Protein AF-A0A399WY87-F1 (afdb_monomer)

Nearest PDB structures (foldseek):
  6h5l-assembly1_A  TM=9.814E-01  e=2.203E-32  Candidatus Kuenenia stuttgartensis
  4n4o-assembly1_E  TM=8.543E-01  e=3.518E-15  Nitrosomonas europaea
  1fgj-assembly1_A-3  TM=8.498E-01  e=3.289E-14  Nitrosomonas europaea
  1fgj-assembly2_B-2  TM=8.384E-01  e=2.057E-13  Nitrosomonas europaea
  4n4j-assembly1_A  TM=8.168E-01  e=6.725E-12  Candidatus Kuenenia stuttgartensis

Sequence (407 aa):
MARIIKNCICQPPQPVVSVILTNHIEGLAANVIPPWYPEMFRRGYPAAQFGCDLCHATDRCNICHTRHKFAASEGRRPEACMSCHMGFDHPDAETYGESKMGYIYHLEGEHWDWEKPLAEIVPGKDYRTPTCQFCHMDQGNGKFAHNPVTKGVWRMGTVPPKGIDYKSSLKDYPHGINLPPLNYSLDIYSPENKRRSEQWVSVCSKCHSPRFARLYRENLNDFMFEMWRLQDRAQAILDDIVANDAFEVPIRQRDIFPLGDILADALGPGLLGDAVYNAFKTKAGKVPVIGPILGLHGLFATGRNNPSEIEITYADMWFGDKAHAYKGVAHGQQDIAWWYGAAKVYQKINILESQAIALKRGKKVDEFMAAKGRKNVAGIVGSIVGIVAVLMFGAALWKKRRETQNS

Radius of gyration: 29.64 Å; Cα contacts (8 Å, |Δi|>4): 499; chains: 1; bounding box: 80×43×114 Å

Foldseek 3Di:
DLVVLCCLQPDPDPPPDPLDDDFLCCLVVVLCNQLLQVLCVVVVNNVVCVLSCVLSVSNDPQQQQHPPRSDQLSSQAQVSVCSNQDDFQGHLVVLQCQFPLNVQCVVCVVPADSNDDLLRDQDCVRGVHHHLQNQQQQPAPSDGDPTRCQLDQCHSLQAQAPPDPFPACSVCPVVQAQAPPRNDYHYCPPPSNVVSLVRNLRSVVSNDPSVVSNVLSVVLVVLSSVLSNLLSLLNRLVRVCQVVLLAPDRLLRWDFQRVLQCVLVSQPCVRGPPVRSCCSVVSNRSDQDAGGDNLLSVVSDDTGPPPPPLSVLSSSQVSGQQSQLNSNSVNRNPCSVDVSHPVSSVVSSVVSVVVSVVSNVVVVVVVVVVVVVVVVVVVVVVVVVVVVVVVVVVVVVVVVVVVVVVD

Solvent-accessible surface area (backbone atoms only — not comparable to full-atom values): 22263 Å² total; per-residue (Å²): 105,74,67,52,58,49,51,71,72,63,56,77,83,69,79,90,82,72,95,65,68,94,47,55,87,51,23,48,56,66,55,61,65,47,47,37,49,60,34,31,46,77,71,72,46,55,73,81,45,49,67,57,55,65,62,23,57,39,89,45,88,48,70,40,22,41,79,93,73,55,38,66,41,51,42,56,39,53,71,35,49,36,88,64,37,35,60,66,55,41,26,49,35,58,17,33,46,72,5,70,42,26,47,50,38,72,76,49,50,87,79,38,74,48,81,60,54,77,70,73,60,45,68,67,73,56,40,79,48,71,40,61,51,61,64,31,17,46,73,43,96,79,40,62,50,106,49,61,58,83,56,60,71,67,72,82,67,61,69,74,57,64,94,66,91,53,84,21,75,71,63,51,64,59,57,64,26,55,38,83,69,63,50,65,79,42,53,71,80,36,76,65,35,46,51,30,49,52,37,50,27,56,60,44,40,64,82,43,56,57,67,60,34,45,52,54,54,51,51,46,50,55,51,50,54,51,54,49,54,54,48,30,58,46,45,34,55,50,50,53,37,58,76,62,54,26,53,99,64,45,56,88,78,28,44,53,40,58,48,24,85,48,48,39,77,75,52,34,46,81,29,35,14,61,67,48,24,49,47,31,58,79,44,62,7,40,53,91,61,78,56,71,78,73,25,45,42,50,85,79,38,77,51,64,70,26,55,47,71,67,53,42,52,50,41,48,30,61,47,23,18,43,17,25,20,51,40,5,57,74,43,59,12,71,59,44,16,34,70,52,1,49,52,40,36,56,51,44,45,55,49,48,53,52,49,50,52,50,29,48,51,49,46,53,49,53,53,51,50,52,51,50,52,51,51,53,51,51,50,54,53,51,51,52,52,50,52,52,50,51,52,53,52,50,51,51,52,50,52,52,52,54,57,66,72,75,111

Secondary structure (DSSP, 8-state):
-HHHHHHHH------TT---SS-STTHHHHHHSSTHHHHHHHTT-GGGGHHHHHHH-TTSTTTTTTTTT--HHHHTSTHHHHTTS-SSS--HHHHHHTSHHHHHHHHHGGGS-SSS-GGG--BTTTBSS--HHHHHHB-STT-B-S-S-TT-SSTTS-SPBTT---SSGGGGTTTT---TTTT--B-TTSHHHHHHHHHHHHHHTTTS-HHHHHHHHHHHHHHHHHHHHHHHHHHHHHHHHHHTT-SSS-GGGSPPSTTTTTHHHHHHHHHH-HHHHHHHHHTTT-----STTGGGGGGT--BTTBS-HHHHHHHHIIIIIHHHHHHHHHHT-HHIIIIIIIHHHHHHHHHHHHHHHHHHHHHHHHHHHHHHHHHHHHHHHHHHHHHHHHHHHHHHHHHHHHHHH--

Mean predicted aligned error: 7.69 Å

pLDDT: mean 90.06, std 15.47, range [24.31, 98.88]

Structure (mmCIF, N/CA/C/O backbone):
data_AF-A0A399WY87-F1
#
_entry.id   AF-A0A399WY87-F1
#
loop_
_atom_site.group_PDB
_atom_site.id
_atom_site.type_symbol
_atom_site.label_atom_id
_atom_site.label_alt_id
_atom_site.label_comp_id
_atom_site.label_asym_id
_atom_site.label_entity_id
_atom_site.label_seq_id
_atom_site.pdbx_PDB_ins_code
_atom_site.Cartn_x
_atom_site.Cartn_y
_atom_site.Cartn_z
_atom_site.occupancy
_atom_site.B_iso_or_equiv
_atom_site.auth_seq_id
_atom_site.auth_comp_id
_atom_site.auth_asym_id
_atom_site.auth_atom_id
_atom_site.pdbx_PDB_model_num
ATOM 1 N N . MET A 1 1 ? 1.681 -24.662 15.698 1.00 33.16 1 MET A N 1
ATOM 2 C CA . MET A 1 1 ? 1.379 -23.233 15.456 1.00 33.16 1 MET A CA 1
ATOM 3 C C . MET A 1 1 ? 2.418 -22.299 16.077 1.00 33.16 1 MET A C 1
ATOM 5 O O . MET A 1 1 ? 3.179 -21.720 15.318 1.00 33.16 1 MET A O 1
ATOM 9 N N . ALA A 1 2 ? 2.575 -22.241 17.410 1.00 28.70 2 ALA A N 1
ATOM 10 C CA . ALA A 1 2 ? 3.640 -21.450 18.061 1.00 28.70 2 ALA A CA 1
ATOM 11 C C . ALA A 1 2 ? 5.059 -21.816 17.575 1.00 28.70 2 ALA A C 1
ATOM 13 O O . ALA A 1 2 ? 5.906 -20.951 17.400 1.00 28.70 2 ALA A O 1
ATOM 14 N N . ARG A 1 3 ? 5.291 -23.098 17.259 1.00 28.25 3 ARG A N 1
ATOM 15 C CA . ARG A 1 3 ? 6.546 -23.592 16.669 1.00 28.25 3 ARG A CA 1
ATOM 16 C C . ARG A 1 3 ? 6.777 -23.127 15.220 1.00 28.25 3 ARG A C 1
ATOM 18 O O . ARG A 1 3 ? 7.923 -23.013 14.828 1.00 28.25 3 ARG A O 1
ATOM 25 N N . ILE A 1 4 ? 5.725 -22.837 14.447 1.00 33.69 4 ILE A N 1
ATOM 26 C CA . ILE A 1 4 ? 5.833 -22.334 13.061 1.00 33.69 4 ILE A CA 1
ATOM 27 C C . ILE A 1 4 ? 6.153 -20.839 13.084 1.00 33.69 4 ILE A C 1
ATOM 29 O O . ILE A 1 4 ? 7.110 -20.426 12.449 1.00 33.69 4 ILE A O 1
ATOM 33 N N . ILE A 1 5 ? 5.443 -20.061 13.909 1.00 34.44 5 ILE A N 1
ATOM 34 C CA . ILE A 1 5 ? 5.736 -18.636 14.134 1.00 34.44 5 ILE A CA 1
ATOM 35 C C . ILE A 1 5 ? 7.181 -18.474 14.629 1.00 34.44 5 ILE A C 1
ATOM 37 O O . ILE A 1 5 ? 7.949 -17.712 14.055 1.00 34.44 5 ILE A O 1
ATOM 41 N N . LYS A 1 6 ? 7.603 -19.275 15.617 1.00 31.00 6 LYS A N 1
ATOM 42 C CA . LYS A 1 6 ? 8.983 -19.246 16.120 1.00 31.00 6 LYS A CA 1
ATOM 43 C C . LYS A 1 6 ? 10.004 -19.715 15.075 1.00 31.00 6 LYS A C 1
ATOM 45 O O . LYS A 1 6 ? 11.051 -19.103 14.963 1.00 31.00 6 LYS A O 1
ATOM 50 N N . ASN A 1 7 ? 9.714 -20.743 14.274 1.00 34.09 7 ASN A N 1
ATOM 51 C CA . ASN A 1 7 ? 10.656 -21.242 13.261 1.00 34.09 7 ASN A CA 1
ATOM 52 C C . ASN A 1 7 ? 10.757 -20.348 12.011 1.00 34.09 7 ASN A C 1
ATOM 54 O O . ASN A 1 7 ? 11.821 -20.316 11.402 1.00 34.09 7 ASN A O 1
ATOM 58 N N . CYS A 1 8 ? 9.700 -19.621 11.634 1.00 36.41 8 CYS A N 1
ATOM 59 C CA . CYS A 1 8 ? 9.760 -18.607 10.575 1.00 36.41 8 CYS A CA 1
ATOM 60 C C . CYS A 1 8 ? 10.517 -17.354 11.042 1.00 36.41 8 CYS A C 1
ATOM 62 O O . CYS A 1 8 ? 11.247 -16.764 10.257 1.00 36.41 8 CYS A O 1
ATOM 64 N N . ILE A 1 9 ? 10.387 -16.982 12.321 1.00 38.38 9 ILE A N 1
ATOM 65 C CA . ILE A 1 9 ? 11.081 -15.827 12.917 1.00 38.38 9 ILE A CA 1
ATOM 66 C C . ILE A 1 9 ? 12.546 -16.152 13.278 1.00 38.38 9 ILE A C 1
ATOM 68 O O . ILE A 1 9 ? 13.393 -15.267 13.251 1.00 38.38 9 ILE A O 1
ATOM 72 N N . CYS A 1 10 ? 12.870 -17.409 13.608 1.00 31.44 10 CYS A N 1
ATOM 73 C CA . CYS A 1 10 ? 14.194 -17.833 14.085 1.00 31.44 10 CYS A CA 1
ATOM 74 C C . CYS A 1 10 ? 15.041 -18.590 13.041 1.00 31.44 10 CYS A C 1
ATOM 76 O O . CYS A 1 10 ? 15.903 -19.383 13.431 1.00 31.44 10 CYS A O 1
ATOM 78 N N . GLN A 1 11 ? 14.830 -18.386 11.735 1.00 28.45 11 GLN A N 1
ATOM 79 C CA . GLN A 1 11 ? 15.804 -18.871 10.749 1.00 28.45 11 GLN A CA 1
ATOM 80 C C . GLN A 1 11 ? 17.168 -18.183 10.966 1.00 28.45 11 GLN A C 1
ATOM 82 O O . GLN A 1 11 ? 17.201 -17.007 11.339 1.00 28.45 11 GLN A O 1
ATOM 87 N N . PRO A 1 12 ? 18.298 -18.901 10.787 1.00 25.55 12 PRO A N 1
ATOM 88 C CA . PRO A 1 12 ? 19.625 -18.330 10.994 1.00 25.55 12 PRO A CA 1
ATOM 89 C C . PRO A 1 12 ? 19.814 -17.093 10.106 1.00 25.55 12 PRO A C 1
ATOM 91 O O . PRO A 1 12 ? 19.278 -17.067 8.994 1.00 25.55 12 PRO A O 1
ATOM 94 N N . PRO A 1 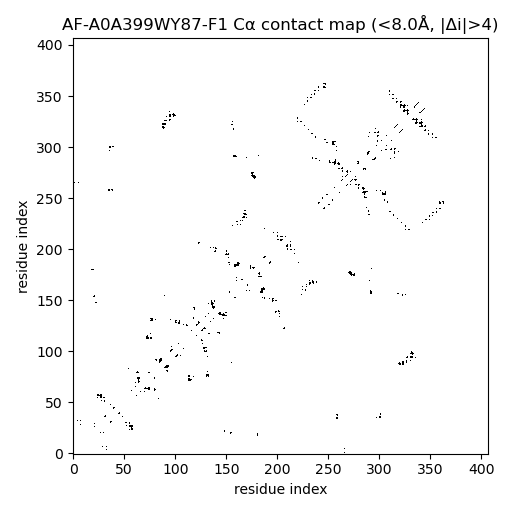13 ? 20.571 -16.078 10.565 1.00 33.16 13 PRO A N 1
ATOM 95 C CA . PRO A 1 13 ? 20.785 -14.861 9.801 1.00 33.16 13 PRO A CA 1
ATOM 96 C C . PRO A 1 13 ? 21.500 -15.223 8.501 1.00 33.16 13 PRO A C 1
ATOM 98 O O . PRO A 1 13 ? 22.701 -15.492 8.486 1.00 33.16 13 PRO A O 1
ATOM 101 N N . GLN A 1 14 ? 20.754 -15.228 7.396 1.00 27.17 14 GLN A N 1
ATOM 102 C CA . GLN A 1 14 ? 21.362 -15.046 6.087 1.00 27.17 14 GLN A CA 1
ATOM 103 C C . GLN A 1 14 ? 22.129 -13.718 6.149 1.00 27.17 14 GLN A C 1
ATOM 105 O O . GLN A 1 14 ? 21.628 -12.767 6.763 1.00 27.17 14 GLN A O 1
ATOM 110 N N . PRO A 1 15 ? 23.361 -13.666 5.617 1.00 26.70 15 PRO A N 1
ATOM 111 C CA . PRO A 1 15 ? 24.297 -12.584 5.869 1.00 26.70 15 PRO A CA 1
ATOM 112 C C . PRO A 1 15 ? 23.624 -11.223 5.682 1.00 26.70 15 PRO A C 1
ATOM 114 O O . PRO A 1 15 ? 23.063 -10.898 4.636 1.00 26.70 15 PRO A O 1
ATOM 117 N N . VAL A 1 16 ? 23.653 -10.474 6.779 1.00 30.16 16 VAL A N 1
ATOM 118 C CA . VAL A 1 16 ? 23.117 -9.135 6.994 1.00 30.16 16 VAL A CA 1
ATOM 119 C C . VAL A 1 16 ? 23.485 -8.234 5.815 1.00 30.16 16 VAL A C 1
ATOM 121 O O . VAL A 1 16 ? 24.640 -7.847 5.746 1.00 30.16 16 VAL A O 1
ATOM 124 N N . VAL A 1 17 ? 22.532 -7.942 4.911 1.00 24.31 17 VAL A N 1
ATOM 125 C CA . VAL A 1 17 ? 22.414 -6.712 4.075 1.00 24.31 17 VAL A CA 1
ATOM 126 C C . VAL A 1 17 ? 21.058 -6.626 3.320 1.00 24.31 17 VAL A C 1
ATOM 128 O O . VAL A 1 17 ? 20.723 -5.542 2.854 1.00 24.31 17 VAL A O 1
ATOM 131 N N . SER A 1 18 ? 20.199 -7.662 3.226 1.00 29.00 18 SER A N 1
ATOM 132 C CA . SER A 1 18 ? 18.941 -7.544 2.438 1.00 29.00 18 SER A CA 1
ATOM 133 C C . SER A 1 18 ? 17.624 -8.017 3.077 1.00 29.00 18 SER A C 1
ATOM 135 O O . SER A 1 18 ? 16.697 -8.352 2.340 1.00 29.00 18 SER A O 1
ATOM 137 N N . VAL A 1 19 ? 17.472 -7.970 4.406 1.00 28.72 19 VAL A N 1
ATOM 138 C CA . VAL A 1 19 ? 16.137 -8.013 5.054 1.00 28.72 19 VAL A CA 1
ATOM 139 C C . VAL A 1 19 ? 15.482 -6.637 4.877 1.00 28.72 19 VAL A C 1
ATOM 141 O O . VAL A 1 19 ? 15.343 -5.845 5.806 1.00 28.72 19 VAL A O 1
ATOM 144 N N . ILE A 1 20 ? 15.214 -6.265 3.628 1.00 39.38 20 ILE A N 1
ATOM 145 C CA . ILE A 1 20 ? 14.701 -4.947 3.262 1.00 39.38 20 ILE A CA 1
ATOM 146 C C . ILE A 1 20 ? 13.329 -5.158 2.648 1.00 39.38 20 ILE A C 1
ATOM 148 O O . ILE A 1 20 ? 13.246 -5.153 1.426 1.00 39.38 20 ILE A O 1
ATOM 152 N N . LEU A 1 21 ? 12.279 -5.246 3.472 1.00 60.78 21 LEU A N 1
ATOM 153 C CA . LEU A 1 21 ? 10.860 -5.053 3.109 1.00 60.78 21 LEU A CA 1
ATOM 154 C C . LEU A 1 21 ? 10.389 -5.905 1.892 1.00 60.78 21 LEU A C 1
ATOM 156 O O . LEU A 1 21 ? 11.162 -6.624 1.270 1.00 60.78 21 LEU A O 1
ATOM 160 N N . THR A 1 22 ? 9.106 -5.853 1.533 1.00 80.44 22 THR A N 1
ATOM 161 C CA . THR A 1 22 ? 8.447 -6.664 0.473 1.00 80.44 22 THR A CA 1
ATOM 162 C C . THR A 1 22 ? 9.338 -7.138 -0.700 1.00 80.44 22 THR A C 1
ATOM 164 O O . THR A 1 22 ? 9.822 -6.324 -1.491 1.00 80.44 22 THR A O 1
ATOM 167 N N . ASN A 1 23 ? 9.566 -8.451 -0.823 1.00 90.06 23 ASN A N 1
ATOM 168 C CA . ASN A 1 23 ? 10.388 -9.070 -1.872 1.00 90.06 23 ASN A CA 1
ATOM 169 C C . ASN A 1 23 ? 9.933 -10.516 -2.167 1.00 90.06 23 ASN A C 1
ATOM 171 O O . ASN A 1 23 ? 9.202 -11.105 -1.376 1.00 90.06 23 ASN A O 1
ATOM 175 N N . HIS A 1 24 ? 10.375 -11.096 -3.291 1.00 92.62 24 HIS A N 1
ATOM 176 C CA . HIS A 1 24 ? 9.984 -12.461 -3.680 1.00 92.62 24 HIS A CA 1
ATOM 177 C C . HIS A 1 24 ? 10.626 -13.561 -2.820 1.00 92.62 24 HIS A C 1
ATOM 179 O O . HIS A 1 24 ? 10.051 -14.634 -2.695 1.00 92.62 24 HIS A O 1
ATOM 185 N N . ILE A 1 25 ? 11.793 -13.330 -2.211 1.00 90.44 25 ILE A N 1
ATOM 186 C CA . ILE A 1 25 ? 12.464 -14.351 -1.384 1.00 90.44 25 ILE A CA 1
ATOM 187 C C . ILE A 1 25 ? 11.646 -14.613 -0.111 1.00 90.44 25 ILE A C 1
ATOM 189 O O . ILE A 1 25 ? 11.463 -15.755 0.296 1.00 90.44 25 ILE A O 1
ATOM 193 N N . GLU A 1 26 ? 11.107 -13.554 0.488 1.00 88.44 26 GLU A N 1
ATOM 194 C CA . GLU A 1 26 ? 10.330 -13.594 1.729 1.00 88.44 26 GLU A CA 1
ATOM 195 C C . GLU A 1 26 ? 8.809 -13.574 1.484 1.00 88.44 26 GLU A C 1
ATOM 197 O O . GLU A 1 26 ? 8.037 -13.380 2.423 1.00 88.44 26 GLU A O 1
ATOM 202 N N . GLY A 1 27 ? 8.353 -13.784 0.242 1.00 89.00 27 GLY A N 1
ATOM 203 C CA . GLY A 1 27 ? 6.937 -13.675 -0.129 1.00 89.00 27 GLY A CA 1
ATOM 204 C C . GLY A 1 27 ? 6.032 -14.597 0.691 1.00 89.00 27 GLY A C 1
ATOM 205 O O . GLY A 1 27 ? 5.060 -14.124 1.282 1.00 89.00 27 GLY A O 1
ATOM 206 N N . LEU A 1 28 ? 6.401 -15.875 0.827 1.00 89.31 28 LEU A N 1
ATOM 207 C CA . LEU A 1 28 ? 5.654 -16.841 1.641 1.00 89.31 28 LEU A CA 1
ATOM 208 C C . LEU A 1 28 ? 5.670 -16.480 3.134 1.00 89.31 28 LEU A C 1
ATOM 210 O O . LEU A 1 28 ? 4.662 -16.635 3.821 1.00 89.31 28 LEU A O 1
ATOM 214 N N . ALA A 1 29 ? 6.796 -15.972 3.642 1.00 88.50 29 ALA A N 1
ATOM 215 C CA . ALA A 1 29 ? 6.898 -15.540 5.033 1.00 88.50 29 ALA A CA 1
ATOM 216 C C . ALA A 1 29 ? 5.944 -14.367 5.309 1.00 88.50 29 ALA A C 1
ATOM 218 O O . ALA A 1 29 ? 5.199 -14.394 6.288 1.00 88.50 29 ALA A O 1
ATOM 219 N N . ALA A 1 30 ? 5.898 -13.383 4.407 1.00 88.31 30 ALA A N 1
ATOM 220 C CA . ALA A 1 30 ? 4.986 -12.247 4.499 1.00 88.31 30 ALA A CA 1
ATOM 221 C C . ALA A 1 30 ? 3.499 -12.650 4.439 1.00 88.31 30 ALA A C 1
ATOM 223 O O . ALA A 1 30 ? 2.675 -11.940 5.005 1.00 88.31 30 ALA A O 1
ATOM 224 N N . ASN A 1 31 ? 3.161 -13.784 3.814 1.00 91.38 31 ASN A N 1
ATOM 225 C CA . ASN A 1 31 ? 1.795 -14.313 3.771 1.00 91.38 31 ASN A CA 1
ATOM 226 C C . ASN A 1 31 ? 1.350 -14.916 5.116 1.00 91.38 31 ASN A C 1
ATOM 228 O O . ASN A 1 31 ? 0.262 -14.625 5.601 1.00 91.38 31 ASN A O 1
ATOM 232 N N . VAL A 1 32 ? 2.200 -15.737 5.747 1.00 90.62 32 VAL A N 1
ATOM 233 C CA . VAL A 1 32 ? 1.789 -16.572 6.898 1.00 90.62 32 VAL A CA 1
ATOM 234 C C . VAL A 1 32 ? 2.116 -15.985 8.274 1.00 90.62 32 VAL A C 1
ATOM 236 O O . VAL A 1 32 ? 1.585 -16.453 9.282 1.00 90.62 32 VAL A O 1
ATOM 239 N N . ILE A 1 33 ? 3.014 -14.995 8.345 1.00 88.88 33 ILE A N 1
ATOM 240 C CA . ILE A 1 33 ? 3.391 -14.316 9.597 1.00 88.88 33 ILE A CA 1
ATOM 241 C C . ILE A 1 33 ? 2.276 -13.414 10.153 1.00 88.88 33 ILE A C 1
ATOM 243 O O . ILE A 1 33 ? 2.088 -13.427 11.376 1.00 88.88 33 ILE A O 1
ATOM 247 N N . PRO A 1 34 ? 1.552 -12.615 9.339 1.00 91.25 34 PRO A N 1
ATOM 248 C CA . PRO A 1 34 ? 0.525 -11.728 9.862 1.00 91.25 34 PRO A CA 1
ATOM 249 C C . PRO A 1 34 ? -0.545 -12.495 10.644 1.00 91.25 34 PRO A C 1
ATOM 251 O O . PRO A 1 34 ? -1.030 -13.517 10.165 1.00 91.25 34 PRO A O 1
ATOM 254 N N . PRO A 1 35 ? -0.958 -12.024 11.832 1.00 92.31 35 PRO A N 1
ATOM 255 C CA . PRO A 1 35 ? -1.752 -12.827 12.762 1.00 92.31 35 PRO A CA 1
ATOM 256 C C . PRO A 1 35 ? -3.167 -13.136 12.272 1.00 92.31 35 PRO A C 1
ATOM 258 O O . PRO A 1 35 ? -3.772 -14.109 12.717 1.00 92.31 35 PRO A O 1
ATOM 261 N N . TRP A 1 36 ? -3.699 -12.348 11.339 1.00 93.88 36 TRP A N 1
ATOM 262 C CA . TRP A 1 36 ? -4.991 -12.634 10.723 1.00 93.88 36 TRP A CA 1
ATOM 263 C C . TRP A 1 36 ? -4.972 -13.894 9.857 1.00 93.88 36 TRP A C 1
ATOM 265 O O . TRP A 1 36 ? -5.987 -14.581 9.818 1.00 93.88 36 TRP A O 1
ATOM 275 N N . TYR A 1 37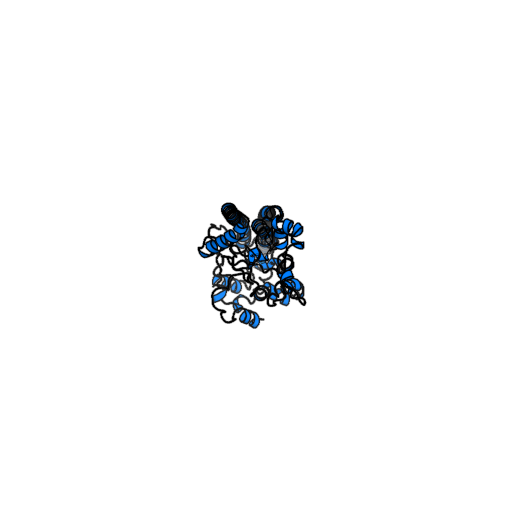 ? -3.837 -14.261 9.252 1.00 94.75 37 TYR A N 1
ATOM 276 C CA . TYR A 1 37 ? -3.749 -15.470 8.433 1.00 94.75 37 TYR A CA 1
ATOM 277 C C . TYR A 1 37 ? -4.068 -16.749 9.242 1.00 94.75 37 TYR A C 1
ATOM 279 O O . TYR A 1 37 ? -5.065 -17.422 8.972 1.00 94.75 37 TYR A O 1
ATOM 287 N N . PRO A 1 38 ? -3.324 -17.081 10.318 1.00 94.31 38 PRO A N 1
ATOM 288 C CA . PRO A 1 38 ? -3.653 -18.205 11.196 1.00 94.31 38 PRO A CA 1
ATOM 289 C C . PRO A 1 38 ? -4.978 -18.038 11.962 1.00 94.31 38 PRO A C 1
ATOM 291 O O . PRO A 1 38 ? -5.597 -19.042 12.319 1.00 94.31 38 PRO A O 1
ATOM 294 N N . GLU A 1 39 ? -5.439 -16.812 12.221 1.00 94.25 39 GLU A N 1
ATOM 295 C CA . GLU A 1 39 ? -6.755 -16.584 12.833 1.00 94.25 39 GLU A CA 1
ATOM 296 C C . GLU A 1 39 ? -7.895 -17.054 11.915 1.00 94.25 39 GLU A C 1
ATOM 298 O O . GLU A 1 39 ? -8.849 -17.671 12.388 1.00 94.25 39 GLU A O 1
ATOM 303 N N . MET A 1 40 ? -7.780 -16.859 10.598 1.00 94.19 40 MET A N 1
ATOM 304 C CA . MET A 1 40 ? -8.767 -17.362 9.637 1.00 94.19 40 MET A CA 1
ATOM 305 C C . MET A 1 40 ? -8.849 -18.895 9.641 1.00 94.19 40 MET A C 1
ATOM 307 O O . MET A 1 40 ? -9.944 -19.449 9.530 1.00 94.19 40 MET A O 1
ATOM 311 N N . PHE A 1 41 ? -7.735 -19.596 9.890 1.00 94.44 41 PHE A N 1
ATOM 312 C CA . PHE A 1 41 ? -7.757 -21.045 10.134 1.00 94.44 41 PHE A CA 1
ATOM 313 C C . PHE A 1 41 ? -8.524 -21.392 11.416 1.00 94.44 41 PHE A C 1
ATOM 315 O O . PHE A 1 41 ? -9.367 -22.288 11.388 1.00 94.44 41 PHE A O 1
ATOM 322 N N . ARG A 1 42 ? -8.287 -20.673 12.527 1.00 94.25 42 ARG A N 1
ATOM 323 C CA . ARG A 1 42 ? -9.017 -20.887 13.798 1.00 94.25 42 ARG A CA 1
ATOM 324 C C . ARG A 1 42 ? -10.524 -20.683 13.646 1.00 94.25 42 ARG A C 1
ATOM 326 O O . ARG A 1 42 ? -11.293 -21.331 14.349 1.00 94.25 42 ARG A O 1
ATOM 333 N N . ARG A 1 43 ? -10.937 -19.798 12.737 1.00 91.50 43 ARG A N 1
ATOM 334 C CA . ARG A 1 43 ? -12.344 -19.466 12.470 1.00 91.50 43 ARG A CA 1
ATOM 335 C C . ARG A 1 43 ? -13.023 -20.374 11.444 1.00 91.50 43 ARG A C 1
ATOM 337 O O . ARG A 1 43 ? -14.215 -20.213 11.214 1.00 91.50 43 ARG A O 1
ATOM 344 N N . GLY A 1 44 ? -12.300 -21.329 10.856 1.00 94.31 44 GLY A N 1
ATOM 345 C CA . GLY A 1 44 ? -12.855 -22.258 9.869 1.00 94.31 44 GLY A CA 1
ATOM 346 C C . GLY A 1 44 ? -12.909 -21.712 8.439 1.00 94.31 44 GLY A C 1
ATOM 347 O O . GLY A 1 44 ? -13.611 -22.280 7.608 1.00 94.31 44 GLY A O 1
ATOM 348 N N . TYR A 1 45 ? -12.138 -20.665 8.124 1.00 93.56 45 TYR A N 1
ATOM 349 C CA . TYR A 1 45 ? -12.062 -20.056 6.788 1.00 93.56 45 TYR A CA 1
ATOM 350 C C . TYR A 1 45 ? -10.678 -20.174 6.120 1.00 93.56 45 TYR A C 1
ATOM 352 O O . TYR A 1 45 ? -10.212 -19.205 5.518 1.00 93.56 45 TYR A O 1
ATOM 360 N N . PRO A 1 46 ? -9.986 -21.331 6.168 1.00 93.38 46 PRO A N 1
ATOM 361 C CA . PRO A 1 46 ? -8.656 -21.439 5.575 1.00 93.38 46 PRO A CA 1
ATOM 362 C C . PRO A 1 46 ? -8.685 -21.252 4.051 1.00 93.38 46 PRO A C 1
ATOM 364 O O . PRO A 1 46 ? -7.827 -20.572 3.501 1.00 93.38 46 PRO A O 1
ATOM 367 N N . ALA A 1 47 ? -9.708 -21.790 3.377 1.00 95.81 47 ALA A N 1
ATOM 368 C CA . ALA A 1 47 ? -9.815 -21.791 1.917 1.00 95.81 47 ALA A CA 1
ATOM 369 C C . ALA A 1 47 ? -10.043 -20.399 1.305 1.00 95.81 47 ALA A C 1
ATOM 371 O O . ALA A 1 47 ? -9.687 -20.179 0.150 1.00 95.81 47 ALA A O 1
ATOM 372 N N . ALA A 1 48 ? -10.589 -19.447 2.071 1.00 93.75 48 ALA A N 1
ATOM 373 C CA . ALA A 1 48 ? -10.790 -18.074 1.604 1.00 93.75 48 ALA A CA 1
ATOM 374 C C . ALA A 1 48 ? -9.462 -17.365 1.270 1.00 93.75 48 ALA A C 1
ATOM 376 O O . ALA A 1 48 ? -9.449 -16.395 0.521 1.00 93.75 48 ALA A O 1
ATOM 377 N N . GLN A 1 49 ? -8.344 -17.879 1.788 1.00 94.62 49 GLN A N 1
ATOM 378 C CA . GLN A 1 49 ? -7.002 -17.324 1.612 1.00 94.62 49 GLN A CA 1
ATOM 379 C C . GLN A 1 49 ? -6.247 -17.949 0.429 1.00 94.62 49 GLN A C 1
ATOM 381 O O . GLN A 1 49 ? -5.072 -17.657 0.228 1.00 94.62 49 GLN A O 1
ATOM 386 N N . PHE A 1 50 ? -6.909 -18.786 -0.380 1.00 96.19 50 PHE A N 1
ATOM 387 C CA . PHE A 1 50 ? -6.305 -19.462 -1.534 1.00 96.19 50 PHE A CA 1
ATOM 388 C C . PHE A 1 50 ? -5.560 -18.500 -2.474 1.00 96.19 50 PHE A C 1
ATOM 390 O O . PHE A 1 50 ? -4.461 -18.809 -2.932 1.00 96.19 50 PHE A O 1
ATOM 397 N N . GLY A 1 51 ? -6.137 -17.323 -2.743 1.00 95.62 51 GLY A N 1
ATOM 398 C CA . GLY A 1 51 ? -5.500 -16.306 -3.584 1.00 95.62 51 GLY A CA 1
ATOM 399 C C . GLY A 1 51 ? -4.204 -15.757 -2.980 1.00 95.62 51 GLY A C 1
ATOM 400 O O . GLY A 1 51 ? -3.235 -15.546 -3.707 1.00 95.62 51 GLY A O 1
ATOM 401 N N . CYS A 1 52 ? -4.156 -15.598 -1.653 1.00 94.88 52 CYS A N 1
ATOM 402 C CA . CYS A 1 52 ? -2.964 -15.153 -0.931 1.00 94.88 52 CYS A CA 1
ATOM 403 C C . CYS A 1 52 ? -1.837 -16.183 -1.076 1.00 94.88 52 CYS A C 1
ATOM 405 O O . CYS A 1 52 ? -0.728 -15.832 -1.473 1.00 94.88 52 CYS A O 1
ATOM 407 N N . ASP A 1 53 ? -2.148 -17.464 -0.854 1.00 95.56 53 ASP A N 1
ATOM 408 C CA . ASP A 1 53 ? -1.183 -18.561 -0.982 1.00 95.56 53 ASP A CA 1
ATOM 409 C C . ASP A 1 53 ? -0.653 -18.699 -2.409 1.00 95.56 53 ASP A C 1
ATOM 411 O O . ASP A 1 53 ? 0.538 -18.936 -2.607 1.00 95.56 53 ASP A O 1
ATOM 415 N N . LEU A 1 54 ? -1.523 -18.537 -3.410 1.00 95.44 54 LEU A N 1
ATOM 416 C CA . LEU A 1 54 ? -1.140 -18.634 -4.815 1.00 95.44 54 LEU A CA 1
ATOM 417 C C . LEU A 1 54 ? -0.221 -17.481 -5.237 1.00 95.44 54 LEU A C 1
ATOM 419 O O . LEU A 1 54 ? 0.778 -17.724 -5.911 1.00 95.44 54 LEU A O 1
ATOM 423 N N . CYS A 1 55 ? -0.536 -16.253 -4.820 1.00 96.06 55 CYS A N 1
ATOM 424 C CA . CYS A 1 55 ? 0.254 -15.065 -5.142 1.00 96.06 55 CYS A CA 1
ATOM 425 C C . CYS A 1 55 ? 1.624 -15.083 -4.439 1.00 96.06 55 CYS A C 1
ATOM 427 O O . CYS A 1 55 ? 2.651 -14.783 -5.047 1.00 96.06 55 CYS A O 1
ATOM 429 N N . HIS A 1 56 ? 1.659 -15.504 -3.170 1.00 95.56 56 HIS A N 1
ATOM 430 C CA . HIS A 1 56 ? 2.863 -15.491 -2.335 1.00 95.56 56 HIS A CA 1
ATOM 431 C C . HIS A 1 56 ? 3.690 -16.788 -2.373 1.00 95.56 56 HIS A C 1
ATOM 433 O O . HIS A 1 56 ? 4.690 -16.892 -1.658 1.00 95.56 56 HIS A O 1
ATOM 439 N N . ALA A 1 57 ? 3.341 -17.763 -3.221 1.00 91.56 57 ALA A N 1
ATOM 440 C CA . ALA A 1 57 ? 4.145 -18.963 -3.491 1.00 91.56 57 ALA A CA 1
ATOM 441 C C . ALA A 1 57 ? 5.376 -18.655 -4.374 1.00 91.56 57 ALA A C 1
ATOM 443 O O . ALA A 1 57 ? 5.599 -19.262 -5.424 1.00 91.56 57 ALA A O 1
ATOM 444 N N . THR A 1 58 ? 6.171 -17.676 -3.948 1.00 88.38 58 THR A N 1
ATOM 445 C CA . THR A 1 58 ? 7.333 -17.131 -4.664 1.00 88.38 58 THR A CA 1
ATOM 446 C C . THR A 1 58 ? 8.638 -17.864 -4.349 1.00 88.38 58 THR A C 1
ATOM 448 O O . THR A 1 58 ? 9.693 -17.504 -4.863 1.00 88.38 58 THR A O 1
ATOM 451 N N . ASP A 1 59 ? 8.572 -18.929 -3.548 1.00 84.31 59 ASP A N 1
ATOM 452 C CA . ASP A 1 59 ? 9.665 -19.865 -3.267 1.00 84.31 59 ASP A CA 1
ATOM 453 C C . ASP A 1 59 ? 9.979 -20.799 -4.455 1.00 84.31 59 ASP A C 1
ATOM 455 O O . ASP A 1 59 ? 10.835 -21.681 -4.367 1.00 84.31 59 ASP A O 1
ATOM 459 N N . ARG A 1 60 ? 9.304 -20.592 -5.593 1.00 87.88 60 ARG A N 1
ATOM 460 C CA . ARG A 1 60 ? 9.464 -21.352 -6.836 1.00 87.88 60 ARG A CA 1
ATOM 461 C C . ARG A 1 60 ? 9.955 -20.442 -7.953 1.00 87.88 60 ARG A C 1
ATOM 463 O O . ARG A 1 60 ? 9.457 -19.339 -8.149 1.00 87.88 60 ARG A O 1
ATOM 470 N N . CYS A 1 61 ? 10.864 -20.952 -8.778 1.00 93.12 61 CYS A N 1
ATOM 471 C CA . CYS A 1 61 ? 11.425 -20.189 -9.895 1.00 93.12 61 CYS A CA 1
ATOM 472 C C . CYS A 1 61 ? 10.521 -20.144 -11.139 1.00 93.12 61 CYS A C 1
ATOM 474 O O . CYS A 1 61 ? 10.917 -19.588 -12.149 1.00 93.12 61 CYS A O 1
ATOM 476 N N . ASN A 1 62 ? 9.328 -20.740 -11.123 1.00 94.75 62 ASN A N 1
ATOM 477 C CA . ASN A 1 62 ? 8.455 -20.852 -12.299 1.00 94.75 62 ASN A CA 1
ATOM 478 C C . ASN A 1 62 ? 7.296 -19.843 -12.309 1.00 94.75 62 ASN A C 1
ATOM 480 O O . ASN A 1 62 ? 6.280 -20.101 -12.954 1.00 94.75 62 ASN A O 1
ATOM 484 N N . ILE A 1 63 ? 7.439 -18.740 -11.569 1.00 94.81 63 ILE A N 1
ATOM 485 C CA . ILE A 1 63 ? 6.399 -17.717 -11.403 1.00 94.81 63 ILE A CA 1
ATOM 486 C C . ILE A 1 63 ? 6.364 -16.693 -12.548 1.00 94.81 63 ILE A C 1
ATOM 488 O O . ILE A 1 63 ? 5.284 -16.236 -12.889 1.00 94.81 63 ILE A O 1
ATOM 492 N N . CYS A 1 64 ? 7.507 -16.381 -13.179 1.00 96.62 64 CYS A N 1
ATOM 493 C CA . CYS A 1 64 ? 7.569 -15.440 -14.312 1.00 96.62 64 CYS A CA 1
ATOM 494 C C . CYS A 1 64 ? 7.757 -16.145 -15.664 1.00 96.62 64 CYS A C 1
ATOM 496 O O . CYS A 1 64 ? 7.167 -15.753 -16.660 1.00 96.62 64 CYS A O 1
ATOM 498 N N . HIS A 1 65 ? 8.610 -17.170 -15.715 1.00 97.00 65 HIS A N 1
ATOM 499 C CA . HIS A 1 65 ? 8.835 -17.998 -16.902 1.00 97.00 65 HIS A CA 1
ATOM 500 C C . HIS A 1 65 ? 8.249 -19.384 -16.631 1.00 97.00 65 HIS A C 1
ATOM 502 O O . HIS A 1 65 ? 8.865 -20.241 -15.981 1.00 97.00 65 HIS A O 1
ATOM 508 N N . THR A 1 66 ? 6.992 -19.556 -17.026 1.00 97.44 66 THR A N 1
ATOM 509 C CA . THR A 1 66 ? 6.125 -20.567 -16.436 1.00 97.44 66 THR A CA 1
ATOM 510 C C . THR A 1 66 ? 6.470 -21.986 -16.873 1.00 97.44 66 THR A C 1
ATOM 512 O O . THR A 1 66 ? 7.086 -22.262 -17.909 1.00 97.44 66 THR A O 1
ATOM 515 N N . ARG A 1 67 ? 6.077 -22.940 -16.025 1.00 95.69 67 ARG A N 1
ATOM 516 C CA . ARG A 1 67 ? 6.173 -24.364 -16.352 1.00 95.69 67 ARG A CA 1
ATOM 517 C C . ARG A 1 67 ? 5.237 -24.697 -17.525 1.00 95.69 67 ARG A C 1
ATOM 519 O O . ARG A 1 67 ? 4.144 -24.159 -17.617 1.00 95.69 67 ARG A O 1
ATOM 526 N N . HIS A 1 68 ? 5.562 -25.644 -18.393 1.00 96.75 68 HIS A N 1
ATOM 527 C CA . HIS A 1 68 ? 6.813 -26.410 -18.468 1.00 96.75 68 HIS A CA 1
ATOM 528 C C . HIS A 1 68 ? 7.774 -25.855 -19.527 1.00 96.75 68 HIS A C 1
ATOM 530 O O . HIS A 1 68 ? 8.751 -26.514 -19.863 1.00 96.75 68 HIS A O 1
ATOM 536 N N . LYS A 1 69 ? 7.499 -24.662 -20.068 1.00 97.56 69 LYS A N 1
ATOM 537 C CA . LYS A 1 69 ? 8.298 -24.076 -21.145 1.00 97.56 69 LYS A CA 1
ATOM 538 C C . LYS A 1 69 ? 9.557 -23.390 -20.619 1.00 97.56 69 LYS A C 1
ATOM 540 O O . LYS A 1 69 ? 10.590 -23.464 -21.271 1.00 97.56 69 LYS A O 1
ATOM 545 N N . PHE A 1 70 ? 9.465 -22.740 -19.454 1.00 97.81 70 PHE A N 1
ATOM 546 C CA . PHE A 1 70 ? 10.558 -21.994 -18.822 1.00 97.81 70 PHE A CA 1
ATOM 547 C C . PHE A 1 70 ? 11.231 -20.993 -19.779 1.00 97.81 70 PHE A C 1
ATOM 549 O O . PHE A 1 70 ? 12.446 -20.799 -19.748 1.00 97.81 70 PHE A O 1
ATOM 556 N N . ALA A 1 71 ? 10.444 -20.363 -20.656 1.00 98.19 71 ALA A N 1
ATOM 557 C CA . ALA A 1 71 ? 10.970 -19.457 -21.667 1.00 98.19 71 ALA A CA 1
ATOM 558 C C . ALA A 1 71 ? 11.418 -18.133 -21.035 1.00 98.19 71 ALA A C 1
ATOM 560 O O . ALA A 1 71 ? 10.624 -17.421 -20.422 1.00 98.19 71 ALA A O 1
ATOM 561 N N . ALA A 1 72 ? 12.681 -17.757 -21.240 1.00 98.12 72 ALA A N 1
ATOM 562 C CA . ALA A 1 72 ? 13.176 -16.454 -20.802 1.00 98.12 72 ALA A CA 1
ATOM 563 C C . ALA A 1 72 ? 12.449 -15.299 -21.514 1.00 98.12 72 ALA A C 1
ATOM 565 O O . ALA A 1 72 ? 12.189 -14.271 -20.894 1.00 98.12 72 ALA A O 1
ATOM 566 N N . SER A 1 73 ? 12.074 -15.485 -22.784 1.00 97.94 73 SER A N 1
ATOM 567 C CA . SER A 1 73 ? 11.282 -14.526 -23.559 1.00 97.94 73 SER A CA 1
ATOM 568 C C . SER A 1 73 ? 9.891 -14.282 -22.975 1.00 97.94 73 SER A C 1
ATOM 570 O O . SER A 1 73 ? 9.428 -13.146 -22.976 1.00 97.94 73 SER A O 1
ATOM 572 N N . GLU A 1 74 ? 9.257 -15.305 -22.397 1.00 98.19 74 GLU A N 1
ATOM 573 C CA . GLU A 1 74 ? 8.015 -15.154 -21.630 1.00 98.19 74 GLU A CA 1
ATOM 574 C C . GLU A 1 74 ? 8.259 -14.326 -20.362 1.00 98.19 74 GLU A C 1
ATOM 576 O O . GLU A 1 74 ? 7.604 -13.311 -20.148 1.00 98.19 74 GLU A O 1
ATOM 581 N N . GLY A 1 75 ? 9.280 -14.679 -19.574 1.00 97.88 75 GLY A N 1
ATOM 582 C CA . GLY A 1 75 ? 9.597 -13.989 -18.319 1.00 97.88 75 GLY A CA 1
ATOM 583 C C . GLY A 1 75 ? 10.051 -12.530 -18.466 1.00 97.88 75 GLY A C 1
ATOM 584 O O . GLY A 1 75 ? 10.097 -11.813 -17.466 1.00 97.88 75 GLY A O 1
ATOM 585 N N . ARG A 1 76 ? 10.392 -12.075 -19.680 1.00 98.25 76 ARG A N 1
ATOM 586 C CA . ARG A 1 76 ? 10.764 -10.679 -19.989 1.00 98.25 76 ARG A CA 1
ATOM 587 C C . ARG A 1 76 ? 9.581 -9.803 -20.403 1.00 98.25 76 ARG A C 1
ATOM 589 O O . ARG A 1 76 ? 9.753 -8.584 -20.466 1.00 98.25 76 ARG A O 1
ATOM 596 N N . ARG A 1 77 ? 8.417 -10.397 -20.672 1.00 98.31 77 ARG A N 1
ATOM 597 C CA . ARG A 1 77 ? 7.198 -9.675 -21.043 1.00 98.31 77 ARG A CA 1
ATOM 598 C C . ARG A 1 77 ? 6.452 -9.163 -19.805 1.00 98.31 77 ARG A C 1
ATOM 600 O O . ARG A 1 77 ? 6.380 -9.899 -18.819 1.00 98.31 77 ARG A O 1
ATOM 607 N N . PRO A 1 78 ? 5.903 -7.936 -19.814 1.00 98.50 78 PRO A N 1
ATOM 608 C CA . PRO A 1 78 ? 5.134 -7.388 -18.695 1.00 98.50 78 PRO A CA 1
ATOM 609 C C . PRO A 1 78 ? 4.070 -8.333 -18.116 1.00 98.50 78 PRO A C 1
ATOM 611 O O . PRO A 1 78 ? 3.935 -8.415 -16.897 1.00 98.50 78 PRO A O 1
ATOM 614 N N . GLU A 1 79 ? 3.378 -9.105 -18.957 1.00 98.38 79 GLU A N 1
ATOM 615 C CA . GLU A 1 79 ? 2.314 -10.043 -18.575 1.00 98.38 79 GLU A CA 1
ATOM 616 C C . GLU A 1 79 ? 2.779 -11.098 -17.564 1.00 98.38 79 GLU A C 1
ATOM 618 O O . GLU A 1 79 ? 1.985 -11.544 -16.736 1.00 98.38 79 GLU A O 1
ATOM 623 N N . ALA A 1 80 ? 4.071 -11.445 -17.558 1.00 98.31 80 ALA A N 1
ATOM 624 C CA . ALA A 1 80 ? 4.653 -12.359 -16.577 1.00 98.31 80 ALA A CA 1
ATOM 625 C C . ALA A 1 80 ? 4.551 -11.839 -15.131 1.00 98.31 80 ALA A C 1
ATOM 627 O O . ALA A 1 80 ? 4.598 -12.624 -14.188 1.00 98.31 80 ALA A O 1
ATOM 628 N N . CYS A 1 81 ? 4.422 -10.524 -14.937 1.00 98.31 81 CYS A N 1
ATOM 629 C CA . CYS A 1 81 ? 4.256 -9.902 -13.623 1.00 98.31 81 CYS A CA 1
ATOM 630 C C . CYS A 1 81 ? 2.778 -9.684 -13.260 1.00 98.31 81 CYS A C 1
ATOM 632 O O . CYS A 1 81 ? 2.426 -9.681 -12.080 1.00 98.31 81 CYS A O 1
ATOM 634 N N . MET A 1 82 ? 1.917 -9.493 -14.263 1.00 98.12 82 MET A N 1
ATOM 635 C CA . MET A 1 82 ? 0.583 -8.906 -14.093 1.00 98.12 82 MET A CA 1
ATOM 636 C C . MET A 1 82 ? -0.408 -9.791 -13.338 1.00 98.12 82 MET A C 1
ATOM 638 O O . MET A 1 82 ? -1.363 -9.268 -12.788 1.00 98.12 82 MET A O 1
ATOM 642 N N . SER A 1 83 ? -0.183 -11.106 -13.265 1.00 95.62 83 SER A N 1
ATOM 643 C CA . SER A 1 83 ? -1.068 -12.010 -12.510 1.00 95.62 83 SER A CA 1
ATOM 644 C C . SER A 1 83 ? -0.991 -11.835 -10.985 1.00 95.62 83 SER A C 1
ATOM 646 O O . SER A 1 83 ? -1.939 -12.194 -10.290 1.00 95.62 83 SER A O 1
ATOM 648 N N . CYS A 1 84 ? 0.111 -11.276 -10.473 1.00 97.75 84 CYS A N 1
ATOM 649 C CA . CYS A 1 84 ? 0.305 -10.987 -9.047 1.00 97.75 84 CYS A CA 1
ATOM 650 C C . CYS A 1 84 ? 0.325 -9.479 -8.765 1.00 97.75 84 CYS A C 1
ATOM 652 O O . CYS A 1 84 ? -0.219 -9.017 -7.768 1.00 97.75 84 CYS A O 1
ATOM 654 N N . HIS A 1 85 ? 0.957 -8.705 -9.647 1.00 98.31 85 HIS A N 1
ATOM 655 C CA . HIS A 1 85 ? 1.134 -7.261 -9.512 1.00 98.31 85 HIS A CA 1
ATOM 656 C C . HIS A 1 85 ? -0.055 -6.497 -10.105 1.00 98.31 85 HIS A C 1
ATOM 658 O O . HIS A 1 85 ? 0.091 -5.801 -11.103 1.00 98.31 85 HIS A O 1
ATOM 664 N N . MET A 1 86 ? -1.234 -6.657 -9.511 1.00 98.38 86 MET A N 1
ATOM 665 C CA . MET A 1 86 ? -2.485 -6.042 -9.967 1.00 98.38 86 MET A CA 1
ATOM 666 C C . MET A 1 86 ? -3.444 -5.791 -8.799 1.00 98.38 86 MET A C 1
ATOM 668 O O . MET A 1 86 ? -3.198 -6.236 -7.677 1.00 98.38 86 MET A O 1
ATOM 672 N N . GLY A 1 87 ? -4.572 -5.146 -9.073 1.00 97.50 87 GLY A N 1
ATOM 673 C CA . GLY A 1 87 ? -5.711 -5.097 -8.172 1.00 97.50 87 GLY A CA 1
ATOM 674 C C . GLY A 1 87 ? -5.621 -4.024 -7.092 1.00 97.50 87 GLY A C 1
ATOM 675 O O . GLY A 1 87 ? -5.053 -2.952 -7.273 1.00 97.50 87 GLY A O 1
ATOM 676 N N . PHE A 1 88 ? -6.262 -4.313 -5.965 1.00 97.00 88 PHE A N 1
ATOM 677 C CA . PHE A 1 88 ? -6.689 -3.319 -4.986 1.00 97.00 88 PHE A CA 1
ATOM 678 C C . PHE A 1 88 ? -5.550 -2.536 -4.304 1.00 97.00 88 PHE A C 1
ATOM 680 O O . PHE A 1 88 ? -5.601 -1.313 -4.223 1.00 97.00 88 PHE A O 1
ATOM 687 N N . ASP A 1 89 ? -4.534 -3.217 -3.788 1.00 95.88 89 ASP A N 1
ATOM 688 C CA . ASP A 1 89 ? -3.487 -2.618 -2.951 1.00 95.88 89 ASP A CA 1
ATOM 689 C C . ASP A 1 89 ? -2.179 -2.360 -3.710 1.00 95.88 89 ASP A C 1
ATOM 691 O O . ASP A 1 89 ? -1.271 -1.686 -3.220 1.00 95.88 89 ASP A O 1
ATOM 695 N N . HIS A 1 90 ? -2.070 -2.862 -4.937 1.00 97.88 90 HIS A N 1
ATOM 696 C CA . HIS A 1 90 ? -0.920 -2.643 -5.805 1.00 97.88 90 HIS A CA 1
ATOM 697 C C . HIS A 1 90 ? -1.308 -2.781 -7.291 1.00 97.88 90 HIS A C 1
ATOM 699 O O . HIS A 1 90 ? -0.957 -3.779 -7.923 1.00 97.88 90 HIS A O 1
ATOM 705 N N . PRO A 1 91 ? -1.976 -1.769 -7.880 1.00 98.50 91 PRO A N 1
ATOM 706 C CA . PRO A 1 91 ? -2.456 -1.799 -9.266 1.00 98.50 91 PRO A CA 1
ATOM 707 C C . PRO A 1 91 ? -1.321 -1.565 -10.279 1.00 98.50 91 PRO A C 1
ATOM 709 O O . PRO A 1 91 ? -1.355 -0.650 -11.102 1.00 98.50 91 PRO A O 1
ATOM 712 N N . ASP A 1 92 ? -0.228 -2.314 -10.158 1.00 98.75 92 ASP A N 1
ATOM 713 C CA . ASP A 1 92 ? 0.986 -2.143 -10.957 1.00 98.75 92 ASP A CA 1
ATOM 714 C C . ASP A 1 92 ? 0.725 -2.480 -12.437 1.00 98.75 92 ASP A C 1
ATOM 716 O O . ASP A 1 92 ? 1.163 -1.737 -13.315 1.00 98.75 92 ASP A O 1
ATOM 720 N N . ALA A 1 93 ? -0.028 -3.549 -12.716 1.00 98.75 93 ALA A N 1
ATOM 721 C CA . ALA A 1 93 ? -0.431 -3.964 -14.056 1.00 98.75 93 ALA A CA 1
ATOM 722 C C . ALA A 1 93 ? -1.311 -2.912 -14.731 1.00 98.75 93 ALA A C 1
ATOM 724 O O . ALA A 1 93 ? -1.038 -2.519 -15.862 1.00 98.75 93 ALA A O 1
ATOM 725 N N . GLU A 1 94 ? -2.329 -2.425 -14.026 1.00 98.75 94 GLU A N 1
ATOM 726 C CA . GLU A 1 94 ? -3.283 -1.436 -14.519 1.00 98.75 94 GLU A CA 1
ATOM 727 C C . GLU A 1 94 ? -2.586 -0.096 -14.766 1.00 98.75 94 GLU A C 1
ATOM 729 O O . GLU A 1 94 ? -2.742 0.520 -15.818 1.00 98.75 94 GLU A O 1
ATOM 734 N N . THR A 1 95 ? -1.753 0.345 -13.820 1.00 98.81 95 THR A N 1
ATOM 735 C CA . THR A 1 95 ? -1.038 1.621 -13.945 1.00 98.81 95 THR A CA 1
ATOM 736 C C . THR A 1 95 ? 0.040 1.579 -15.022 1.00 98.81 95 THR A C 1
ATOM 738 O O . THR A 1 95 ? 0.158 2.530 -15.789 1.00 98.81 95 THR A O 1
ATOM 741 N N . TYR A 1 96 ? 0.795 0.487 -15.158 1.00 98.88 96 TYR A N 1
ATOM 742 C CA . TYR A 1 96 ? 1.728 0.341 -16.274 1.00 98.88 96 TYR A CA 1
ATOM 743 C C . TYR A 1 96 ? 0.996 0.209 -17.614 1.00 98.88 96 TYR A C 1
ATOM 745 O O . TYR A 1 96 ? 1.308 0.962 -18.539 1.00 98.88 96 TYR A O 1
ATOM 753 N N . GLY A 1 97 ? 0.038 -0.715 -17.716 1.00 98.56 97 GLY A N 1
ATOM 754 C CA . GLY A 1 97 ? -0.669 -1.055 -18.952 1.00 98.56 97 GLY A CA 1
ATOM 755 C C . GLY A 1 97 ? -1.384 0.143 -19.566 1.00 98.56 97 GLY A C 1
ATOM 756 O O . GLY A 1 97 ? -1.228 0.405 -20.756 1.00 98.56 97 GLY A O 1
ATOM 757 N N . GLU A 1 98 ? -2.054 0.943 -18.734 1.00 98.44 98 GLU A N 1
ATOM 758 C CA . GLU A 1 98 ? -2.792 2.128 -19.183 1.00 98.44 98 GLU A CA 1
ATOM 759 C C . GLU A 1 98 ? -1.924 3.396 -19.295 1.00 98.44 98 GLU A C 1
ATOM 761 O O . GLU A 1 98 ? -2.409 4.469 -19.666 1.00 98.44 98 GLU A O 1
ATOM 766 N N . SER A 1 99 ? -0.629 3.318 -18.969 1.00 98.75 99 SER A N 1
ATOM 767 C CA . SER A 1 99 ? 0.312 4.421 -19.192 1.00 98.75 99 SER A CA 1
ATOM 768 C C . SER A 1 99 ? 0.707 4.525 -20.667 1.00 98.75 99 SER A C 1
ATOM 770 O O . SER A 1 99 ? 0.540 3.597 -21.459 1.00 98.75 99 SER A O 1
ATOM 772 N N . LYS A 1 100 ? 1.354 5.630 -21.060 1.00 98.62 100 LYS A N 1
ATOM 773 C CA . LYS A 1 100 ? 1.959 5.716 -22.403 1.00 98.62 100 LYS A CA 1
ATOM 774 C C . LYS A 1 100 ? 3.039 4.661 -22.646 1.00 98.62 100 LYS A C 1
ATOM 776 O O . LYS A 1 100 ? 3.221 4.259 -23.792 1.00 98.62 100 LYS A O 1
ATOM 781 N N . MET A 1 101 ? 3.732 4.203 -21.601 1.00 98.56 101 MET A N 1
ATOM 782 C CA . MET A 1 101 ? 4.732 3.140 -21.733 1.00 98.56 101 MET A CA 1
ATOM 783 C C . MET A 1 101 ? 4.069 1.807 -22.090 1.00 98.56 101 MET A C 1
ATOM 785 O O . MET A 1 101 ? 4.518 1.153 -23.033 1.00 98.56 101 MET A O 1
ATOM 789 N N . GLY A 1 102 ? 2.984 1.464 -21.387 1.00 98.50 102 GLY A N 1
ATOM 790 C CA . GLY A 1 102 ? 2.190 0.256 -21.610 1.00 98.50 102 GLY A CA 1
ATOM 791 C C . GLY A 1 102 ? 1.433 0.265 -22.935 1.00 98.50 102 GLY A C 1
ATOM 792 O O . GLY A 1 102 ? 1.514 -0.708 -23.673 1.00 98.50 102 GLY A O 1
ATOM 793 N N . TYR A 1 103 ? 0.800 1.380 -23.314 1.00 98.25 103 TYR A N 1
ATOM 794 C CA . TYR A 1 103 ? 0.106 1.479 -24.606 1.00 98.25 103 TYR A CA 1
ATOM 795 C C . TYR A 1 103 ? 1.049 1.313 -25.804 1.00 98.25 103 TYR A C 1
ATOM 797 O O . TYR A 1 103 ? 0.702 0.635 -26.765 1.00 98.25 103 TYR A O 1
ATOM 805 N N . ILE A 1 104 ? 2.246 1.911 -25.768 1.00 98.62 104 ILE A N 1
ATOM 806 C CA . ILE A 1 104 ? 3.233 1.708 -26.842 1.00 98.62 104 ILE A CA 1
ATOM 807 C C . ILE A 1 104 ? 3.709 0.252 -26.854 1.00 98.62 104 ILE A C 1
ATOM 809 O O . ILE A 1 104 ? 3.807 -0.339 -27.926 1.00 98.62 104 ILE A O 1
ATOM 813 N N . TYR A 1 105 ? 3.941 -0.345 -25.680 1.00 98.50 105 TYR A N 1
ATOM 814 C CA . TYR A 1 105 ? 4.252 -1.769 -25.577 1.00 98.50 105 TYR A CA 1
ATOM 815 C C . TYR A 1 105 ? 3.138 -2.639 -26.186 1.00 98.50 105 TYR A C 1
ATOM 817 O O . TYR A 1 105 ? 3.435 -3.543 -26.957 1.00 98.50 105 TYR A O 1
ATOM 825 N N . HIS A 1 106 ? 1.867 -2.343 -25.920 1.00 98.12 106 HIS A N 1
ATOM 826 C CA . HIS A 1 106 ? 0.741 -3.086 -26.482 1.00 98.12 106 HIS A CA 1
ATOM 827 C C . HIS A 1 106 ? 0.678 -2.992 -28.015 1.00 98.12 106 HIS A C 1
ATOM 829 O O . HIS A 1 106 ? 0.361 -3.969 -28.684 1.00 98.12 106 HIS A O 1
ATOM 835 N N . LEU A 1 107 ? 1.009 -1.826 -28.578 1.00 98.12 107 LEU A N 1
ATOM 836 C CA . LEU A 1 107 ? 0.972 -1.589 -30.023 1.00 98.12 107 LEU A CA 1
ATOM 837 C C . LEU A 1 107 ? 2.180 -2.173 -30.771 1.00 98.12 107 LEU A C 1
ATOM 839 O O . LEU A 1 107 ? 2.053 -2.569 -31.926 1.00 98.12 107 LEU A O 1
ATOM 843 N N . GLU A 1 108 ? 3.358 -2.185 -30.149 1.00 98.12 108 GLU A N 1
ATOM 844 C CA . GLU A 1 108 ? 4.622 -2.486 -30.837 1.00 98.12 108 GLU A CA 1
ATOM 845 C C . GLU A 1 108 ? 5.309 -3.760 -30.327 1.00 98.12 108 GLU A C 1
ATOM 847 O O . GLU A 1 108 ? 6.074 -4.383 -31.063 1.00 98.12 108 GLU A O 1
ATOM 852 N N . GLY A 1 109 ? 5.029 -4.169 -29.089 1.00 97.06 109 GLY A N 1
ATOM 853 C CA . GLY A 1 109 ? 5.773 -5.183 -28.343 1.00 97.06 109 GLY A CA 1
ATOM 854 C C . GLY A 1 109 ? 5.731 -6.583 -28.945 1.00 97.06 109 GLY A C 1
ATOM 855 O O . GLY A 1 109 ? 6.632 -7.378 -28.692 1.00 97.06 109 GLY A O 1
ATOM 856 N N . GLU A 1 110 ? 4.747 -6.901 -29.786 1.00 96.19 110 GLU A N 1
ATOM 857 C CA . GLU A 1 110 ? 4.729 -8.165 -30.531 1.00 96.19 110 GLU A CA 1
ATOM 858 C C . GLU A 1 110 ? 5.950 -8.316 -31.455 1.00 96.19 110 GLU A C 1
ATOM 860 O O . GLU A 1 110 ? 6.474 -9.418 -31.598 1.00 96.19 110 GLU A O 1
ATOM 865 N N . HIS A 1 111 ? 6.451 -7.206 -32.004 1.00 94.50 111 HIS A N 1
ATOM 866 C CA . HIS A 1 111 ? 7.538 -7.178 -32.986 1.00 94.50 111 HIS A CA 1
ATOM 867 C C . HIS A 1 111 ? 8.930 -7.027 -32.358 1.00 94.50 111 HIS A C 1
ATOM 869 O O . HIS A 1 111 ? 9.930 -6.980 -33.076 1.00 94.50 111 HIS A O 1
ATOM 875 N N . TRP A 1 112 ? 9.015 -6.901 -31.033 1.00 97.62 112 TRP A N 1
ATOM 876 C CA . TRP A 1 112 ? 10.291 -6.776 -30.334 1.00 97.62 112 TRP A CA 1
ATOM 877 C C . TRP A 1 112 ? 10.985 -8.138 -30.193 1.00 97.62 112 TRP A C 1
ATOM 879 O O . TRP A 1 112 ? 10.336 -9.180 -30.086 1.00 97.62 112 TRP A O 1
ATOM 889 N N . ASP A 1 113 ? 12.318 -8.136 -30.152 1.00 96.50 113 ASP A N 1
ATOM 890 C CA . ASP A 1 113 ? 13.106 -9.349 -29.912 1.00 96.50 113 ASP A CA 1
ATOM 891 C C . ASP A 1 113 ? 13.147 -9.688 -28.413 1.00 96.50 113 ASP A C 1
ATOM 893 O O . ASP A 1 113 ? 13.932 -9.132 -27.643 1.00 96.50 113 ASP A O 1
ATOM 897 N N . TRP A 1 114 ? 12.291 -10.625 -28.002 1.00 97.69 114 TRP A N 1
ATOM 898 C CA . TRP A 1 114 ? 12.189 -11.089 -26.615 1.00 97.69 114 TRP A CA 1
ATOM 899 C C . TRP A 1 114 ? 13.252 -12.112 -26.220 1.00 97.69 114 TRP A C 1
ATOM 901 O O . TRP A 1 114 ? 13.401 -12.392 -25.027 1.00 97.69 114 TRP A O 1
ATOM 911 N N . GLU A 1 115 ? 13.983 -12.688 -27.177 1.00 97.06 115 GLU A N 1
ATOM 912 C CA . GLU A 1 115 ? 15.066 -13.630 -26.883 1.00 97.06 115 GLU A CA 1
ATOM 913 C C . GLU A 1 115 ? 16.319 -12.897 -26.396 1.00 97.06 115 GLU A C 1
ATOM 915 O O . GLU A 1 115 ? 17.087 -13.436 -25.587 1.00 97.06 115 GLU A O 1
ATOM 920 N N . LYS A 1 116 ? 16.450 -11.621 -26.763 1.00 97.38 116 LYS A N 1
ATOM 921 C CA . LYS A 1 116 ? 17.532 -10.751 -26.322 1.00 97.38 116 LYS A CA 1
ATOM 922 C C . LYS A 1 116 ? 17.523 -10.518 -24.797 1.00 97.38 116 LYS A C 1
ATOM 924 O O . LYS A 1 116 ? 16.507 -10.109 -24.222 1.00 97.38 116 LYS A O 1
ATOM 929 N N . PRO A 1 117 ? 18.642 -10.766 -24.087 1.00 97.00 117 PRO A N 1
ATOM 930 C CA . PRO A 1 117 ? 18.756 -10.465 -22.661 1.00 97.00 117 PRO A CA 1
ATOM 931 C C . PRO A 1 117 ? 18.609 -8.966 -22.365 1.00 97.00 117 PRO A C 1
ATOM 933 O O . PRO A 1 117 ? 19.094 -8.131 -23.122 1.00 97.00 117 PRO A O 1
ATOM 936 N N . LEU A 1 118 ? 18.028 -8.612 -21.209 1.00 96.94 118 LEU A N 1
ATOM 937 C CA . LEU A 1 118 ? 17.775 -7.209 -20.819 1.00 96.94 118 LEU A CA 1
ATOM 938 C C . LEU A 1 118 ? 19.027 -6.316 -20.869 1.00 96.94 118 LEU A C 1
ATOM 940 O O . LEU A 1 118 ? 18.927 -5.148 -21.226 1.00 96.94 118 LEU A O 1
ATOM 944 N N . ALA A 1 119 ? 20.198 -6.868 -20.536 1.00 95.31 119 ALA A N 1
ATOM 945 C CA . ALA A 1 119 ? 21.468 -6.142 -20.560 1.00 95.31 119 ALA A CA 1
ATOM 946 C C . ALA A 1 119 ? 21.942 -5.771 -21.975 1.00 95.31 119 ALA A C 1
ATOM 948 O O . ALA A 1 119 ? 22.753 -4.862 -22.124 1.00 95.31 119 ALA A O 1
ATOM 949 N N . GLU A 1 120 ? 21.442 -6.459 -23.002 1.00 96.00 120 GLU A N 1
ATOM 950 C CA . GLU A 1 120 ? 21.809 -6.231 -24.401 1.00 96.00 120 GLU A CA 1
ATOM 951 C C . GLU A 1 120 ? 20.788 -5.359 -25.143 1.00 96.00 120 GLU A C 1
ATOM 953 O O . GLU A 1 120 ? 21.072 -4.892 -26.249 1.00 96.00 120 GLU A O 1
ATOM 958 N N . ILE A 1 121 ? 19.608 -5.133 -24.556 1.00 95.88 121 ILE A N 1
ATOM 959 C CA . ILE A 1 121 ? 18.563 -4.274 -25.121 1.00 95.88 121 ILE A CA 1
ATOM 960 C C . ILE A 1 121 ? 19.109 -2.860 -25.327 1.00 95.88 121 ILE A C 1
ATOM 962 O O . ILE A 1 121 ? 19.623 -2.230 -24.401 1.00 95.88 121 ILE A O 1
ATOM 966 N N . VAL A 1 122 ? 18.940 -2.349 -26.544 1.00 95.69 122 VAL A N 1
ATOM 967 C CA . VAL A 1 122 ? 19.246 -0.980 -26.956 1.00 95.69 122 VAL A CA 1
ATOM 968 C C . VAL A 1 122 ? 17.953 -0.158 -26.890 1.00 95.69 122 VAL A C 1
ATOM 970 O O . VAL A 1 122 ? 17.089 -0.305 -27.761 1.00 95.69 122 VAL A O 1
ATOM 973 N N . PRO A 1 123 ? 17.786 0.713 -25.878 1.00 95.06 123 PRO A N 1
ATOM 974 C CA . PRO A 1 123 ? 16.579 1.521 -25.720 1.00 95.06 123 PRO A CA 1
ATOM 975 C C . PRO A 1 123 ? 16.345 2.429 -26.930 1.00 95.06 123 PRO A C 1
ATOM 977 O O . PRO A 1 123 ? 17.285 3.002 -27.478 1.00 95.06 123 PRO A O 1
ATOM 980 N N . GLY A 1 124 ? 15.093 2.536 -27.368 1.00 92.81 124 GLY A N 1
ATOM 981 C CA . GLY A 1 124 ? 14.681 3.289 -28.554 1.00 92.81 124 GLY A CA 1
ATOM 982 C C . GLY A 1 124 ? 14.853 2.549 -29.886 1.00 92.81 124 GLY A C 1
ATOM 983 O O . GLY A 1 124 ? 14.217 2.945 -30.859 1.00 92.81 124 GLY A O 1
ATOM 984 N N . LYS A 1 125 ? 15.663 1.480 -29.937 1.00 94.50 125 LYS A N 1
ATOM 985 C CA . LYS A 1 125 ? 15.823 0.624 -31.125 1.00 94.50 125 LYS A CA 1
ATOM 986 C C . LYS A 1 125 ? 15.145 -0.727 -30.950 1.00 94.50 125 LYS A C 1
ATOM 988 O O . LYS A 1 125 ? 14.331 -1.101 -31.783 1.00 94.50 125 LYS A O 1
ATOM 993 N N . ASP A 1 126 ? 15.513 -1.447 -29.894 1.00 96.62 126 ASP A N 1
ATOM 994 C CA . ASP A 1 126 ? 14.945 -2.763 -29.616 1.00 96.62 126 ASP A CA 1
ATOM 995 C C . ASP A 1 126 ? 13.588 -2.580 -28.935 1.00 96.62 126 ASP A C 1
ATOM 997 O O . ASP A 1 126 ? 12.584 -3.078 -29.430 1.00 96.62 126 ASP A O 1
ATOM 1001 N N . TYR A 1 127 ? 13.547 -1.793 -27.851 1.00 97.06 127 TYR A N 1
ATOM 1002 C CA . TYR A 1 127 ? 12.320 -1.424 -27.137 1.00 97.06 127 TYR A CA 1
ATOM 1003 C C . TYR A 1 127 ? 12.120 0.092 -27.183 1.00 97.06 127 TYR A C 1
ATOM 1005 O O . TYR A 1 127 ? 12.969 0.847 -26.698 1.00 97.06 127 TYR A O 1
ATOM 1013 N N . ARG A 1 128 ? 10.988 0.557 -27.726 1.00 97.50 128 ARG A N 1
ATOM 1014 C CA . ARG A 1 128 ? 10.633 1.989 -27.744 1.00 97.50 128 ARG A CA 1
ATOM 1015 C C . ARG A 1 128 ? 10.242 2.506 -26.357 1.00 97.50 128 ARG A C 1
ATOM 1017 O O . ARG A 1 128 ? 10.554 3.646 -26.014 1.00 97.50 128 ARG A O 1
ATOM 1024 N N . THR A 1 129 ? 9.587 1.670 -25.554 1.00 98.12 129 THR A N 1
ATOM 1025 C CA . THR A 1 129 ? 9.200 1.954 -24.165 1.00 98.12 129 THR A CA 1
ATOM 1026 C C . THR A 1 129 ? 9.697 0.864 -23.221 1.00 98.12 129 THR A C 1
ATOM 1028 O O . THR A 1 129 ? 9.941 -0.261 -23.653 1.00 98.12 129 THR A O 1
ATOM 1031 N N . PRO A 1 130 ? 9.907 1.172 -21.929 1.00 97.94 130 PRO A N 1
ATOM 1032 C CA . PRO A 1 130 ? 10.391 0.173 -20.989 1.00 97.94 130 PRO A CA 1
ATOM 1033 C C . PRO A 1 130 ? 9.305 -0.854 -20.634 1.00 97.94 130 PRO A C 1
ATOM 1035 O O . PRO A 1 130 ? 8.106 -0.575 -20.701 1.00 97.94 130 PRO A O 1
ATOM 1038 N N . THR A 1 131 ? 9.746 -2.024 -20.175 1.00 98.62 131 THR A N 1
ATOM 1039 C CA . THR A 1 131 ? 8.911 -3.044 -19.521 1.00 98.62 131 THR A CA 1
ATOM 1040 C C . THR A 1 131 ? 9.110 -3.027 -18.006 1.00 98.62 131 THR A C 1
ATOM 1042 O O . THR A 1 131 ? 10.061 -2.413 -17.502 1.00 98.62 131 THR A O 1
ATOM 1045 N N . CYS A 1 132 ? 8.257 -3.747 -17.268 1.00 98.50 132 CYS A N 1
ATOM 1046 C CA . CYS A 1 132 ? 8.406 -3.965 -15.826 1.00 98.50 132 CYS A CA 1
ATOM 1047 C C . CYS A 1 132 ? 9.829 -4.443 -15.491 1.00 98.50 132 CYS A C 1
ATOM 1049 O O . CYS A 1 132 ? 10.523 -3.865 -14.657 1.00 98.50 132 CYS A O 1
ATOM 1051 N N . GLN A 1 133 ? 10.301 -5.457 -16.212 1.00 98.44 133 GLN A N 1
ATOM 1052 C CA . GLN A 1 133 ? 11.603 -6.083 -16.038 1.00 98.44 133 GLN A CA 1
ATOM 1053 C C . GLN A 1 133 ? 12.735 -5.116 -16.370 1.00 98.44 133 GLN A C 1
ATOM 1055 O O . GLN A 1 133 ? 13.675 -5.001 -15.589 1.00 98.44 133 GLN A O 1
ATOM 1060 N N . PHE A 1 134 ? 12.639 -4.383 -17.484 1.00 98.06 134 PHE A N 1
ATOM 1061 C CA . PHE A 1 134 ? 13.674 -3.426 -17.870 1.00 98.06 134 PHE A CA 1
ATOM 1062 C C . PHE A 1 134 ? 13.865 -2.342 -16.801 1.00 98.06 134 PHE A C 1
ATOM 1064 O O . PHE A 1 134 ? 14.988 -2.033 -16.413 1.00 98.06 134 PHE A O 1
ATOM 1071 N N . CYS A 1 135 ? 12.766 -1.816 -16.258 1.00 98.00 135 CYS A N 1
ATOM 1072 C CA . CYS A 1 135 ? 12.810 -0.819 -15.196 1.00 98.00 135 CYS A CA 1
ATOM 1073 C C . CYS A 1 135 ? 13.287 -1.397 -13.862 1.00 98.00 135 CYS A C 1
ATOM 1075 O O . CYS A 1 135 ? 14.156 -0.819 -13.211 1.00 98.00 135 CYS A O 1
ATOM 1077 N N . HIS A 1 136 ? 12.727 -2.522 -13.420 1.00 98.12 136 HIS A N 1
ATOM 1078 C CA . HIS A 1 136 ? 12.918 -3.013 -12.056 1.00 98.12 136 HIS A CA 1
ATOM 1079 C C . HIS A 1 136 ? 14.168 -3.878 -11.879 1.00 98.12 136 HIS A C 1
ATOM 1081 O O . HIS A 1 136 ? 14.813 -3.772 -10.836 1.00 98.12 136 HIS A O 1
ATOM 1087 N N . MET A 1 137 ? 14.567 -4.655 -12.889 1.00 97.81 137 MET A N 1
ATOM 1088 C CA . MET A 1 137 ? 15.735 -5.544 -12.822 1.00 97.81 137 MET A CA 1
ATOM 1089 C C . MET A 1 137 ? 17.069 -4.853 -13.148 1.00 97.81 137 MET A C 1
ATOM 1091 O O . MET A 1 137 ? 18.122 -5.456 -12.927 1.00 97.81 137 MET A O 1
ATOM 1095 N N . ASP A 1 138 ? 17.057 -3.602 -13.621 1.00 96.25 138 ASP A N 1
ATOM 1096 C CA . ASP A 1 138 ? 18.266 -2.774 -13.771 1.00 96.25 138 ASP A CA 1
ATOM 1097 C C . ASP A 1 138 ? 18.872 -2.460 -12.384 1.00 96.25 138 ASP A C 1
ATOM 1099 O O . ASP A 1 138 ? 18.181 -2.012 -11.472 1.00 96.25 138 ASP A O 1
ATOM 1103 N N . GLN A 1 139 ? 20.162 -2.703 -12.190 1.00 93.31 139 GLN A N 1
ATOM 1104 C CA . GLN A 1 139 ? 20.890 -2.503 -10.929 1.00 93.31 139 GLN A CA 1
ATOM 1105 C C . GLN A 1 139 ? 21.725 -1.208 -10.928 1.00 93.31 139 GLN A C 1
ATOM 1107 O O . GLN A 1 139 ? 22.474 -0.932 -9.988 1.00 93.31 139 GLN A O 1
ATOM 1112 N N . GLY A 1 140 ? 21.601 -0.400 -11.980 1.00 87.44 140 GLY A N 1
ATOM 1113 C CA . GLY A 1 140 ? 22.455 0.735 -12.293 1.00 87.44 140 GLY A CA 1
ATOM 1114 C C . GLY A 1 140 ? 23.705 0.329 -13.078 1.00 87.44 140 GLY A C 1
ATOM 1115 O O . GLY A 1 140 ? 24.103 -0.837 -13.129 1.00 87.44 140 GLY A O 1
ATOM 1116 N N . ASN A 1 141 ? 24.354 1.323 -13.692 1.00 81.81 141 ASN A N 1
ATOM 1117 C CA . ASN A 1 141 ? 25.609 1.165 -14.443 1.00 81.81 141 ASN A CA 1
ATOM 1118 C C . ASN A 1 141 ? 25.553 0.081 -15.540 1.00 81.81 141 ASN A C 1
ATOM 1120 O O . ASN A 1 141 ? 26.543 -0.605 -15.789 1.00 81.81 141 ASN A O 1
ATOM 1124 N N . GLY A 1 142 ? 24.386 -0.103 -16.168 1.00 80.62 142 GLY A N 1
ATOM 1125 C CA . GLY A 1 142 ? 24.184 -1.086 -17.238 1.00 80.62 142 GLY A CA 1
ATOM 1126 C C . GLY A 1 142 ? 24.127 -2.545 -16.775 1.00 80.62 142 GLY A C 1
ATOM 1127 O O . GLY A 1 142 ? 24.120 -3.441 -17.613 1.00 80.62 142 GLY A O 1
ATOM 1128 N N . LYS A 1 143 ? 24.088 -2.811 -15.463 1.00 91.38 143 LYS A N 1
ATOM 1129 C CA . LYS A 1 143 ? 23.977 -4.170 -14.921 1.00 91.38 143 LYS A CA 1
ATOM 1130 C C . LYS A 1 143 ? 22.517 -4.535 -14.689 1.00 91.38 143 LYS A C 1
ATOM 1132 O O . LYS A 1 143 ? 21.757 -3.725 -14.179 1.00 91.38 143 LYS A O 1
ATOM 1137 N N . PHE A 1 144 ? 22.155 -5.778 -14.980 1.00 95.69 144 PHE A N 1
ATOM 1138 C CA . PHE A 1 144 ? 20.838 -6.344 -14.681 1.00 95.69 144 PHE A CA 1
ATOM 1139 C C . PHE A 1 144 ? 20.989 -7.562 -13.770 1.00 95.69 144 PHE A C 1
ATOM 1141 O O . PHE A 1 144 ? 21.995 -8.268 -13.837 1.00 95.69 144 PHE A O 1
ATOM 1148 N N . ALA A 1 145 ? 19.997 -7.814 -12.917 1.00 94.44 145 ALA A N 1
ATOM 1149 C CA . ALA A 1 145 ? 19.964 -8.986 -12.044 1.00 94.44 145 ALA A CA 1
ATOM 1150 C C . ALA A 1 145 ? 18.537 -9.520 -11.884 1.00 94.44 145 ALA A C 1
ATOM 1152 O O . ALA A 1 145 ? 17.573 -8.775 -12.045 1.00 94.44 145 ALA A O 1
ATOM 1153 N N . HIS A 1 146 ? 18.403 -10.788 -11.484 1.00 94.56 146 HIS A N 1
ATOM 1154 C CA . HIS A 1 146 ? 17.125 -11.433 -11.141 1.00 94.56 146 HIS A CA 1
ATOM 1155 C C . HIS A 1 146 ? 16.569 -10.930 -9.791 1.00 94.56 146 HIS A C 1
ATOM 1157 O O . HIS A 1 146 ? 16.210 -11.706 -8.911 1.00 94.56 146 HIS A O 1
ATOM 1163 N N . ASN A 1 147 ? 16.549 -9.611 -9.600 1.00 92.94 147 ASN A N 1
ATOM 1164 C CA . ASN A 1 147 ? 16.056 -8.955 -8.401 1.00 92.94 147 ASN A CA 1
ATOM 1165 C C . ASN A 1 147 ? 15.390 -7.612 -8.771 1.00 92.94 147 ASN A C 1
ATOM 1167 O O . ASN A 1 147 ? 16.101 -6.640 -9.048 1.00 92.94 147 ASN A O 1
ATOM 1171 N N . PRO A 1 148 ? 14.045 -7.535 -8.761 1.00 94.88 148 PRO A N 1
ATOM 1172 C CA . PRO A 1 148 ? 13.311 -6.334 -9.157 1.00 94.88 148 PRO A CA 1
ATOM 1173 C C . PRO A 1 148 ? 13.177 -5.271 -8.046 1.00 94.88 148 PRO A C 1
ATOM 1175 O O . PRO A 1 148 ? 12.604 -4.205 -8.281 1.00 94.88 148 PRO A O 1
ATOM 1178 N N . VAL A 1 149 ? 13.667 -5.531 -6.824 1.00 93.62 149 VAL A N 1
ATOM 1179 C CA . VAL A 1 149 ? 13.353 -4.695 -5.644 1.00 93.62 149 VAL A CA 1
ATOM 1180 C C . VAL A 1 149 ? 14.503 -3.812 -5.152 1.00 93.62 149 VAL A C 1
ATOM 1182 O O . VAL A 1 149 ? 14.307 -2.992 -4.254 1.00 93.62 149 VAL A O 1
ATOM 1185 N N . THR A 1 150 ? 15.696 -3.916 -5.742 1.00 92.31 150 THR A N 1
ATOM 1186 C CA . THR A 1 150 ? 16.922 -3.256 -5.240 1.00 92.31 150 THR A CA 1
ATOM 1187 C C . THR A 1 150 ? 16.862 -1.728 -5.241 1.00 92.31 150 THR A C 1
ATOM 1189 O O . THR A 1 150 ? 17.471 -1.079 -4.391 1.00 92.31 150 THR A O 1
ATOM 1192 N N . LYS A 1 151 ? 16.079 -1.143 -6.153 1.00 94.38 151 LYS A N 1
ATOM 1193 C CA . LYS A 1 151 ? 15.905 0.312 -6.281 1.00 94.38 151 LYS A CA 1
ATOM 1194 C C . LYS A 1 151 ? 14.690 0.858 -5.521 1.00 94.38 151 LYS A C 1
ATOM 1196 O O . LYS A 1 151 ? 14.330 2.023 -5.690 1.00 94.38 151 LYS A O 1
ATOM 1201 N N . GLY A 1 152 ? 14.010 0.050 -4.709 1.00 94.00 152 GLY A N 1
ATOM 1202 C CA . GLY A 1 152 ? 12.817 0.488 -3.983 1.00 94.00 152 GLY A CA 1
ATOM 1203 C C . GLY A 1 152 ? 13.114 1.618 -2.984 1.00 94.00 152 GLY A C 1
ATOM 1204 O O . GLY A 1 152 ? 13.894 1.426 -2.054 1.00 94.00 152 GLY A O 1
ATOM 1205 N N . VAL A 1 153 ? 12.467 2.779 -3.152 1.00 95.25 153 VAL A N 1
ATOM 1206 C CA . VAL A 1 153 ? 12.528 3.910 -2.197 1.00 95.25 153 VAL A CA 1
ATOM 1207 C C . VAL A 1 153 ? 11.266 3.930 -1.338 1.00 95.25 153 VAL A C 1
ATOM 1209 O O . VAL A 1 153 ? 11.321 3.598 -0.162 1.00 95.25 153 VAL A O 1
ATOM 1212 N N . TRP A 1 154 ? 10.111 4.206 -1.951 1.00 95.94 154 TRP A N 1
ATOM 1213 C CA . TRP A 1 154 ? 8.806 4.225 -1.278 1.00 95.94 154 TRP A CA 1
ATOM 1214 C C . TRP A 1 154 ? 8.242 2.832 -0.973 1.00 95.94 154 TRP A C 1
ATOM 1216 O O . TRP A 1 154 ? 7.299 2.708 -0.195 1.00 95.94 154 TRP A O 1
ATOM 1226 N N . ARG A 1 155 ? 8.829 1.772 -1.548 1.00 93.19 155 ARG A N 1
ATOM 1227 C CA . ARG A 1 155 ? 8.385 0.375 -1.385 1.00 93.19 155 ARG A CA 1
ATOM 1228 C C . ARG A 1 155 ? 6.893 0.243 -1.699 1.00 93.19 155 ARG A C 1
ATOM 1230 O O . ARG A 1 155 ? 6.495 0.630 -2.793 1.00 93.19 155 ARG A O 1
ATOM 1237 N N . MET A 1 156 ? 6.102 -0.280 -0.763 1.00 93.62 156 MET A N 1
ATOM 1238 C CA . MET A 1 156 ? 4.645 -0.408 -0.875 1.00 93.62 156 MET A CA 1
ATOM 1239 C C . MET A 1 156 ? 3.905 0.924 -0.630 1.00 93.62 156 MET A C 1
ATOM 1241 O O . MET A 1 156 ? 2.710 1.019 -0.856 1.00 93.62 156 MET A O 1
ATOM 1245 N N . GLY A 1 157 ? 4.590 1.973 -0.162 1.00 94.94 157 GLY A N 1
ATOM 1246 C CA . GLY A 1 157 ? 3.959 3.246 0.201 1.00 94.94 157 GLY A CA 1
ATOM 1247 C C . GLY A 1 157 ? 3.232 3.206 1.550 1.00 94.94 157 GLY A C 1
ATOM 1248 O O . GLY A 1 157 ? 2.439 4.096 1.845 1.00 94.94 157 GLY A O 1
ATOM 1249 N N . THR A 1 158 ? 3.497 2.192 2.378 1.00 94.19 158 THR A N 1
ATOM 1250 C CA . THR A 1 158 ? 2.778 1.918 3.636 1.00 94.19 158 THR A CA 1
ATOM 1251 C C . THR A 1 158 ? 3.585 2.217 4.894 1.00 94.19 158 THR A C 1
ATOM 1253 O O . THR A 1 158 ? 3.022 2.204 5.977 1.00 94.19 158 THR A O 1
ATOM 1256 N N . VAL A 1 159 ? 4.878 2.527 4.789 1.00 94.44 159 VAL A N 1
ATOM 1257 C CA . VAL A 1 159 ? 5.690 2.946 5.943 1.00 94.44 159 VAL A CA 1
ATOM 1258 C C . VAL A 1 159 ? 5.710 4.476 6.020 1.00 94.44 159 VAL A C 1
ATOM 1260 O O . VAL A 1 159 ? 6.103 5.093 5.023 1.00 94.44 159 VAL A O 1
ATOM 1263 N N . PRO A 1 160 ? 5.339 5.093 7.160 1.00 95.81 160 PRO A N 1
ATOM 1264 C CA . PRO A 1 160 ? 5.383 6.545 7.320 1.00 95.81 160 PRO A CA 1
ATOM 1265 C C . PRO A 1 160 ? 6.798 7.096 7.066 1.00 95.81 160 PRO A C 1
ATOM 1267 O O . PRO A 1 160 ? 7.752 6.642 7.709 1.00 95.81 160 PRO A O 1
ATOM 1270 N N . PRO A 1 161 ? 6.985 8.050 6.134 1.00 96.94 161 PRO A N 1
ATOM 1271 C CA . PRO A 1 161 ? 8.279 8.679 5.915 1.00 96.94 161 PRO A CA 1
ATOM 1272 C C . PRO A 1 161 ? 8.641 9.631 7.058 1.00 96.94 161 PRO A C 1
ATOM 1274 O O . PRO A 1 161 ? 7.782 10.291 7.649 1.00 96.94 161 PRO A O 1
ATOM 1277 N N . LYS A 1 162 ? 9.940 9.781 7.316 1.00 95.75 162 LYS A N 1
ATOM 1278 C CA . LYS A 1 162 ? 10.479 10.916 8.073 1.00 95.75 162 LYS A CA 1
ATOM 1279 C C . LYS A 1 162 ? 10.266 12.220 7.299 1.00 95.75 162 LYS A C 1
ATOM 1281 O O . LYS A 1 162 ? 10.188 12.217 6.073 1.00 95.75 162 LYS A O 1
ATOM 1286 N N . GLY A 1 163 ? 10.237 13.342 8.017 1.00 92.88 163 GLY A N 1
ATOM 1287 C CA . GLY A 1 163 ? 10.090 14.679 7.424 1.00 92.88 163 GLY A CA 1
ATOM 1288 C C . GLY A 1 163 ? 8.654 15.208 7.385 1.00 92.88 163 GLY A C 1
ATOM 1289 O O . GLY A 1 163 ? 8.418 16.271 6.819 1.00 92.88 163 GLY A O 1
ATOM 1290 N N . ILE A 1 164 ? 7.706 14.500 8.006 1.00 96.56 164 ILE A N 1
ATOM 1291 C CA . ILE A 1 164 ? 6.357 14.997 8.289 1.00 96.56 164 ILE A CA 1
ATOM 1292 C C . ILE A 1 164 ? 6.217 15.190 9.801 1.00 96.56 164 ILE A C 1
ATOM 1294 O O . ILE A 1 164 ? 6.617 14.332 10.585 1.00 96.56 164 ILE A O 1
ATOM 1298 N N . ASP A 1 165 ? 5.635 16.318 10.197 1.00 96.94 165 ASP A N 1
ATOM 1299 C CA . ASP A 1 165 ? 5.203 16.594 11.568 1.00 96.94 165 ASP A CA 1
ATOM 1300 C C . ASP A 1 165 ? 3.787 16.027 11.771 1.00 96.94 165 ASP A C 1
ATOM 1302 O O . ASP A 1 165 ? 2.785 16.731 11.617 1.00 96.94 165 ASP A O 1
ATOM 1306 N N . TYR A 1 166 ? 3.727 14.715 12.018 1.00 98.25 166 TYR A N 1
ATOM 1307 C CA . TYR A 1 166 ? 2.484 13.963 12.199 1.00 98.25 166 TYR A CA 1
ATOM 1308 C C . TYR A 1 166 ? 1.704 14.449 13.428 1.00 98.25 166 TYR A C 1
ATOM 1310 O O . TYR A 1 166 ? 2.259 14.607 14.519 1.00 98.25 166 TYR A O 1
ATOM 1318 N N . LYS A 1 167 ? 0.397 14.661 13.261 1.00 98.19 167 LYS A N 1
ATOM 1319 C CA . LYS A 1 167 ? -0.526 15.066 14.335 1.00 98.19 167 LYS A CA 1
ATOM 1320 C C . LYS A 1 167 ? -1.220 13.883 14.992 1.00 98.19 167 LYS A C 1
ATOM 1322 O O . LYS A 1 167 ? -1.609 13.985 16.155 1.00 98.19 167 LYS A O 1
ATOM 1327 N N . SER A 1 168 ? -1.339 12.780 14.266 1.00 98.44 168 SER A N 1
ATOM 1328 C CA . SER A 1 168 ? -1.854 11.515 14.773 1.00 98.44 168 SER A CA 1
ATOM 1329 C C . SER A 1 168 ? -0.793 10.713 15.541 1.00 98.44 168 SER A C 1
ATOM 1331 O O . SER A 1 168 ? 0.360 11.125 15.698 1.00 98.44 168 SER A O 1
ATOM 1333 N N . SER A 1 169 ? -1.176 9.519 15.981 1.00 96.75 169 SER A N 1
ATOM 1334 C CA . SER A 1 169 ? -0.318 8.488 16.555 1.00 96.75 169 SER A CA 1
ATOM 1335 C C . SER A 1 169 ? 0.796 8.028 15.604 1.00 96.75 169 SER A C 1
ATOM 1337 O O . SER A 1 169 ? 1.777 7.458 16.073 1.00 96.75 169 SER A O 1
ATOM 1339 N N . LEU A 1 170 ? 0.745 8.352 14.301 1.00 96.69 170 LEU A N 1
ATOM 1340 C CA . LEU A 1 170 ? 1.835 8.059 13.356 1.00 96.69 170 LEU A CA 1
ATOM 1341 C C . LEU A 1 170 ? 3.179 8.675 13.761 1.00 96.69 170 LEU A C 1
ATOM 1343 O O . LEU A 1 170 ? 4.221 8.131 13.396 1.00 96.69 170 LEU A O 1
ATOM 1347 N N . LYS A 1 171 ? 3.180 9.766 14.538 1.00 96.25 171 LYS A N 1
ATOM 1348 C CA . LYS A 1 171 ? 4.411 10.358 15.093 1.00 96.25 171 LYS A CA 1
ATOM 1349 C C . LYS A 1 171 ? 5.204 9.377 15.964 1.00 96.25 171 LYS A C 1
ATOM 1351 O O . LYS A 1 171 ? 6.419 9.506 16.073 1.00 96.25 171 LYS A O 1
ATOM 1356 N N . ASP A 1 172 ? 4.507 8.413 16.564 1.00 94.38 172 ASP A N 1
ATOM 1357 C CA . ASP A 1 172 ? 5.070 7.422 17.470 1.00 94.38 172 ASP A CA 1
ATOM 1358 C C . ASP A 1 172 ? 5.382 6.100 16.750 1.00 94.38 172 ASP A C 1
ATOM 1360 O O . ASP A 1 172 ? 5.910 5.191 17.386 1.00 94.38 172 ASP A O 1
ATOM 1364 N N . TYR A 1 173 ? 5.094 5.966 15.445 1.00 92.88 173 TYR A N 1
ATOM 1365 C CA . TYR A 1 173 ? 5.391 4.765 14.653 1.00 92.88 173 TYR A CA 1
ATOM 1366 C C . TYR A 1 173 ? 6.898 4.421 14.722 1.00 92.88 173 TYR A C 1
ATOM 1368 O O . TYR A 1 173 ? 7.728 5.308 14.502 1.00 92.88 173 TYR A O 1
ATOM 1376 N N . PRO A 1 174 ? 7.304 3.156 14.980 1.00 92.25 174 PRO A N 1
ATOM 1377 C CA . PRO A 1 174 ? 6.509 1.920 15.022 1.00 92.25 174 PRO A CA 1
ATOM 1378 C C . PRO A 1 174 ? 6.024 1.529 16.436 1.00 92.25 174 PRO A C 1
ATOM 1380 O O . PRO A 1 174 ? 5.900 0.352 16.757 1.00 92.25 174 PRO A O 1
ATOM 1383 N N . HIS A 1 175 ? 5.778 2.499 17.315 1.00 91.88 175 HIS A N 1
ATOM 1384 C CA . HIS A 1 175 ? 5.258 2.336 18.681 1.00 91.88 175 HIS A CA 1
ATOM 1385 C C . HIS A 1 175 ? 6.141 1.482 19.601 1.00 91.88 175 HIS A C 1
ATOM 1387 O O . HIS A 1 175 ? 5.651 0.756 20.466 1.00 91.88 175 HIS A O 1
ATOM 1393 N N . GLY A 1 176 ? 7.461 1.555 19.407 1.00 91.12 176 GLY A N 1
ATOM 1394 C CA . GLY A 1 176 ? 8.432 0.769 20.173 1.00 91.12 176 GLY A CA 1
ATOM 1395 C C . GLY A 1 176 ? 8.489 -0.714 19.791 1.00 91.12 176 GLY A C 1
ATOM 1396 O O . GLY A 1 176 ? 9.216 -1.468 20.436 1.00 91.12 176 GLY A O 1
ATOM 1397 N N . ILE A 1 177 ? 7.769 -1.135 18.744 1.00 90.81 177 ILE A N 1
ATOM 1398 C CA . ILE A 1 177 ? 7.859 -2.491 18.200 1.00 90.81 177 ILE A CA 1
ATOM 1399 C C . ILE A 1 177 ? 9.259 -2.698 17.621 1.00 90.81 177 ILE A C 1
ATOM 1401 O O . ILE A 1 177 ? 9.714 -1.941 16.764 1.00 90.81 177 ILE A O 1
ATOM 1405 N N . ASN A 1 178 ? 9.923 -3.764 18.065 1.00 90.50 178 ASN A N 1
ATOM 1406 C CA . ASN A 1 178 ? 11.261 -4.155 17.627 1.00 90.50 178 ASN A CA 1
ATOM 1407 C C . ASN A 1 178 ? 11.253 -5.445 16.786 1.00 90.50 178 ASN A C 1
ATOM 1409 O O . ASN A 1 178 ? 12.267 -6.123 16.657 1.00 90.50 178 ASN A O 1
ATOM 1413 N N . LEU A 1 179 ? 10.099 -5.812 16.230 1.00 84.69 179 LEU A N 1
ATOM 1414 C CA . LEU A 1 179 ? 9.943 -6.966 15.353 1.00 84.69 179 LEU A CA 1
ATOM 1415 C C . LEU A 1 179 ? 10.359 -6.593 13.918 1.00 84.69 179 LEU A C 1
ATOM 1417 O O . LEU A 1 179 ? 9.679 -5.772 13.306 1.00 84.69 179 LEU A O 1
ATOM 1421 N N . PRO A 1 180 ? 11.425 -7.169 13.334 1.00 82.81 180 PRO A N 1
ATOM 1422 C CA . PRO A 1 180 ? 11.754 -6.926 11.933 1.00 82.81 180 PRO A CA 1
ATOM 1423 C C . PRO A 1 180 ? 10.726 -7.575 10.986 1.00 82.81 180 PRO A C 1
ATOM 1425 O O . PRO A 1 180 ? 10.221 -8.654 11.298 1.00 82.81 180 PRO A O 1
ATOM 1428 N N . PRO A 1 181 ? 10.414 -6.965 9.826 1.00 77.00 181 PRO A N 1
ATOM 1429 C CA . PRO A 1 181 ? 10.848 -5.643 9.364 1.00 77.00 181 PRO A CA 1
ATOM 1430 C C . PRO A 1 181 ? 9.947 -4.485 9.854 1.00 77.00 181 PRO A C 1
ATOM 1432 O O . PRO A 1 181 ? 10.073 -3.369 9.355 1.00 77.00 181 PRO A O 1
ATOM 1435 N N . LEU A 1 182 ? 9.022 -4.711 10.797 1.00 81.94 182 LEU A N 1
ATOM 1436 C CA . LEU A 1 182 ? 8.086 -3.684 11.296 1.00 81.94 182 LEU A CA 1
ATOM 1437 C C . LEU A 1 182 ? 8.778 -2.532 12.033 1.00 81.94 182 LEU A C 1
ATOM 1439 O O . LEU A 1 182 ? 8.256 -1.422 12.060 1.00 81.94 182 LEU A O 1
ATOM 1443 N N . ASN A 1 183 ? 9.969 -2.775 12.578 1.00 84.06 183 ASN A N 1
ATOM 1444 C CA . ASN A 1 183 ? 10.811 -1.761 13.213 1.00 84.06 183 ASN A CA 1
ATOM 1445 C C . ASN A 1 183 ? 11.541 -0.835 12.214 1.00 84.06 183 ASN A C 1
ATOM 1447 O O . ASN A 1 183 ? 12.372 -0.016 12.612 1.00 84.06 183 ASN A O 1
ATOM 1451 N N . TYR A 1 184 ? 11.258 -0.958 10.915 1.00 86.06 184 TYR A N 1
ATOM 1452 C CA . TYR A 1 184 ? 11.847 -0.125 9.874 1.00 86.06 184 TYR A CA 1
ATOM 1453 C C . TYR A 1 184 ? 11.304 1.312 9.888 1.00 86.06 184 TYR A C 1
ATOM 1455 O O . TYR A 1 184 ? 10.101 1.546 9.995 1.00 86.06 184 TYR A O 1
ATOM 1463 N N . SER A 1 185 ? 12.201 2.279 9.677 1.00 84.81 185 SER A N 1
ATOM 1464 C CA . SER A 1 185 ? 11.875 3.699 9.522 1.00 84.81 185 SER A CA 1
ATOM 1465 C C . SER A 1 185 ? 12.329 4.206 8.154 1.00 84.81 185 SER A C 1
ATOM 1467 O O . SER A 1 185 ? 13.486 4.028 7.765 1.00 84.81 185 SER A O 1
ATOM 1469 N N . LEU A 1 186 ? 11.419 4.855 7.424 1.00 92.75 186 LEU A N 1
ATOM 1470 C CA . LEU A 1 186 ? 11.656 5.301 6.056 1.00 92.75 186 LEU A CA 1
ATOM 1471 C C . LEU A 1 186 ? 12.205 6.731 6.017 1.00 92.75 186 LEU A C 1
ATOM 1473 O O . LEU A 1 186 ? 11.490 7.686 6.298 1.00 92.75 186 LEU A O 1
ATOM 1477 N N . ASP A 1 187 ? 13.458 6.895 5.599 1.00 95.44 187 ASP A N 1
ATOM 1478 C CA . ASP A 1 187 ? 14.035 8.207 5.283 1.00 95.44 187 ASP A CA 1
ATOM 1479 C C . ASP A 1 187 ? 14.249 8.356 3.772 1.00 95.44 187 ASP A C 1
ATOM 1481 O O . ASP A 1 187 ? 15.223 7.841 3.210 1.00 95.44 187 ASP A O 1
ATOM 1485 N N . ILE A 1 188 ? 13.335 9.074 3.116 1.00 96.75 188 ILE A N 1
ATOM 1486 C CA . ILE A 1 188 ? 13.329 9.311 1.663 1.00 96.75 188 ILE A CA 1
ATOM 1487 C C . ILE A 1 188 ? 14.607 10.000 1.183 1.00 96.75 188 ILE A C 1
ATOM 1489 O O . ILE A 1 188 ? 15.092 9.701 0.091 1.00 96.75 188 ILE A O 1
ATOM 1493 N N . TYR A 1 189 ? 15.190 10.869 2.007 1.00 96.19 189 TYR A N 1
ATOM 1494 C CA . TYR A 1 189 ? 16.340 11.691 1.638 1.00 96.19 189 TYR A CA 1
ATOM 1495 C C . TYR A 1 189 ? 17.662 11.188 2.225 1.00 96.19 189 TYR A C 1
ATOM 1497 O O . TYR A 1 189 ? 18.692 11.859 2.083 1.00 96.19 189 TYR A O 1
ATOM 1505 N N . SER A 1 190 ? 17.659 9.992 2.820 1.00 96.69 190 SER A N 1
ATOM 1506 C CA . SER A 1 190 ? 18.880 9.317 3.258 1.00 96.69 190 SER A CA 1
ATOM 1507 C C . SER A 1 190 ? 19.882 9.155 2.102 1.00 96.69 190 SER A C 1
ATOM 1509 O O . SER A 1 190 ? 19.481 9.028 0.938 1.00 96.69 190 SER A O 1
ATOM 1511 N N . PRO A 1 191 ? 21.200 9.104 2.383 1.00 96.81 191 PRO A N 1
ATOM 1512 C CA . PRO A 1 191 ? 22.213 8.900 1.347 1.00 96.81 191 PRO A CA 1
ATOM 1513 C C . PRO A 1 191 ? 21.965 7.652 0.491 1.00 96.81 191 PRO A C 1
ATOM 1515 O O . PRO A 1 191 ? 22.230 7.658 -0.708 1.00 96.81 191 PRO A O 1
ATOM 1518 N N . GLU A 1 192 ? 21.430 6.584 1.085 1.00 94.38 192 GLU A N 1
ATOM 1519 C CA . GLU A 1 192 ? 21.089 5.361 0.364 1.00 94.38 192 GLU A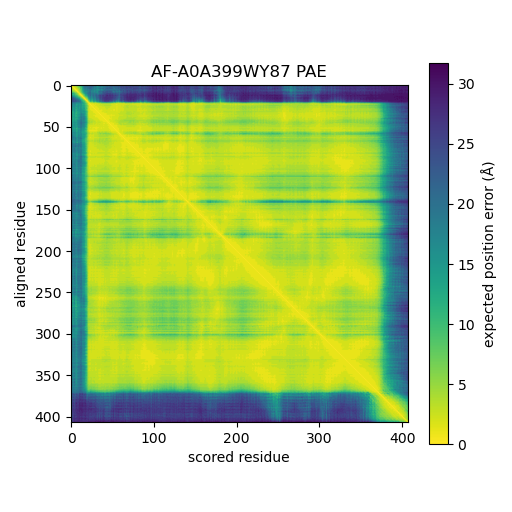 CA 1
ATOM 1520 C C . GLU A 1 192 ? 19.903 5.548 -0.588 1.00 94.38 192 GLU A C 1
ATOM 1522 O O . GLU A 1 192 ? 20.006 5.190 -1.762 1.00 94.38 192 GLU A O 1
ATOM 1527 N N . ASN A 1 193 ? 18.805 6.157 -0.133 1.00 95.44 193 ASN A N 1
ATOM 1528 C CA . ASN A 1 193 ? 17.644 6.387 -0.992 1.00 95.44 193 ASN A CA 1
ATOM 1529 C C . ASN A 1 193 ? 17.917 7.432 -2.081 1.00 95.44 193 ASN A C 1
ATOM 1531 O O . ASN A 1 193 ? 17.412 7.287 -3.194 1.00 95.44 193 ASN A O 1
ATOM 1535 N N . LYS A 1 194 ? 18.797 8.410 -1.829 1.00 95.56 194 LYS A N 1
ATOM 1536 C CA . LYS A 1 194 ? 19.318 9.304 -2.876 1.00 95.56 194 LYS A CA 1
ATOM 1537 C C . LYS A 1 194 ? 20.066 8.527 -3.962 1.00 95.56 194 LYS A C 1
ATOM 1539 O O . LYS A 1 194 ? 19.795 8.740 -5.141 1.00 95.56 194 LYS A O 1
ATOM 1544 N N . ARG A 1 195 ? 20.929 7.569 -3.591 1.00 94.88 195 ARG A N 1
ATOM 1545 C CA . ARG A 1 195 ? 21.590 6.679 -4.569 1.00 94.88 195 ARG A CA 1
ATOM 1546 C C . ARG A 1 195 ? 20.579 5.858 -5.369 1.00 94.88 195 ARG A C 1
ATOM 1548 O O . ARG A 1 195 ? 20.688 5.808 -6.589 1.00 94.88 195 ARG A O 1
ATOM 1555 N N . ARG A 1 196 ? 19.572 5.268 -4.713 1.00 94.94 196 ARG A N 1
ATOM 1556 C CA . ARG A 1 196 ? 18.494 4.531 -5.401 1.00 94.94 196 ARG A CA 1
ATOM 1557 C C . ARG A 1 196 ? 17.693 5.427 -6.349 1.00 94.94 196 ARG A C 1
ATOM 1559 O O . ARG A 1 196 ? 17.331 4.998 -7.440 1.00 94.94 196 ARG A O 1
ATOM 1566 N N . SER A 1 197 ? 17.437 6.677 -5.966 1.00 95.12 197 SER A N 1
ATOM 1567 C CA . SER A 1 197 ? 16.757 7.644 -6.832 1.00 95.12 197 SER A CA 1
ATOM 1568 C C . SER A 1 197 ? 17.597 7.998 -8.061 1.00 95.12 197 SER A C 1
ATOM 1570 O O . SER A 1 197 ? 17.070 8.002 -9.168 1.00 95.12 197 SER A O 1
ATOM 1572 N N . GLU A 1 198 ? 18.908 8.206 -7.914 1.00 94.81 198 GLU A N 1
ATOM 1573 C CA . GLU A 1 198 ? 19.790 8.427 -9.071 1.00 94.81 198 GLU A CA 1
ATOM 1574 C C . GLU A 1 19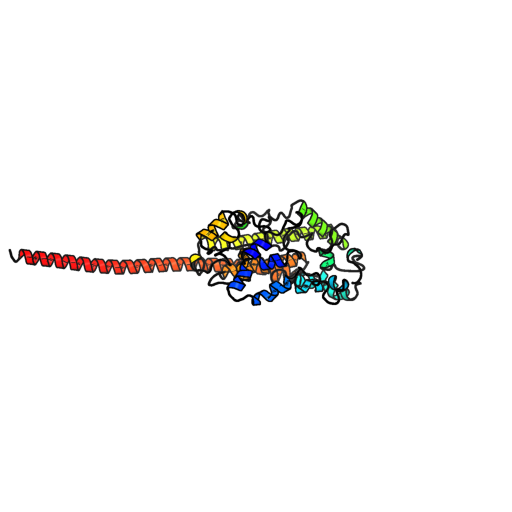8 ? 19.913 7.180 -9.966 1.00 94.81 198 GLU A C 1
ATOM 1576 O O . GLU A 1 198 ? 19.990 7.310 -11.187 1.00 94.81 198 GLU A O 1
ATOM 1581 N N . GLN A 1 199 ? 19.835 5.964 -9.407 1.00 95.50 199 GLN A N 1
ATOM 1582 C CA . GLN A 1 199 ? 19.711 4.745 -10.217 1.00 95.50 199 GLN A CA 1
ATOM 1583 C C . GLN A 1 199 ? 18.428 4.771 -11.063 1.00 95.50 199 GLN A C 1
ATOM 1585 O O . GLN A 1 199 ? 18.487 4.496 -12.260 1.00 95.50 199 GLN A O 1
ATOM 1590 N N . TRP A 1 200 ? 17.282 5.175 -10.505 1.00 96.81 200 TRP A N 1
ATOM 1591 C CA . TRP A 1 200 ? 16.067 5.388 -11.304 1.00 96.81 200 TRP A CA 1
ATOM 1592 C C . TRP A 1 200 ? 16.249 6.448 -12.390 1.00 96.81 200 TRP A C 1
ATOM 1594 O O . TRP A 1 200 ? 15.875 6.212 -13.535 1.00 96.81 200 TRP A O 1
ATOM 1604 N N . VAL A 1 201 ? 16.870 7.586 -12.067 1.00 96.56 201 VAL A N 1
ATOM 1605 C CA . VAL A 1 201 ? 17.170 8.638 -13.052 1.00 96.56 201 VAL A CA 1
ATOM 1606 C C . VAL A 1 201 ? 18.007 8.077 -14.199 1.00 96.56 201 VAL A C 1
ATOM 1608 O O . VAL A 1 201 ? 17.718 8.384 -15.353 1.00 96.56 201 VAL A O 1
ATOM 1611 N N . SER A 1 202 ? 18.992 7.219 -13.917 1.00 95.50 202 SER A N 1
ATOM 1612 C CA . SER A 1 202 ? 19.817 6.586 -14.953 1.00 95.50 202 SER A CA 1
ATOM 1613 C C . SER A 1 202 ? 19.031 5.647 -15.873 1.00 95.50 202 SER A C 1
ATOM 1615 O O . SER A 1 202 ? 19.295 5.629 -17.073 1.00 95.50 202 SER A O 1
ATOM 1617 N N . VAL A 1 203 ? 18.029 4.931 -15.347 1.00 95.75 203 VAL A N 1
ATOM 1618 C CA . VAL A 1 203 ? 17.109 4.117 -16.156 1.00 95.75 203 VAL A CA 1
ATOM 1619 C C . VAL A 1 203 ? 16.291 5.022 -17.073 1.00 95.75 203 VAL A C 1
ATOM 1621 O O . VAL A 1 203 ? 16.305 4.843 -18.289 1.00 95.75 203 VAL A O 1
ATOM 1624 N N . CYS A 1 204 ? 15.639 6.045 -16.513 1.00 96.19 204 CYS A N 1
ATOM 1625 C CA . CYS A 1 204 ? 14.818 6.982 -17.281 1.00 96.19 204 CYS A CA 1
ATOM 1626 C C . CYS A 1 204 ? 15.636 7.734 -18.344 1.00 96.19 204 CYS A C 1
ATOM 1628 O O . CYS A 1 204 ? 15.139 8.017 -19.435 1.00 96.19 204 CYS A O 1
ATOM 1630 N N . SER A 1 205 ? 16.904 8.033 -18.041 1.00 96.31 205 SER A N 1
ATOM 1631 C CA . SER A 1 205 ? 17.797 8.804 -18.914 1.00 96.31 205 SER A CA 1
ATOM 1632 C C . SER A 1 205 ? 18.288 8.036 -20.141 1.00 96.31 205 SER A C 1
ATOM 1634 O O . SER A 1 205 ? 18.954 8.613 -20.996 1.00 96.31 205 SER A O 1
ATOM 1636 N N . LYS A 1 206 ? 17.944 6.749 -20.262 1.00 95.44 206 LYS A N 1
ATOM 1637 C CA . LYS A 1 206 ? 18.152 5.982 -21.495 1.00 95.44 206 LYS A CA 1
ATOM 1638 C C . LYS A 1 206 ? 17.252 6.467 -22.643 1.00 95.44 206 LYS A C 1
ATOM 1640 O O . LYS A 1 206 ? 17.610 6.261 -23.796 1.00 95.44 206 LYS A O 1
ATOM 1645 N N . CYS A 1 207 ? 16.125 7.121 -22.330 1.00 96.88 207 CYS A N 1
ATOM 1646 C CA . CYS A 1 207 ? 15.174 7.648 -23.321 1.00 96.88 207 CYS A CA 1
ATOM 1647 C C . CYS A 1 207 ? 14.786 9.121 -23.090 1.00 96.88 207 CYS A C 1
ATOM 1649 O O . CYS A 1 207 ? 14.419 9.815 -24.035 1.00 96.88 207 CYS A O 1
ATOM 1651 N N . HIS A 1 208 ? 14.846 9.614 -21.849 1.00 97.62 208 HIS A N 1
ATOM 1652 C CA . HIS A 1 208 ? 14.472 10.984 -21.487 1.00 97.62 208 HIS A CA 1
ATOM 1653 C C . HIS A 1 208 ? 15.686 11.822 -21.080 1.00 97.62 208 HIS A C 1
ATOM 1655 O O . HIS A 1 208 ? 16.748 11.299 -20.757 1.00 97.62 208 HIS A O 1
ATOM 1661 N N . SER A 1 209 ? 15.534 13.148 -21.033 1.00 98.25 209 SER A N 1
ATOM 1662 C CA . SER A 1 209 ? 16.586 13.986 -20.453 1.00 98.25 209 SER A CA 1
ATOM 1663 C C . SER A 1 209 ? 16.716 13.725 -18.940 1.00 98.25 209 SER A C 1
ATOM 1665 O O . SER A 1 209 ? 15.695 13.558 -18.259 1.00 98.25 209 SER A O 1
ATOM 1667 N N . PRO A 1 210 ? 17.934 13.770 -18.366 1.00 97.69 210 P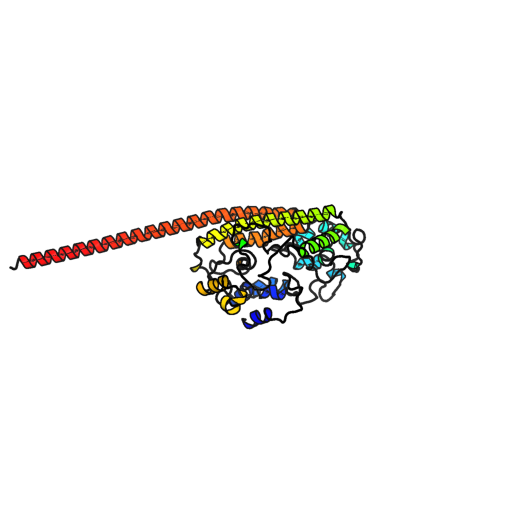RO A N 1
ATOM 1668 C CA . PRO A 1 210 ? 18.123 13.608 -16.922 1.00 97.69 210 PRO A CA 1
ATOM 1669 C C . PRO A 1 210 ? 17.330 14.617 -16.085 1.00 97.69 210 PRO A C 1
ATOM 1671 O O . PRO A 1 210 ? 16.866 14.296 -14.993 1.00 97.69 210 PRO A O 1
ATOM 1674 N N . ARG A 1 211 ? 17.125 15.834 -16.612 1.00 98.25 211 ARG A N 1
ATOM 1675 C CA . ARG A 1 211 ? 16.296 16.862 -15.970 1.00 98.25 211 ARG A CA 1
ATOM 1676 C C . ARG A 1 211 ? 14.842 16.414 -15.849 1.00 98.25 211 ARG A C 1
ATOM 1678 O O . ARG A 1 211 ? 14.280 16.512 -14.766 1.00 98.25 211 ARG A O 1
ATOM 1685 N N . PHE A 1 212 ? 14.245 15.923 -16.937 1.00 98.31 212 PHE A N 1
ATOM 1686 C CA . PHE A 1 212 ? 12.872 15.418 -16.909 1.00 98.31 212 PHE A CA 1
ATOM 1687 C C . PHE A 1 212 ? 12.734 14.262 -15.913 1.00 98.31 212 PHE A C 1
ATOM 1689 O O . PHE A 1 212 ? 11.834 14.271 -15.079 1.00 98.31 212 PHE A O 1
ATOM 1696 N N . ALA A 1 213 ? 13.671 13.311 -15.951 1.00 97.50 213 ALA A N 1
ATOM 1697 C CA . ALA A 1 213 ? 13.671 12.162 -15.055 1.00 97.50 213 ALA A CA 1
ATOM 1698 C C . ALA A 1 213 ? 13.735 12.566 -13.571 1.00 97.50 213 ALA A C 1
ATOM 1700 O O . ALA A 1 213 ? 12.956 12.055 -12.770 1.00 97.50 213 ALA A O 1
ATOM 1701 N N . ARG A 1 214 ? 14.625 13.496 -13.199 1.00 97.88 214 ARG A N 1
ATOM 1702 C CA . ARG A 1 214 ? 14.733 13.989 -11.815 1.00 97.88 214 ARG A CA 1
ATOM 1703 C C . ARG A 1 214 ? 13.478 14.712 -11.355 1.00 97.88 214 ARG A C 1
ATOM 1705 O O . ARG A 1 214 ? 12.956 14.364 -10.304 1.00 97.88 214 ARG A O 1
ATOM 1712 N N . LEU A 1 215 ? 12.954 15.629 -12.168 1.00 98.12 215 LEU A N 1
ATOM 1713 C CA . LEU A 1 215 ? 11.730 16.359 -11.833 1.00 98.12 215 LEU A CA 1
ATOM 1714 C C . LEU A 1 215 ? 10.546 15.409 -11.630 1.00 98.12 215 LEU A C 1
ATOM 1716 O O . LEU A 1 215 ? 9.772 15.575 -10.698 1.00 98.12 215 LEU A O 1
ATOM 1720 N N . TYR A 1 216 ? 10.430 14.362 -12.450 1.00 97.50 216 TYR A N 1
ATOM 1721 C CA . TYR A 1 216 ? 9.381 13.362 -12.269 1.00 97.50 216 TYR A CA 1
ATOM 1722 C C . TYR A 1 216 ? 9.521 12.598 -10.940 1.00 97.50 216 TYR A C 1
ATOM 1724 O O . TYR A 1 216 ? 8.538 12.344 -10.247 1.00 97.50 216 TYR A O 1
ATOM 1732 N N . ARG A 1 217 ? 10.757 12.254 -10.552 1.00 96.56 217 ARG A N 1
ATOM 1733 C CA . ARG A 1 217 ? 11.059 11.603 -9.266 1.00 96.56 217 ARG A CA 1
ATOM 1734 C C . ARG A 1 217 ? 10.788 12.518 -8.070 1.00 96.56 217 ARG A C 1
ATOM 1736 O O . ARG A 1 217 ? 10.297 12.035 -7.054 1.00 96.56 217 ARG A O 1
ATOM 1743 N N . GLU A 1 218 ? 11.110 13.801 -8.185 1.00 97.00 218 GLU A N 1
ATOM 1744 C CA . GLU A 1 218 ? 10.821 14.819 -7.170 1.00 97.00 218 GLU A CA 1
ATOM 1745 C C . GLU A 1 218 ? 9.309 15.005 -7.007 1.00 97.00 218 GLU A C 1
ATOM 1747 O O . GLU A 1 218 ? 8.810 14.870 -5.894 1.00 97.00 218 GLU A O 1
ATOM 1752 N N . ASN A 1 219 ? 8.566 15.131 -8.112 1.00 97.88 219 ASN A N 1
ATOM 1753 C CA . ASN A 1 219 ? 7.104 15.204 -8.091 1.00 97.88 219 ASN A CA 1
ATOM 1754 C C . ASN A 1 219 ? 6.464 13.977 -7.423 1.00 97.88 219 ASN A C 1
ATOM 1756 O O . ASN A 1 219 ? 5.514 14.120 -6.659 1.00 97.88 219 ASN A O 1
ATOM 1760 N N . LEU A 1 220 ? 6.984 12.767 -7.673 1.00 98.44 220 LEU A N 1
ATOM 1761 C CA . LEU A 1 220 ? 6.525 11.561 -6.978 1.00 98.44 220 LEU A CA 1
ATOM 1762 C C . LEU A 1 220 ? 6.749 11.660 -5.461 1.00 98.44 220 LEU A C 1
ATOM 1764 O O . LEU A 1 220 ? 5.888 11.242 -4.689 1.00 98.44 220 LEU A O 1
ATOM 1768 N N . ASN A 1 221 ? 7.892 12.191 -5.020 1.00 98.19 221 ASN A N 1
ATOM 1769 C CA . ASN A 1 221 ? 8.152 12.368 -3.593 1.00 98.19 221 ASN A CA 1
ATOM 1770 C C . ASN A 1 221 ? 7.179 13.378 -2.981 1.00 98.19 221 ASN A C 1
ATOM 1772 O O . ASN A 1 221 ? 6.563 13.063 -1.965 1.00 98.19 221 ASN A O 1
ATOM 1776 N N . ASP A 1 222 ? 7.016 14.546 -3.603 1.00 98.44 222 ASP A N 1
ATOM 1777 C CA . ASP A 1 222 ? 6.112 15.598 -3.128 1.00 98.44 222 ASP A CA 1
ATOM 1778 C C . ASP A 1 222 ? 4.674 15.083 -3.023 1.00 98.44 222 ASP A C 1
ATOM 1780 O O . ASP A 1 222 ? 4.048 15.199 -1.967 1.00 98.44 222 ASP A O 1
ATOM 1784 N N . PHE A 1 223 ? 4.204 14.391 -4.064 1.00 98.69 223 PHE A N 1
ATOM 1785 C CA . PHE A 1 223 ? 2.900 13.739 -4.078 1.00 98.69 223 PHE A CA 1
ATOM 1786 C C . PHE A 1 223 ? 2.735 12.740 -2.928 1.00 98.69 223 PHE A C 1
ATOM 1788 O O . PHE A 1 223 ? 1.730 12.746 -2.217 1.00 98.69 223 PHE A O 1
ATOM 1795 N N . MET A 1 224 ? 3.733 11.886 -2.692 1.00 98.62 224 MET A N 1
ATOM 1796 C CA . MET A 1 224 ? 3.674 10.925 -1.592 1.00 98.62 224 MET A CA 1
ATOM 1797 C C . MET A 1 224 ? 3.669 11.616 -0.226 1.00 98.62 224 MET A C 1
ATOM 1799 O O . MET A 1 224 ? 2.926 11.190 0.659 1.00 98.62 224 MET A O 1
ATOM 1803 N N . PHE A 1 225 ? 4.432 12.698 -0.039 1.00 98.69 225 PHE A N 1
ATOM 1804 C CA . PHE A 1 225 ? 4.367 13.500 1.185 1.00 98.69 225 PHE A CA 1
ATOM 1805 C C . PHE A 1 225 ? 2.976 14.117 1.394 1.00 98.69 225 PHE A C 1
ATOM 1807 O O . PHE A 1 225 ? 2.487 14.133 2.522 1.00 98.69 225 PHE A O 1
ATOM 1814 N N . GLU A 1 226 ? 2.305 14.586 0.340 1.00 98.50 226 GLU A N 1
ATOM 1815 C CA . GLU A 1 226 ? 0.911 15.046 0.418 1.00 98.50 226 GLU A CA 1
ATOM 1816 C C . GLU A 1 226 ? -0.050 13.921 0.813 1.00 98.50 226 GLU A C 1
ATOM 1818 O O . GLU A 1 226 ? -0.818 14.078 1.765 1.00 98.50 226 GLU A O 1
ATOM 1823 N N . MET A 1 227 ? 0.040 12.761 0.159 1.00 98.69 227 MET A N 1
ATOM 1824 C CA . MET A 1 227 ? -0.780 11.592 0.489 1.00 98.69 227 MET A CA 1
ATOM 1825 C C . MET A 1 227 ? -0.587 11.132 1.941 1.00 98.69 227 MET A C 1
ATOM 1827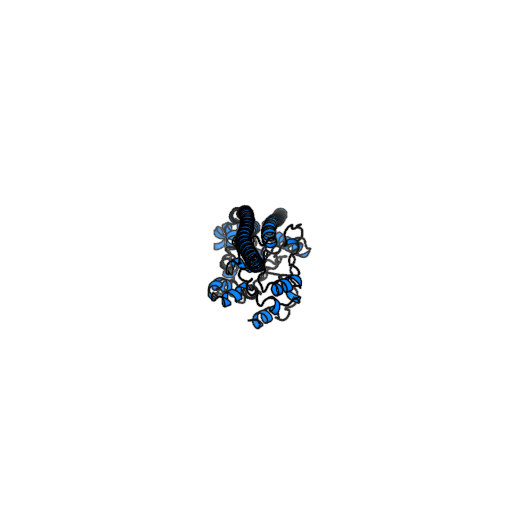 O O . MET A 1 227 ? -1.546 10.737 2.606 1.00 98.69 227 MET A O 1
ATOM 1831 N N . TRP A 1 228 ? 0.631 11.228 2.476 1.00 98.62 228 TRP A N 1
ATOM 1832 C CA . TRP A 1 228 ? 0.905 10.921 3.880 1.00 98.62 228 TRP A CA 1
ATOM 1833 C C . TRP A 1 228 ? 0.336 11.955 4.856 1.00 98.62 228 TRP A C 1
ATOM 1835 O O . TRP A 1 228 ? -0.167 11.560 5.905 1.00 98.62 228 TRP A O 1
ATOM 1845 N N . ARG A 1 229 ? 0.336 13.253 4.520 1.00 98.75 229 ARG A N 1
ATOM 1846 C CA . ARG A 1 229 ? -0.351 14.282 5.330 1.00 98.75 229 ARG A CA 1
ATOM 1847 C C . ARG A 1 229 ? -1.864 14.054 5.368 1.00 98.75 229 ARG A C 1
ATOM 1849 O O . ARG A 1 229 ? -2.496 14.243 6.404 1.00 98.75 229 ARG A O 1
ATOM 1856 N N . LEU A 1 230 ? -2.447 13.616 4.254 1.00 98.69 230 LEU A N 1
ATOM 1857 C CA . LEU A 1 230 ? -3.863 13.250 4.182 1.00 98.69 230 LEU A CA 1
ATOM 1858 C C . LEU A 1 230 ? -4.172 12.007 5.023 1.00 98.69 230 LEU A C 1
ATOM 1860 O O . LEU A 1 230 ? -5.146 12.001 5.776 1.00 98.69 230 LEU A O 1
ATOM 1864 N N . GLN A 1 231 ? -3.318 10.982 4.958 1.00 98.56 231 GLN A N 1
ATOM 1865 C CA . GLN A 1 231 ? -3.453 9.811 5.822 1.00 98.56 231 GLN A CA 1
ATOM 1866 C C . GLN A 1 231 ? -3.293 10.162 7.308 1.00 98.56 231 GLN A C 1
ATOM 1868 O O . GLN A 1 231 ? -4.010 9.591 8.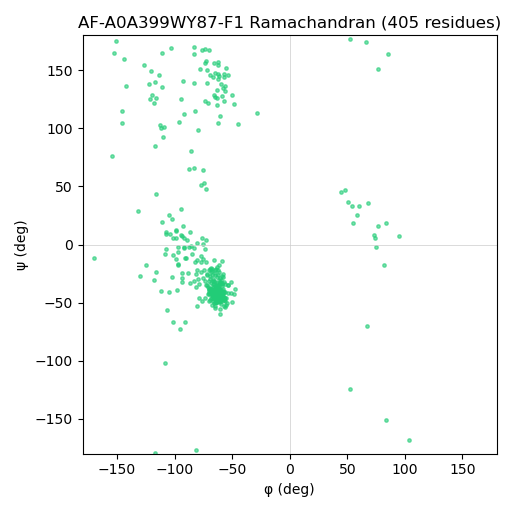125 1.00 98.56 231 GLN A O 1
ATOM 1873 N N . ASP A 1 232 ? -2.398 11.085 7.666 1.00 98.75 232 ASP A N 1
ATOM 1874 C CA . ASP A 1 232 ? -2.232 11.566 9.043 1.00 98.75 232 ASP A CA 1
ATOM 1875 C C . ASP A 1 232 ? -3.494 12.262 9.564 1.00 98.75 232 ASP A C 1
ATOM 1877 O O . ASP A 1 232 ? -3.960 11.947 10.658 1.00 98.75 232 ASP A O 1
ATOM 1881 N N . ARG A 1 233 ? -4.116 13.135 8.755 1.00 98.50 233 ARG A N 1
ATOM 1882 C CA . ARG A 1 233 ? -5.422 13.737 9.083 1.00 98.50 233 ARG A CA 1
ATOM 1883 C C . ARG A 1 233 ? -6.475 12.663 9.349 1.00 98.50 233 ARG A C 1
ATOM 1885 O O . ARG A 1 233 ? -7.202 12.753 10.333 1.00 98.50 233 ARG A O 1
ATOM 1892 N N . ALA A 1 234 ? -6.547 11.649 8.491 1.00 98.75 234 ALA A N 1
ATOM 1893 C CA . ALA A 1 234 ? -7.488 10.549 8.654 1.00 98.75 234 ALA A CA 1
ATOM 1894 C C . ALA A 1 234 ? -7.189 9.696 9.899 1.00 98.75 234 ALA A C 1
ATOM 1896 O O . ALA A 1 234 ? -8.104 9.387 10.657 1.00 98.75 234 ALA A O 1
ATOM 1897 N N . GLN A 1 235 ? -5.919 9.374 10.166 1.00 98.69 235 GLN A N 1
ATOM 1898 C CA . GLN A 1 235 ? -5.517 8.659 11.379 1.00 98.69 235 GLN A CA 1
ATOM 1899 C C . GLN A 1 235 ? -5.908 9.451 12.632 1.00 98.69 235 GLN A C 1
ATOM 1901 O O . GLN A 1 235 ? -6.435 8.862 13.567 1.00 98.69 235 GLN A O 1
ATOM 1906 N N . ALA A 1 236 ? -5.722 10.775 12.650 1.00 98.69 236 ALA A N 1
ATOM 1907 C CA . ALA A 1 236 ? -6.078 11.606 13.801 1.00 98.69 236 ALA A CA 1
ATOM 1908 C C . ALA A 1 236 ? -7.581 11.541 14.140 1.00 98.69 236 ALA A C 1
ATOM 1910 O O . ALA A 1 236 ? -7.954 11.611 15.311 1.00 98.69 236 ALA A O 1
ATOM 1911 N N . ILE A 1 237 ? -8.448 11.361 13.135 1.00 98.75 237 ILE A N 1
ATOM 1912 C CA . ILE A 1 237 ? -9.884 11.124 13.350 1.00 98.75 237 ILE A CA 1
ATOM 1913 C C . ILE A 1 237 ? -10.093 9.804 14.096 1.00 98.75 237 ILE A C 1
ATOM 1915 O O . ILE A 1 237 ? -10.830 9.764 15.081 1.00 98.75 237 ILE A O 1
ATOM 1919 N N . LEU A 1 238 ? -9.438 8.731 13.645 1.00 98.44 238 LEU A N 1
ATOM 1920 C CA . LEU A 1 238 ? -9.552 7.413 14.268 1.00 98.44 238 LEU A CA 1
ATOM 1921 C C . LEU A 1 238 ? -8.949 7.398 15.674 1.00 98.44 238 LEU A C 1
ATOM 1923 O O . LEU A 1 238 ? -9.556 6.830 16.578 1.00 98.44 238 LEU A O 1
ATOM 1927 N N . ASP A 1 239 ? -7.805 8.049 15.881 1.00 98.44 239 ASP A N 1
ATOM 1928 C CA . ASP A 1 239 ? -7.182 8.174 17.198 1.00 98.44 239 ASP A CA 1
ATOM 1929 C C . ASP A 1 239 ? -8.127 8.851 18.192 1.00 98.44 239 ASP A C 1
ATOM 1931 O O . ASP A 1 239 ? -8.227 8.418 19.337 1.00 98.44 239 ASP A O 1
ATOM 1935 N N . ASP A 1 240 ? -8.864 9.879 17.763 1.00 98.44 240 ASP A N 1
ATOM 1936 C CA . ASP A 1 240 ? -9.848 10.547 18.609 1.00 98.44 240 ASP A CA 1
ATOM 1937 C C . ASP A 1 240 ? -11.061 9.647 18.908 1.00 98.44 240 ASP A C 1
ATOM 1939 O O . ASP A 1 240 ? -11.547 9.614 20.040 1.00 98.44 240 ASP A O 1
ATOM 1943 N N . ILE A 1 241 ? -11.524 8.843 17.944 1.00 98.38 241 ILE A N 1
ATOM 1944 C CA . ILE A 1 241 ? -12.560 7.828 18.202 1.00 98.38 241 ILE A CA 1
ATOM 1945 C C . ILE A 1 241 ? -12.067 6.769 19.196 1.00 98.38 241 ILE A C 1
ATOM 1947 O O . ILE A 1 241 ? -12.795 6.436 20.134 1.00 98.38 241 ILE A O 1
ATOM 1951 N N . VAL A 1 242 ? -10.830 6.290 19.048 1.00 97.06 242 VAL A N 1
ATOM 1952 C CA . VAL A 1 242 ? -10.200 5.321 19.955 1.00 97.06 242 VAL A CA 1
ATOM 1953 C C . VAL A 1 242 ? -10.024 5.903 21.354 1.00 97.06 242 VAL A C 1
ATOM 1955 O O . VAL A 1 242 ? -10.425 5.270 22.330 1.00 97.06 242 VAL A O 1
ATOM 1958 N N . ALA A 1 243 ? -9.461 7.108 21.467 1.00 96.88 243 ALA A N 1
ATOM 1959 C CA . ALA A 1 243 ? -9.204 7.774 22.742 1.00 96.88 243 ALA A CA 1
ATOM 1960 C C . ALA A 1 243 ? -10.492 7.983 23.545 1.00 96.88 243 ALA A C 1
ATOM 1962 O O . ALA A 1 243 ? -10.492 7.885 24.773 1.00 96.88 243 ALA A O 1
ATOM 1963 N N . ASN A 1 244 ? -11.601 8.222 22.843 1.00 96.12 244 ASN A N 1
ATOM 1964 C CA . ASN A 1 244 ? -12.909 8.378 23.450 1.00 96.12 244 ASN A CA 1
ATOM 1965 C C . ASN A 1 244 ? -13.705 7.069 23.540 1.00 96.12 244 ASN A C 1
ATOM 1967 O O . ASN A 1 244 ? -14.803 7.124 24.075 1.00 96.12 244 ASN A O 1
ATOM 1971 N N . ASP A 1 245 ? -13.235 5.919 23.046 1.00 96.12 245 ASP A N 1
ATOM 1972 C CA . ASP A 1 245 ? -14.049 4.693 22.899 1.00 96.12 245 ASP A CA 1
ATOM 1973 C C . ASP A 1 245 ? -15.435 5.010 22.294 1.00 96.12 245 ASP A C 1
ATOM 1975 O O . ASP A 1 245 ? -16.482 4.640 22.826 1.00 96.12 245 ASP A O 1
ATOM 1979 N N . ALA A 1 246 ? -15.438 5.839 21.244 1.00 96.94 246 ALA A N 1
ATOM 1980 C CA . ALA A 1 246 ? -16.638 6.440 20.659 1.00 96.94 246 ALA A CA 1
ATOM 1981 C C . ALA A 1 246 ? -17.228 5.631 19.508 1.00 96.94 246 ALA A C 1
ATOM 1983 O O . ALA A 1 246 ? -18.021 6.154 18.735 1.00 96.94 246 ALA A O 1
ATOM 1984 N N . PHE A 1 247 ? -16.835 4.374 19.379 1.00 96.19 247 PHE A N 1
ATOM 1985 C 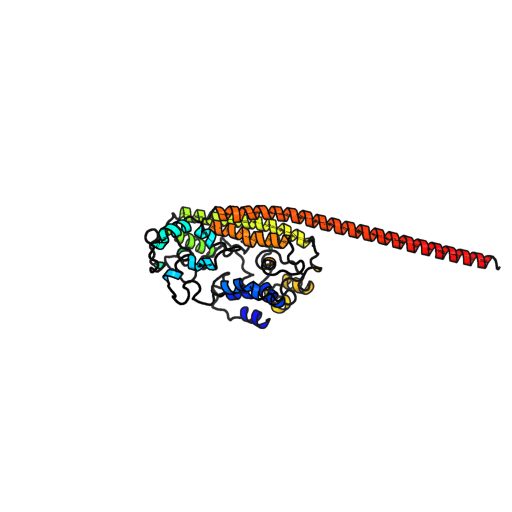CA . PHE A 1 247 ? -17.374 3.514 18.350 1.00 96.19 247 PHE A CA 1
ATOM 1986 C C . PHE A 1 247 ? -18.817 3.061 18.636 1.00 96.19 247 PHE A C 1
ATOM 1988 O O . PHE A 1 247 ? -19.288 3.155 19.767 1.00 96.19 247 PHE A O 1
ATOM 1995 N N . GLU A 1 248 ? -19.482 2.468 17.637 1.00 92.69 248 GLU A N 1
ATOM 1996 C CA . GLU A 1 248 ? -20.848 1.927 17.752 1.00 92.69 248 GLU A CA 1
ATOM 1997 C C . GLU A 1 248 ? -20.961 0.870 18.857 1.00 92.69 248 GLU A C 1
ATOM 1999 O O . GLU A 1 248 ? -21.953 0.794 19.577 1.00 92.69 248 GLU A O 1
ATOM 2004 N N . VAL A 1 249 ? -19.923 0.044 18.988 1.00 94.81 249 VAL A N 1
ATOM 2005 C CA . VAL A 1 249 ? -19.787 -0.960 20.045 1.00 94.81 249 VAL A CA 1
ATOM 2006 C C . VAL A 1 249 ? -18.499 -0.667 20.811 1.00 94.81 249 VAL A C 1
ATOM 2008 O O . VAL A 1 249 ? -17.449 -0.640 20.165 1.00 94.81 249 VAL A O 1
ATOM 2011 N N . PRO A 1 250 ? -18.525 -0.496 22.148 1.00 94.31 250 PRO A N 1
ATOM 2012 C CA . PRO A 1 250 ? -17.324 -0.215 22.936 1.00 94.31 250 PRO A CA 1
ATOM 2013 C C . PRO A 1 250 ? -16.246 -1.286 22.763 1.00 94.31 250 PRO A C 1
ATOM 2015 O O . PRO A 1 250 ? -16.569 -2.476 22.715 1.00 94.31 250 PRO A O 1
ATOM 2018 N N . ILE A 1 251 ? -14.965 -0.902 22.765 1.00 95.12 251 ILE A N 1
ATOM 2019 C CA . ILE A 1 251 ? -13.812 -1.790 22.505 1.00 95.12 251 ILE A CA 1
ATOM 2020 C C . ILE A 1 251 ? -13.886 -3.090 23.319 1.00 95.12 251 ILE A C 1
ATOM 2022 O O . ILE A 1 251 ? -13.659 -4.184 22.804 1.00 95.12 251 ILE A O 1
ATOM 2026 N N . ARG A 1 252 ? -14.266 -3.002 24.599 1.00 94.94 252 ARG A N 1
ATOM 2027 C CA . ARG A 1 252 ? -14.340 -4.168 25.501 1.00 94.94 252 ARG A CA 1
ATOM 2028 C C . ARG A 1 252 ? -15.398 -5.201 25.093 1.00 94.94 252 ARG A C 1
ATOM 2030 O O . ARG A 1 252 ? -15.303 -6.359 25.501 1.00 94.94 252 ARG A O 1
ATOM 2037 N N . GLN A 1 253 ? -16.400 -4.805 24.315 1.00 95.69 253 GLN A N 1
ATOM 2038 C CA . GLN A 1 253 ? -17.502 -5.658 23.861 1.00 95.69 253 GLN A CA 1
ATOM 2039 C C . GLN A 1 253 ? -17.277 -6.234 22.454 1.00 95.69 253 GLN A C 1
ATOM 2041 O O . GLN A 1 253 ? -18.039 -7.095 22.024 1.00 95.69 253 GLN A O 1
ATOM 2046 N N . ARG A 1 254 ? -16.220 -5.806 21.761 1.00 95.56 254 ARG A N 1
ATOM 2047 C CA . ARG A 1 254 ? -15.826 -6.315 20.441 1.00 95.56 254 ARG A CA 1
ATOM 2048 C C . ARG A 1 254 ? -15.002 -7.588 20.546 1.00 95.56 254 ARG A C 1
ATOM 2050 O O . ARG A 1 254 ? -14.454 -7.879 21.611 1.00 95.56 254 ARG A O 1
ATOM 2057 N N . ASP A 1 255 ? -14.865 -8.324 19.454 1.00 96.06 255 ASP A N 1
ATOM 2058 C CA . ASP A 1 255 ? -13.886 -9.408 19.382 1.00 96.06 255 ASP A CA 1
ATOM 2059 C C . ASP A 1 255 ? -12.447 -8.889 19.527 1.00 96.06 255 ASP A C 1
ATOM 2061 O O . ASP A 1 255 ? -12.140 -7.729 19.246 1.00 96.06 255 ASP A O 1
ATOM 2065 N N . ILE A 1 256 ? -11.559 -9.768 19.992 1.00 96.12 256 ILE A N 1
ATOM 2066 C CA . ILE A 1 256 ? -10.126 -9.480 20.116 1.00 96.12 256 ILE A CA 1
ATOM 2067 C C . ILE A 1 256 ? -9.502 -9.186 18.747 1.00 96.12 256 ILE A C 1
ATOM 2069 O O . ILE A 1 256 ? -9.995 -9.646 17.714 1.00 96.12 256 ILE A O 1
ATOM 2073 N N . PHE A 1 257 ? -8.380 -8.466 18.747 1.00 96.06 257 PHE A N 1
ATOM 2074 C CA . PHE A 1 257 ? -7.485 -8.429 17.591 1.00 96.06 257 PHE A CA 1
ATOM 2075 C C . PHE A 1 257 ? -7.100 -9.871 17.193 1.00 96.06 257 PHE A C 1
ATOM 2077 O O . PHE A 1 257 ? -6.988 -10.713 18.089 1.00 96.06 257 PHE A O 1
ATOM 2084 N N . PRO A 1 258 ? -6.904 -10.199 15.901 1.00 95.38 258 PRO A N 1
ATOM 2085 C CA . PRO A 1 258 ? -6.541 -11.554 15.481 1.00 95.38 258 PRO A CA 1
ATOM 2086 C C . PRO A 1 258 ? -5.356 -12.130 16.265 1.00 95.38 258 PRO A C 1
ATOM 2088 O O . PRO A 1 258 ? -4.327 -11.472 16.400 1.00 95.38 258 PRO A O 1
ATOM 2091 N N . LEU A 1 259 ? -5.509 -13.342 16.817 1.00 94.56 259 LEU A N 1
ATOM 2092 C CA . LEU A 1 259 ? -4.558 -13.960 17.759 1.00 94.56 259 LEU A CA 1
ATOM 2093 C C . LEU A 1 259 ? -4.205 -13.128 19.012 1.00 94.56 259 LEU A C 1
ATOM 2095 O O . LEU A 1 259 ? -3.205 -13.395 19.683 1.00 94.56 259 LEU A O 1
ATOM 2099 N N . GLY A 1 260 ? -5.008 -12.127 19.368 1.00 94.00 260 GLY A N 1
ATOM 2100 C CA . GLY A 1 260 ? -4.756 -11.232 20.500 1.00 94.00 260 GLY A CA 1
ATOM 2101 C C . GLY A 1 260 ? -4.694 -11.938 21.858 1.00 94.00 260 GLY A C 1
ATOM 2102 O O . GLY A 1 260 ? -4.134 -11.386 22.801 1.00 94.00 260 GLY A O 1
ATOM 2103 N N . ASP A 1 261 ? -5.214 -13.162 21.945 1.00 94.38 261 ASP A N 1
ATOM 2104 C CA . ASP A 1 261 ? -5.142 -14.046 23.107 1.00 94.38 261 ASP A CA 1
ATOM 2105 C C . ASP A 1 261 ? -3.759 -14.688 23.307 1.00 94.38 261 ASP A C 1
ATOM 2107 O O . ASP A 1 261 ? -3.434 -15.078 24.426 1.00 94.38 261 ASP A O 1
ATOM 2111 N N . ILE A 1 262 ? -2.931 -14.776 22.258 1.00 93.94 262 ILE A N 1
ATOM 2112 C CA . ILE A 1 262 ? -1.623 -15.453 22.305 1.00 93.94 262 ILE A CA 1
ATOM 2113 C C . ILE A 1 262 ? -0.438 -14.580 21.876 1.00 93.94 262 ILE A C 1
ATOM 2115 O O . ILE A 1 262 ? 0.705 -14.927 22.170 1.00 93.94 262 ILE A O 1
ATOM 2119 N N . LEU A 1 263 ? -0.670 -13.461 21.181 1.00 91.25 263 LEU A N 1
ATOM 2120 C CA . LEU A 1 263 ? 0.395 -12.648 20.576 1.00 91.25 263 LEU A CA 1
ATOM 2121 C C . LEU A 1 263 ? 1.445 -12.172 21.582 1.00 91.25 263 LEU A C 1
ATOM 2123 O O . LEU A 1 263 ? 2.643 -12.304 21.330 1.00 91.25 263 LEU A O 1
ATOM 2127 N N . ALA A 1 264 ? 1.002 -11.654 22.729 1.00 92.94 264 ALA A N 1
ATOM 2128 C CA . ALA A 1 264 ? 1.913 -11.156 23.752 1.00 92.94 264 ALA A CA 1
ATOM 2129 C C . ALA A 1 264 ? 2.817 -12.266 24.309 1.00 92.94 264 ALA A C 1
ATOM 2131 O O . ALA A 1 264 ? 4.014 -12.049 24.469 1.00 92.94 264 ALA A O 1
ATOM 2132 N N . ASP A 1 265 ? 2.272 -13.461 24.548 1.00 93.56 265 ASP A N 1
ATOM 2133 C CA . ASP A 1 265 ? 3.046 -14.619 25.013 1.00 93.56 265 ASP A CA 1
ATOM 2134 C C . ASP A 1 265 ? 4.001 -15.160 23.953 1.00 93.56 265 ASP A C 1
ATOM 2136 O O . ASP A 1 265 ? 5.118 -15.569 24.263 1.00 93.56 265 ASP A O 1
ATOM 2140 N N . ALA A 1 266 ? 3.566 -15.166 22.693 1.00 91.62 266 ALA A N 1
ATOM 2141 C CA . ALA A 1 266 ? 4.351 -15.704 21.594 1.00 91.62 266 ALA A CA 1
ATOM 2142 C C . ALA A 1 266 ? 5.567 -14.831 21.253 1.00 91.62 266 ALA A C 1
ATOM 2144 O O . ALA A 1 266 ? 6.622 -15.368 20.914 1.00 91.62 266 ALA A O 1
ATOM 2145 N N . LEU A 1 267 ? 5.415 -13.505 21.318 1.00 91.19 267 LEU A N 1
ATOM 2146 C CA . LEU A 1 267 ? 6.429 -12.547 20.865 1.00 91.19 267 LEU A CA 1
ATOM 2147 C C . LEU A 1 267 ? 7.222 -11.919 22.020 1.00 91.19 267 LEU A C 1
ATOM 2149 O O . LEU A 1 267 ? 8.390 -11.569 21.848 1.00 91.19 267 LEU A O 1
ATOM 2153 N N . GLY A 1 268 ? 6.615 -11.808 23.202 1.00 93.81 268 GLY A N 1
ATOM 2154 C CA . GLY A 1 268 ? 7.226 -11.198 24.377 1.00 93.81 268 GLY A CA 1
ATOM 2155 C C . GLY A 1 268 ? 7.496 -9.689 24.241 1.00 93.81 268 GLY A C 1
ATOM 2156 O O . GLY A 1 268 ? 7.328 -9.097 23.169 1.00 93.81 268 GLY A O 1
ATOM 2157 N N . PRO A 1 269 ? 7.943 -9.042 25.332 1.00 94.31 269 PRO A N 1
ATOM 2158 C CA . PRO A 1 269 ? 8.233 -7.606 25.347 1.00 94.31 269 PRO A CA 1
ATOM 2159 C C . PRO A 1 269 ? 9.439 -7.227 24.477 1.00 94.31 269 PRO A C 1
ATOM 2161 O O . PRO A 1 269 ? 9.484 -6.124 23.950 1.00 94.31 269 PRO A O 1
ATOM 2164 N N . GLY A 1 270 ? 10.390 -8.143 24.252 1.00 93.56 270 GLY A N 1
ATOM 2165 C CA . GLY A 1 270 ? 11.580 -7.862 23.439 1.00 93.56 270 GLY A CA 1
ATOM 2166 C C . GLY A 1 270 ? 11.286 -7.591 21.958 1.00 93.56 270 GLY A C 1
ATOM 2167 O O . GLY A 1 270 ? 12.009 -6.818 21.334 1.00 93.56 270 GLY A O 1
ATOM 2168 N N . LEU A 1 271 ? 10.233 -8.204 21.398 1.00 91.31 271 LEU A N 1
ATOM 2169 C CA . LEU A 1 271 ? 9.817 -7.992 20.004 1.00 91.31 271 LEU A CA 1
ATOM 2170 C C . LEU A 1 271 ? 8.669 -6.985 19.887 1.00 91.31 271 LEU A C 1
ATOM 2172 O O . LEU A 1 271 ? 8.663 -6.175 18.965 1.00 91.31 271 LEU A O 1
ATOM 2176 N N . LEU A 1 272 ? 7.702 -7.014 20.808 1.00 90.94 272 LEU A N 1
ATOM 2177 C CA . LEU A 1 272 ? 6.561 -6.093 20.774 1.00 90.94 272 LEU A CA 1
ATOM 2178 C C . LEU A 1 272 ? 6.878 -4.706 21.347 1.00 90.94 272 LEU A C 1
ATOM 2180 O O . LEU A 1 272 ? 6.177 -3.753 21.026 1.00 90.94 272 LEU A O 1
ATOM 2184 N N . GLY A 1 273 ? 7.904 -4.588 22.186 1.00 94.12 273 GLY A N 1
ATOM 2185 C CA . GLY A 1 273 ? 8.087 -3.437 23.065 1.00 94.12 273 GLY A CA 1
ATOM 2186 C C . GLY A 1 273 ? 7.145 -3.494 24.273 1.00 94.12 273 GLY A C 1
ATOM 2187 O O . GLY A 1 273 ? 6.043 -4.049 24.209 1.00 94.12 273 GLY A O 1
ATOM 2188 N N . ASP A 1 274 ? 7.567 -2.902 25.392 1.00 95.12 274 ASP A N 1
ATOM 2189 C CA . ASP A 1 274 ? 6.849 -3.003 26.671 1.00 95.12 274 ASP A CA 1
ATOM 2190 C C . ASP A 1 274 ? 5.423 -2.448 26.603 1.00 95.12 274 ASP A C 1
ATOM 2192 O O . ASP A 1 274 ? 4.492 -3.052 27.136 1.00 95.12 274 ASP A O 1
ATOM 2196 N N . ALA A 1 275 ? 5.223 -1.310 25.932 1.00 93.06 275 ALA A N 1
ATOM 2197 C CA . ALA A 1 275 ? 3.917 -0.660 25.847 1.00 93.06 275 ALA A CA 1
ATOM 2198 C C . ALA A 1 275 ? 2.884 -1.539 25.120 1.00 93.06 275 ALA A C 1
ATOM 2200 O O . ALA A 1 275 ? 1.796 -1.785 25.649 1.00 93.06 275 ALA A O 1
ATOM 2201 N N . VAL A 1 276 ? 3.239 -2.059 23.940 1.00 93.62 276 VAL A N 1
ATOM 2202 C CA . VAL A 1 276 ? 2.356 -2.919 23.137 1.00 93.62 276 VAL A CA 1
ATOM 2203 C C . VAL A 1 276 ? 2.138 -4.259 23.837 1.00 93.62 276 VAL A C 1
ATOM 2205 O O . VAL A 1 276 ? 0.995 -4.691 23.983 1.00 93.62 276 VAL A O 1
ATOM 2208 N N . TYR A 1 277 ? 3.201 -4.888 24.348 1.00 95.62 277 TYR A N 1
ATOM 2209 C CA . TYR A 1 277 ? 3.098 -6.132 25.115 1.00 95.62 277 TYR A CA 1
ATOM 2210 C C . TYR A 1 277 ? 2.124 -5.994 26.297 1.00 95.62 277 TYR A C 1
ATOM 2212 O O . TYR A 1 277 ? 1.189 -6.790 26.440 1.00 95.62 277 TYR A O 1
ATOM 2220 N N . ASN A 1 278 ? 2.286 -4.944 27.109 1.00 95.81 278 ASN A N 1
ATOM 2221 C CA . ASN A 1 278 ? 1.432 -4.696 28.268 1.00 95.81 278 ASN A CA 1
ATOM 2222 C C . ASN A 1 278 ? -0.014 -4.384 27.865 1.00 95.81 278 ASN A C 1
ATOM 2224 O O . ASN A 1 278 ? -0.943 -4.836 28.539 1.00 95.81 278 ASN A O 1
ATOM 2228 N N . ALA A 1 279 ? -0.239 -3.662 26.764 1.00 94.25 279 ALA A N 1
ATOM 2229 C CA . ALA A 1 279 ? -1.584 -3.404 26.256 1.00 94.25 279 ALA A CA 1
ATOM 2230 C C . ALA A 1 279 ? -2.310 -4.709 25.892 1.00 94.25 279 ALA A C 1
ATOM 2232 O O . ALA A 1 279 ? -3.417 -4.951 26.379 1.00 94.25 279 ALA A O 1
ATOM 2233 N N . PHE A 1 280 ? -1.672 -5.593 25.118 1.00 95.38 280 PHE A N 1
ATOM 2234 C CA . PHE A 1 280 ? -2.262 -6.880 24.737 1.00 95.38 280 PHE A CA 1
ATOM 2235 C C . PHE A 1 280 ? -2.540 -7.777 25.950 1.00 95.38 280 PHE A C 1
ATOM 2237 O O . PHE A 1 280 ? -3.616 -8.373 26.031 1.00 95.38 280 PHE A O 1
ATOM 2244 N N . LYS A 1 281 ? -1.625 -7.821 26.928 1.00 94.44 281 LYS A N 1
ATOM 2245 C CA . LYS A 1 281 ? -1.809 -8.588 28.170 1.00 94.44 281 LYS A CA 1
ATOM 2246 C C . LYS A 1 281 ? -2.947 -8.059 29.034 1.00 94.44 281 LYS A C 1
ATOM 2248 O O . LYS A 1 281 ? -3.855 -8.803 29.389 1.00 94.44 281 LYS A O 1
ATOM 2253 N N . THR A 1 282 ? -2.912 -6.773 29.372 1.00 95.00 282 THR A N 1
ATOM 2254 C CA . THR A 1 282 ? -3.859 -6.176 30.329 1.00 95.00 282 THR A CA 1
ATOM 2255 C C . THR A 1 282 ? -5.271 -6.037 29.768 1.00 95.00 282 THR A C 1
ATOM 2257 O O . THR A 1 282 ? -6.236 -6.022 30.530 1.00 95.00 282 THR A O 1
ATOM 2260 N N . LYS A 1 283 ? -5.413 -5.941 28.441 1.00 94.62 283 LYS A N 1
ATOM 2261 C CA . LYS A 1 283 ? -6.709 -5.852 27.756 1.00 94.62 283 LYS A CA 1
ATOM 2262 C C . LYS A 1 283 ? -7.181 -7.188 27.180 1.00 94.62 283 LYS A C 1
ATOM 2264 O O . LYS A 1 283 ? -8.200 -7.198 26.493 1.00 94.62 283 LYS A O 1
ATOM 2269 N N . ALA A 1 284 ? -6.467 -8.288 27.439 1.00 93.38 284 ALA A N 1
ATOM 2270 C CA . ALA A 1 284 ? -6.772 -9.620 26.909 1.00 93.38 284 ALA A CA 1
ATOM 2271 C C . ALA A 1 284 ? -7.035 -9.608 25.386 1.00 93.38 284 ALA A C 1
ATOM 2273 O O . ALA A 1 284 ? -8.050 -10.114 24.913 1.00 93.38 284 ALA A O 1
ATOM 2274 N N . GLY A 1 285 ? -6.165 -8.936 24.625 1.00 92.62 285 GLY A N 1
ATOM 2275 C CA . GLY A 1 285 ? -6.278 -8.815 23.167 1.00 92.62 285 GLY A CA 1
ATOM 2276 C C . GLY A 1 285 ? -7.360 -7.856 22.650 1.00 92.62 285 GLY A C 1
ATOM 2277 O O . GLY A 1 285 ? -7.456 -7.662 21.439 1.00 92.62 285 GLY A O 1
ATOM 2278 N N . LYS A 1 286 ? -8.158 -7.218 23.519 1.00 95.12 286 LYS A N 1
ATOM 2279 C CA . LYS A 1 286 ? -9.143 -6.186 23.135 1.00 95.12 286 LYS A CA 1
ATOM 2280 C C . LYS A 1 286 ? -8.488 -4.815 23.006 1.00 95.12 286 LYS A C 1
ATOM 2282 O O . LYS A 1 286 ? -8.735 -3.908 23.801 1.00 95.12 286 LYS A O 1
ATOM 2287 N N . VAL A 1 287 ? -7.601 -4.707 22.025 1.00 92.38 287 VAL A N 1
ATOM 2288 C CA . VAL A 1 287 ? -6.838 -3.499 21.709 1.00 92.38 287 VAL A CA 1
ATOM 2289 C C . VAL A 1 287 ? -7.245 -3.039 20.308 1.00 92.38 287 VAL A C 1
ATOM 2291 O O . VAL A 1 287 ? -7.180 -3.855 19.389 1.00 92.38 287 VAL A O 1
ATOM 2294 N N . PRO A 1 288 ? -7.670 -1.777 20.118 1.00 92.00 288 PRO A N 1
ATOM 2295 C CA . PRO A 1 288 ? -7.846 -1.231 18.781 1.00 92.00 288 PRO A CA 1
ATOM 2296 C C . PRO A 1 288 ? -6.461 -1.022 18.167 1.00 92.00 288 PRO A C 1
ATOM 2298 O O . PRO A 1 288 ? -5.620 -0.326 18.738 1.00 92.00 288 PRO A O 1
ATOM 2301 N N . VAL A 1 289 ? -6.207 -1.654 17.026 1.00 93.50 289 VAL A N 1
ATOM 2302 C CA . VAL A 1 289 ? -4.946 -1.514 16.295 1.00 93.50 289 VAL A CA 1
ATOM 2303 C C . VAL A 1 289 ? -5.264 -0.797 14.997 1.00 93.50 289 VAL A C 1
ATOM 2305 O O . VAL A 1 289 ? -5.813 -1.393 14.078 1.00 93.50 289 VAL A O 1
ATOM 2308 N N . ILE A 1 290 ? -4.948 0.494 14.944 1.00 93.56 290 ILE A N 1
ATOM 2309 C CA . ILE A 1 290 ? -5.248 1.361 13.804 1.00 93.56 290 ILE A CA 1
ATOM 2310 C C . ILE A 1 290 ? -3.945 1.787 13.146 1.00 93.56 290 ILE A C 1
ATOM 2312 O O . ILE A 1 290 ? -2.952 2.027 13.829 1.00 93.56 290 ILE A O 1
ATOM 2316 N N . GLY A 1 291 ? -3.972 1.946 11.828 1.00 89.62 291 GLY A N 1
ATOM 2317 C CA . GLY A 1 291 ? -2.862 2.537 11.099 1.00 89.62 291 GLY A CA 1
ATOM 2318 C C . GLY A 1 291 ? -2.011 1.520 10.358 1.00 89.62 291 GLY A C 1
ATOM 2319 O O . GLY A 1 291 ? -2.414 0.367 10.165 1.00 89.62 291 GLY A O 1
ATOM 2320 N N . PRO A 1 292 ? -0.846 1.966 9.872 1.00 88.12 292 PRO A N 1
ATOM 2321 C CA . PRO A 1 292 ? -0.080 1.208 8.913 1.00 88.12 292 PRO A CA 1
ATOM 2322 C C . PRO A 1 292 ? 0.386 -0.155 9.422 1.00 88.12 292 PRO A C 1
ATOM 2324 O O . PRO A 1 292 ? 0.777 -0.334 10.574 1.00 88.12 292 PRO A O 1
ATOM 2327 N N . ILE A 1 293 ? 0.403 -1.109 8.495 1.00 86.12 293 ILE A N 1
ATOM 2328 C CA . ILE A 1 293 ? 0.836 -2.498 8.659 1.00 86.12 293 ILE A CA 1
ATOM 2329 C C . ILE A 1 293 ? -0.063 -3.344 9.567 1.00 86.12 293 ILE A C 1
ATOM 2331 O O . ILE A 1 293 ? -0.750 -4.226 9.064 1.00 86.12 293 ILE A O 1
ATOM 2335 N N . LEU A 1 294 ? -0.085 -3.118 10.883 1.00 87.25 294 LEU A N 1
ATOM 2336 C CA . LEU A 1 294 ? -0.825 -3.997 11.803 1.00 87.25 294 LEU A CA 1
ATOM 2337 C C . LEU A 1 294 ? -2.327 -3.690 11.857 1.00 87.25 294 LEU A C 1
ATOM 2339 O O . LEU A 1 294 ? -3.119 -4.597 12.111 1.00 87.25 294 LEU A O 1
ATOM 2343 N N . GLY A 1 295 ? -2.730 -2.453 11.554 1.00 89.00 295 GLY A N 1
ATOM 2344 C CA . GLY A 1 295 ? -4.142 -2.069 11.458 1.00 89.00 295 GLY A CA 1
ATOM 2345 C C . GLY A 1 295 ? -4.841 -2.551 10.184 1.00 89.00 295 GLY A C 1
ATOM 2346 O O . GLY A 1 295 ? -6.029 -2.308 10.005 1.00 89.00 295 GLY A O 1
ATOM 2347 N N . LEU A 1 296 ? -4.131 -3.265 9.303 1.00 90.12 296 LEU A N 1
ATOM 2348 C CA . LEU A 1 296 ? -4.691 -3.841 8.075 1.00 90.12 296 LEU A CA 1
ATOM 2349 C C . LEU A 1 296 ? -5.598 -5.039 8.298 1.00 90.12 296 LEU A C 1
ATOM 2351 O O . LEU A 1 296 ? -6.310 -5.428 7.376 1.00 90.12 296 LEU A O 1
ATOM 2355 N N . HIS A 1 297 ? -5.562 -5.641 9.487 1.00 92.19 297 HIS A N 1
ATOM 2356 C CA . HIS A 1 297 ? -6.224 -6.914 9.749 1.00 92.19 297 HIS A CA 1
ATOM 2357 C C . HIS A 1 297 ? -7.695 -6.931 9.309 1.00 92.19 297 HIS A C 1
ATOM 2359 O O . HIS A 1 297 ? -8.184 -7.965 8.866 1.00 92.19 297 HIS A O 1
ATOM 2365 N N . GLY A 1 298 ? -8.375 -5.783 9.389 1.00 88.50 298 GLY A N 1
ATOM 2366 C CA . GLY A 1 298 ? -9.774 -5.620 9.024 1.00 88.50 298 GLY A CA 1
ATOM 2367 C C . GLY A 1 298 ? -10.114 -5.884 7.557 1.00 88.50 298 GLY A C 1
ATOM 2368 O O . GLY A 1 298 ? -11.259 -6.207 7.261 1.00 88.50 298 GLY A O 1
ATOM 2369 N N . LEU A 1 299 ? -9.132 -5.798 6.654 1.00 92.12 299 LEU A N 1
ATOM 2370 C CA . LEU A 1 299 ? -9.302 -6.128 5.234 1.00 92.12 299 LEU A CA 1
ATOM 2371 C C . LEU A 1 299 ? -9.182 -7.636 4.954 1.00 92.12 299 LEU A C 1
ATOM 2373 O O . LEU A 1 299 ? -9.574 -8.092 3.885 1.00 92.12 299 LEU A O 1
ATOM 2377 N N . PHE A 1 300 ? -8.656 -8.412 5.907 1.00 92.69 300 PHE A N 1
ATOM 2378 C CA . PHE A 1 300 ? -8.340 -9.835 5.726 1.00 92.69 300 PHE A CA 1
ATOM 2379 C C . PHE A 1 300 ? -9.128 -10.756 6.659 1.00 92.69 300 PHE A C 1
ATOM 2381 O O . PHE A 1 300 ? -9.405 -11.904 6.319 1.00 92.69 300 PHE A O 1
ATOM 2388 N N . ALA A 1 301 ? -9.479 -10.270 7.848 1.00 90.19 301 ALA A N 1
ATOM 2389 C CA . ALA A 1 301 ? -10.214 -11.016 8.851 1.00 90.19 301 ALA A CA 1
ATOM 2390 C C . ALA A 1 301 ? -11.203 -10.104 9.577 1.00 90.19 301 ALA A C 1
ATOM 2392 O O . ALA A 1 301 ? -10.870 -9.001 10.012 1.00 90.19 301 ALA A O 1
ATOM 2393 N N . THR A 1 302 ? -12.414 -10.617 9.774 1.00 88.12 302 THR A N 1
ATOM 2394 C CA . THR A 1 302 ? -13.470 -9.944 10.530 1.00 88.12 302 THR A CA 1
ATOM 2395 C C . THR A 1 302 ? -13.929 -10.811 11.692 1.00 88.12 302 THR A C 1
ATOM 2397 O O . THR A 1 302 ? -14.054 -12.035 11.572 1.00 88.12 302 THR A O 1
ATOM 2400 N N . GLY A 1 303 ? -14.132 -10.177 12.842 1.00 89.25 303 GLY A N 1
ATOM 2401 C CA . GLY A 1 303 ? -14.831 -10.709 14.003 1.00 89.25 303 GLY A CA 1
ATOM 2402 C C . GLY A 1 303 ? -16.080 -9.915 14.320 1.00 89.25 303 GLY A C 1
ATOM 2403 O O . GLY A 1 303 ? -16.421 -8.933 13.665 1.00 89.25 303 GLY A O 1
ATOM 2404 N N . ARG A 1 304 ? -16.773 -10.336 15.372 1.00 93.12 304 ARG A N 1
ATOM 2405 C CA . ARG A 1 304 ? -17.951 -9.638 15.865 1.00 93.12 304 ARG A CA 1
ATOM 2406 C C . ARG A 1 304 ? -17.569 -8.215 16.275 1.00 93.12 304 ARG A C 1
ATOM 2408 O O . ARG A 1 304 ? -16.885 -8.004 17.278 1.00 93.12 304 ARG A O 1
ATOM 2415 N N . ASN A 1 305 ? -18.052 -7.247 15.499 1.00 94.31 305 ASN A N 1
ATOM 2416 C CA . ASN A 1 305 ? -17.832 -5.812 15.696 1.00 94.31 305 ASN A CA 1
ATOM 2417 C C . ASN A 1 305 ? -16.344 -5.396 15.705 1.00 94.31 305 ASN A C 1
ATOM 2419 O O . ASN A 1 305 ? -15.997 -4.409 16.351 1.00 94.31 305 ASN A O 1
ATOM 2423 N N . ASN A 1 306 ? -15.459 -6.159 15.052 1.00 95.19 306 ASN A N 1
ATOM 2424 C CA . ASN A 1 306 ? -14.043 -5.819 14.905 1.00 95.19 306 ASN A CA 1
ATOM 2425 C C . ASN A 1 306 ? -13.518 -6.302 13.541 1.00 95.19 306 ASN A C 1
ATOM 2427 O O . ASN A 1 306 ? -13.447 -7.518 13.334 1.00 95.19 306 ASN A O 1
ATOM 2431 N N . PRO A 1 307 ? -13.121 -5.405 12.626 1.00 95.56 307 PRO A N 1
ATOM 2432 C CA . PRO A 1 307 ? -13.142 -3.936 12.734 1.00 95.56 307 PRO A CA 1
ATOM 2433 C C . PRO A 1 307 ? -14.567 -3.344 12.699 1.00 95.56 307 PRO A C 1
ATOM 2435 O O . PRO A 1 307 ? -15.528 -4.027 12.345 1.00 95.56 307 PRO A O 1
ATOM 2438 N N . SER A 1 308 ? -14.703 -2.066 13.055 1.00 95.75 308 SER A N 1
ATOM 2439 C CA . SER A 1 308 ? -15.885 -1.237 12.762 1.00 95.75 308 SER A CA 1
ATOM 2440 C C . SER A 1 308 ? -15.838 -0.633 11.354 1.00 95.75 308 SER A C 1
ATOM 2442 O O . SER A 1 308 ? -14.813 -0.677 10.673 1.00 95.75 308 SER A O 1
ATOM 2444 N N . GLU A 1 309 ? -16.946 -0.035 10.911 1.00 95.81 309 GLU A N 1
ATOM 2445 C CA . GLU A 1 309 ? -17.058 0.561 9.574 1.00 95.81 309 GLU A CA 1
ATOM 2446 C C . GLU A 1 309 ? -16.054 1.701 9.349 1.00 95.81 309 GLU A C 1
ATOM 2448 O O . GLU A 1 309 ? -15.424 1.769 8.291 1.00 95.81 309 GLU A O 1
ATOM 2453 N N . ILE A 1 310 ? -15.842 2.560 10.353 1.00 97.69 310 ILE A N 1
ATOM 2454 C CA . ILE A 1 310 ? -14.867 3.657 10.261 1.00 97.69 310 ILE A CA 1
ATOM 2455 C C . ILE A 1 310 ? -13.426 3.131 10.149 1.00 97.69 310 ILE A C 1
ATOM 2457 O O . ILE A 1 310 ? -12.604 3.704 9.434 1.00 97.69 310 ILE A O 1
ATOM 2461 N N . GLU A 1 311 ? -13.125 2.000 10.793 1.00 97.75 311 GLU A N 1
ATOM 2462 C CA . GLU A 1 311 ? -11.816 1.341 10.710 1.00 97.75 311 GLU A CA 1
ATOM 2463 C C . GLU A 1 311 ? -11.591 0.723 9.322 1.00 97.75 311 GLU A C 1
ATOM 2465 O O . GLU A 1 311 ? -10.518 0.905 8.747 1.00 97.75 311 GLU A O 1
ATOM 2470 N N . ILE A 1 312 ? -12.607 0.064 8.746 1.00 96.38 312 ILE A N 1
ATOM 2471 C CA . ILE A 1 312 ? -12.551 -0.470 7.373 1.00 96.38 312 ILE A CA 1
ATOM 2472 C C . ILE A 1 312 ? -12.401 0.669 6.366 1.00 96.38 312 ILE A C 1
ATOM 2474 O O . ILE A 1 312 ? -11.532 0.599 5.504 1.00 96.38 312 ILE A O 1
ATOM 2478 N N . THR A 1 313 ? -13.199 1.732 6.495 1.00 98.12 313 THR A N 1
ATOM 2479 C CA . THR A 1 313 ? -13.148 2.900 5.600 1.00 98.12 313 THR A CA 1
ATOM 2480 C C . THR A 1 313 ? -11.753 3.521 5.599 1.00 98.12 313 THR A C 1
ATOM 2482 O O . THR A 1 313 ? -11.214 3.859 4.545 1.00 98.12 313 THR A O 1
ATOM 2485 N N . TYR A 1 314 ? -11.137 3.636 6.778 1.00 98.44 314 TYR A N 1
ATOM 2486 C CA . TYR A 1 314 ? -9.775 4.133 6.899 1.00 98.44 314 TYR A CA 1
ATOM 2487 C C . TYR A 1 314 ? -8.753 3.175 6.276 1.00 98.44 314 TYR A C 1
ATOM 2489 O O . TYR A 1 314 ? -7.925 3.621 5.481 1.00 98.44 314 TYR A O 1
ATOM 2497 N N . ALA A 1 315 ? -8.818 1.877 6.590 1.00 97.12 315 ALA A N 1
ATOM 2498 C CA . ALA A 1 315 ? -7.919 0.871 6.023 1.00 97.12 315 ALA A CA 1
ATOM 2499 C C . ALA A 1 315 ? -7.984 0.837 4.489 1.00 97.12 315 ALA A C 1
ATOM 2501 O O . ALA A 1 315 ? -6.952 0.879 3.821 1.00 97.12 315 ALA A O 1
ATOM 2502 N N . ASP A 1 316 ? -9.195 0.851 3.943 1.00 97.50 316 ASP A N 1
ATOM 2503 C CA . ASP A 1 316 ? -9.478 0.879 2.513 1.00 97.50 316 ASP A CA 1
ATOM 2504 C C . ASP A 1 316 ? -8.908 2.149 1.846 1.00 97.50 316 ASP A C 1
ATOM 2506 O O . ASP A 1 316 ? -8.265 2.094 0.798 1.00 97.50 316 ASP A O 1
ATOM 2510 N N . MET A 1 317 ? -9.050 3.311 2.491 1.00 98.38 317 MET A N 1
ATOM 2511 C CA . MET A 1 317 ? -8.475 4.570 2.007 1.00 98.38 317 MET A CA 1
ATOM 2512 C C . MET A 1 317 ? -6.950 4.520 1.865 1.00 98.38 317 MET A C 1
ATOM 2514 O O . MET A 1 317 ? -6.408 4.920 0.833 1.00 98.38 317 MET A O 1
ATOM 2518 N N . TRP A 1 318 ? -6.224 4.098 2.904 1.00 96.75 318 TRP A N 1
ATOM 2519 C CA . TRP A 1 318 ? -4.764 4.213 2.882 1.00 96.75 318 TRP A CA 1
ATOM 2520 C C . TRP A 1 318 ? -4.056 3.015 2.249 1.00 96.75 318 TRP A C 1
ATOM 2522 O O . TRP A 1 318 ? -2.927 3.178 1.781 1.00 96.75 318 TRP A O 1
ATOM 2532 N N . PHE A 1 319 ? -4.671 1.833 2.245 1.00 97.56 319 PHE A N 1
ATOM 2533 C CA . PHE A 1 319 ? -4.076 0.633 1.659 1.00 97.56 319 PHE A CA 1
ATOM 2534 C C . PHE A 1 319 ? -4.504 0.411 0.208 1.00 97.56 319 PHE A C 1
ATOM 2536 O O . PHE A 1 319 ? -3.695 -0.063 -0.578 1.00 97.56 319 PHE A O 1
ATOM 2543 N N . GLY A 1 320 ? -5.727 0.810 -0.155 1.00 97.62 320 GLY A N 1
ATOM 2544 C CA . GLY A 1 320 ? -6.249 0.718 -1.517 1.00 97.62 320 GLY A CA 1
ATOM 2545 C C . GLY A 1 320 ? -6.071 2.006 -2.308 1.00 97.62 320 GLY A C 1
ATOM 2546 O O . GLY A 1 320 ? -5.220 2.100 -3.193 1.00 97.62 320 GLY A O 1
ATOM 2547 N N . ASP A 1 321 ? -6.856 3.037 -1.985 1.00 98.62 321 ASP A N 1
ATOM 2548 C CA . ASP A 1 321 ? -6.897 4.264 -2.799 1.00 98.62 321 ASP A CA 1
ATOM 2549 C C . ASP A 1 321 ? -5.537 4.968 -2.833 1.00 98.62 321 ASP A C 1
ATOM 2551 O O . ASP A 1 321 ? -5.022 5.331 -3.888 1.00 98.62 321 ASP A O 1
ATOM 2555 N N . LYS A 1 322 ? -4.887 5.131 -1.677 1.00 98.62 322 LYS A N 1
ATOM 2556 C CA . LYS A 1 322 ? -3.553 5.743 -1.631 1.00 98.62 322 LYS A CA 1
ATOM 2557 C C . LYS A 1 322 ? -2.525 4.920 -2.418 1.00 98.62 322 LYS A C 1
ATOM 2559 O O . LYS A 1 322 ? -1.586 5.494 -2.970 1.00 98.62 322 LYS A O 1
ATOM 2564 N N . ALA A 1 323 ? -2.685 3.598 -2.498 1.00 98.06 323 ALA A N 1
ATOM 2565 C CA . ALA A 1 323 ? -1.825 2.769 -3.332 1.00 98.06 323 ALA A CA 1
ATOM 2566 C C . ALA A 1 323 ? -2.081 3.009 -4.825 1.00 98.06 323 ALA A C 1
ATOM 2568 O O . ALA A 1 323 ? -1.115 3.176 -5.567 1.00 98.06 323 ALA A O 1
ATOM 2569 N N . HIS A 1 324 ? -3.336 3.143 -5.261 1.00 98.75 324 HIS A N 1
ATOM 2570 C CA . HIS A 1 324 ? -3.663 3.569 -6.630 1.00 98.75 324 HIS A CA 1
ATOM 2571 C C . HIS A 1 324 ? -3.067 4.939 -6.958 1.00 98.75 324 HIS A C 1
ATOM 2573 O O . HIS A 1 324 ? -2.443 5.110 -8.006 1.00 98.75 324 HIS A O 1
ATOM 2579 N N . ALA A 1 325 ? -3.179 5.885 -6.025 1.00 98.75 325 ALA A N 1
ATOM 2580 C CA . ALA A 1 325 ? -2.585 7.211 -6.129 1.00 98.75 325 ALA A CA 1
ATOM 2581 C C . ALA A 1 325 ? -1.067 7.110 -6.363 1.00 98.75 325 ALA A C 1
ATOM 2583 O O . ALA A 1 325 ? -0.529 7.638 -7.337 1.00 98.75 325 ALA A O 1
ATOM 2584 N N . TYR A 1 326 ? -0.381 6.370 -5.489 1.00 98.75 326 TYR A N 1
ATOM 2585 C CA . TYR A 1 326 ? 1.060 6.157 -5.543 1.00 98.75 326 TYR A CA 1
ATOM 2586 C C . TYR A 1 326 ? 1.504 5.468 -6.838 1.00 98.75 326 TYR A C 1
ATOM 2588 O O . TYR A 1 326 ? 2.370 5.988 -7.542 1.00 98.75 326 TYR A O 1
ATOM 2596 N N . LYS A 1 327 ? 0.934 4.300 -7.156 1.00 98.81 327 LYS A N 1
ATOM 2597 C CA . LYS A 1 327 ? 1.341 3.500 -8.317 1.00 98.81 327 LYS A CA 1
ATOM 2598 C C . LYS A 1 327 ? 1.003 4.207 -9.632 1.00 98.81 327 LYS A C 1
ATOM 2600 O O . LYS A 1 327 ? 1.807 4.157 -10.558 1.00 98.81 327 LYS A O 1
ATOM 2605 N N . GLY A 1 328 ? -0.103 4.955 -9.687 1.00 98.75 328 GLY A N 1
ATOM 2606 C CA . GLY A 1 328 ? -0.457 5.787 -10.838 1.00 98.75 328 GLY A CA 1
ATOM 2607 C C . GLY A 1 328 ? 0.605 6.845 -11.137 1.00 98.75 328 GLY A C 1
ATOM 2608 O O . GLY A 1 328 ? 1.094 6.927 -12.263 1.00 98.75 328 GLY A O 1
ATOM 2609 N N . VAL A 1 329 ? 1.053 7.596 -10.122 1.00 98.69 329 VAL A N 1
ATOM 2610 C CA . VAL A 1 329 ? 2.152 8.564 -10.299 1.00 98.69 329 VAL A CA 1
ATOM 2611 C C . VAL A 1 329 ? 3.479 7.854 -10.572 1.00 98.69 329 VAL A C 1
ATOM 2613 O O . VAL A 1 329 ? 4.259 8.315 -11.393 1.00 98.69 329 VAL A O 1
ATOM 2616 N N . ALA A 1 330 ? 3.761 6.719 -9.933 1.00 98.62 330 ALA A N 1
ATOM 2617 C CA . ALA A 1 330 ? 5.017 6.001 -10.150 1.00 98.62 330 ALA A CA 1
ATOM 2618 C C . ALA A 1 330 ? 5.160 5.450 -11.582 1.00 98.62 330 ALA A C 1
ATOM 2620 O O . ALA A 1 330 ? 6.279 5.402 -12.098 1.00 98.62 330 ALA A O 1
ATOM 2621 N N . HIS A 1 331 ? 4.051 5.070 -12.225 1.00 98.69 331 HIS A N 1
ATOM 2622 C CA . HIS A 1 331 ? 4.029 4.473 -13.563 1.00 98.69 331 HIS A CA 1
ATOM 2623 C C . HIS A 1 331 ? 3.507 5.406 -14.664 1.00 98.69 331 HIS A C 1
ATOM 2625 O O . HIS A 1 331 ? 3.331 4.969 -15.798 1.00 98.69 331 HIS A O 1
ATOM 2631 N N . GLY A 1 332 ? 3.290 6.694 -14.386 1.00 98.00 332 GLY A N 1
ATOM 2632 C CA . GLY A 1 332 ? 2.855 7.641 -15.416 1.00 98.00 332 GLY A CA 1
ATOM 2633 C C . GLY A 1 332 ? 1.445 7.403 -15.934 1.00 98.00 332 GLY A C 1
ATOM 2634 O O . GLY A 1 332 ? 1.187 7.620 -17.118 1.00 98.00 332 GLY A O 1
ATOM 2635 N N . GLN A 1 333 ? 0.546 6.982 -15.047 1.00 98.62 333 GLN A N 1
ATOM 2636 C CA . GLN A 1 333 ? -0.873 6.823 -15.322 1.00 98.62 333 GLN A CA 1
ATOM 2637 C C . GLN A 1 333 ? -1.665 7.875 -14.538 1.00 98.62 333 GLN A C 1
ATOM 2639 O O . GLN A 1 333 ? -1.897 7.755 -13.334 1.00 98.62 333 GLN A O 1
ATOM 2644 N N . GLN A 1 334 ? -2.057 8.939 -15.238 1.00 98.38 334 GLN A N 1
ATOM 2645 C CA . GLN A 1 334 ? -2.698 10.110 -14.640 1.00 98.38 334 GLN A CA 1
ATOM 2646 C C . GLN A 1 334 ? -4.128 9.866 -14.129 1.00 98.38 334 GLN A C 1
ATOM 2648 O O . GLN A 1 334 ? -4.545 10.506 -13.166 1.00 98.38 334 GLN A O 1
ATOM 2653 N N . ASP A 1 335 ? -4.880 8.968 -14.763 1.00 98.62 335 ASP A N 1
ATOM 2654 C CA . ASP A 1 335 ? -6.294 8.733 -14.459 1.00 98.62 335 ASP A CA 1
ATOM 2655 C C . ASP A 1 335 ? -6.457 7.916 -13.171 1.00 98.62 335 ASP A C 1
ATOM 2657 O O . ASP A 1 335 ? -7.140 8.334 -12.242 1.00 98.62 335 ASP A O 1
ATOM 2661 N N . ILE A 1 336 ? -5.715 6.816 -13.054 1.00 98.62 336 ILE A N 1
ATOM 2662 C CA . ILE A 1 336 ? -5.627 5.961 -11.873 1.00 98.62 336 ILE A CA 1
ATOM 2663 C C . ILE A 1 336 ? -5.023 6.736 -10.700 1.00 98.62 336 ILE A C 1
ATOM 2665 O O . ILE A 1 336 ? -5.548 6.655 -9.589 1.00 98.62 336 ILE A O 1
ATOM 2669 N N . ALA A 1 337 ? -3.988 7.553 -10.937 1.00 98.69 337 ALA A N 1
ATOM 2670 C CA . ALA A 1 337 ? -3.414 8.406 -9.894 1.00 98.69 337 ALA A CA 1
ATOM 2671 C C . ALA A 1 337 ? -4.463 9.332 -9.252 1.00 98.69 337 ALA A C 1
ATOM 2673 O O . ALA A 1 337 ? -4.467 9.531 -8.033 1.00 98.69 337 ALA A O 1
ATOM 2674 N N . TRP A 1 338 ? -5.360 9.893 -10.067 1.00 98.75 338 TRP A N 1
ATOM 2675 C CA . TRP A 1 338 ? -6.375 10.834 -9.615 1.00 98.75 338 TRP A CA 1
ATOM 2676 C C . TRP A 1 338 ? -7.690 10.152 -9.217 1.00 98.75 338 TRP A C 1
ATOM 2678 O O . TRP A 1 338 ? -8.044 10.166 -8.042 1.00 98.75 338 TRP A O 1
ATOM 2688 N N . TRP A 1 339 ? -8.420 9.558 -10.163 1.00 98.62 339 TRP A N 1
ATOM 2689 C CA . TRP A 1 339 ? -9.804 9.099 -9.984 1.00 98.62 339 TRP A CA 1
ATOM 2690 C C . TRP A 1 339 ? -9.948 7.838 -9.143 1.00 98.62 339 TRP A C 1
ATOM 2692 O O . TRP A 1 339 ? -10.950 7.688 -8.441 1.00 98.62 339 TRP A O 1
ATOM 2702 N N . TYR A 1 340 ? -8.952 6.959 -9.194 1.00 98.31 340 TYR A N 1
ATOM 2703 C CA . TYR A 1 340 ? -8.895 5.745 -8.380 1.00 98.31 340 TYR A CA 1
ATOM 2704 C C . TYR A 1 340 ? -8.043 5.956 -7.123 1.00 98.31 340 TYR A C 1
ATOM 2706 O O . TYR A 1 340 ? -8.163 5.204 -6.162 1.00 98.31 340 TYR A O 1
ATOM 2714 N N . GLY A 1 341 ? -7.218 7.006 -7.124 1.00 98.69 341 GLY A N 1
ATOM 2715 C CA . GLY A 1 341 ? -6.310 7.353 -6.047 1.00 98.69 341 GLY A CA 1
ATOM 2716 C C . GLY A 1 341 ? -6.716 8.595 -5.262 1.00 98.69 341 GLY A C 1
ATOM 2717 O O . GLY A 1 341 ? -7.577 8.544 -4.384 1.00 98.69 341 GLY A O 1
ATOM 2718 N N . ALA A 1 342 ? -6.065 9.726 -5.546 1.00 98.75 342 ALA A N 1
ATOM 2719 C CA . ALA A 1 342 ? -6.159 10.945 -4.738 1.00 98.75 342 ALA A CA 1
ATOM 2720 C C . ALA A 1 342 ? -7.608 11.421 -4.506 1.00 98.75 342 ALA A C 1
ATOM 2722 O O . ALA A 1 342 ? -7.972 11.769 -3.382 1.00 98.75 342 ALA A O 1
ATOM 2723 N N . ALA A 1 343 ? -8.465 11.371 -5.531 1.00 98.81 343 ALA A N 1
ATOM 2724 C CA . ALA A 1 343 ? -9.873 11.747 -5.424 1.00 98.81 343 ALA A CA 1
ATOM 2725 C C . ALA A 1 343 ? -10.635 10.874 -4.415 1.00 98.81 343 ALA A C 1
ATOM 2727 O O . ALA A 1 343 ? -11.448 11.389 -3.643 1.00 98.81 343 ALA A O 1
ATOM 2728 N N . LYS A 1 344 ? -10.352 9.566 -4.382 1.00 98.75 344 LYS A N 1
ATOM 2729 C CA . LYS A 1 344 ? -10.953 8.627 -3.428 1.00 98.75 344 LYS A CA 1
ATOM 2730 C C . LYS A 1 344 ? -10.442 8.852 -2.011 1.00 98.75 344 LYS A C 1
ATOM 2732 O O . LYS A 1 344 ? -11.254 8.881 -1.088 1.00 98.75 344 LYS A O 1
ATOM 2737 N N . VAL A 1 345 ? -9.152 9.162 -1.853 1.00 98.81 345 VAL A N 1
ATOM 2738 C CA . VAL A 1 345 ? -8.585 9.580 -0.561 1.00 98.81 345 VAL A CA 1
ATOM 2739 C C . VAL A 1 345 ? -9.329 10.802 -0.009 1.00 98.81 345 VAL A C 1
ATOM 2741 O O . VAL A 1 345 ? -9.774 10.777 1.137 1.00 98.81 345 VAL A O 1
ATOM 2744 N N . TYR A 1 346 ? -9.552 11.846 -0.817 1.00 98.69 346 TYR A N 1
ATOM 2745 C CA . TYR A 1 346 ? -10.316 13.024 -0.377 1.00 98.69 346 TYR A CA 1
ATOM 2746 C C . TYR A 1 346 ? -11.760 12.682 0.012 1.00 98.69 346 TYR A C 1
ATOM 2748 O O . TYR A 1 346 ? -12.253 13.142 1.044 1.00 98.69 346 TYR A O 1
ATOM 2756 N N . GLN A 1 347 ? -12.441 11.863 -0.795 1.00 98.75 347 GLN A N 1
ATOM 2757 C CA . GLN A 1 347 ? -13.816 11.435 -0.522 1.00 98.75 347 GLN A CA 1
ATOM 2758 C C . GLN A 1 347 ? -13.908 10.657 0.793 1.00 98.75 347 GLN A C 1
ATOM 2760 O O . GLN A 1 347 ? -14.765 10.963 1.623 1.00 98.75 347 GLN A O 1
ATOM 2765 N N . LYS A 1 348 ? -13.007 9.695 1.019 1.00 98.69 348 LYS A N 1
ATOM 2766 C CA . LYS A 1 348 ? -13.006 8.888 2.241 1.00 98.69 348 LYS A CA 1
ATOM 2767 C C . LYS A 1 348 ? -12.639 9.701 3.476 1.00 98.69 348 LYS A C 1
ATOM 2769 O O . LYS A 1 348 ? -13.249 9.472 4.509 1.00 98.69 348 LYS A O 1
ATOM 2774 N N . ILE A 1 349 ? -11.770 10.711 3.386 1.00 98.75 349 ILE A N 1
ATOM 2775 C CA . ILE A 1 349 ? -11.551 11.642 4.510 1.00 98.75 349 ILE A CA 1
ATOM 2776 C C . ILE A 1 349 ? -12.861 12.328 4.918 1.00 98.75 349 ILE A C 1
ATOM 2778 O O . ILE A 1 349 ? -13.200 12.330 6.099 1.00 98.75 349 ILE A O 1
ATOM 2782 N N . ASN A 1 350 ? -13.644 12.837 3.962 1.00 98.56 350 ASN A N 1
ATOM 2783 C CA . ASN A 1 350 ? -14.938 13.461 4.268 1.00 98.56 350 ASN A CA 1
ATOM 2784 C C . ASN A 1 350 ? -15.946 12.463 4.874 1.00 98.56 350 ASN A C 1
ATOM 2786 O O . ASN A 1 350 ? -16.725 12.824 5.763 1.00 98.56 350 ASN A O 1
ATOM 2790 N N . ILE A 1 351 ? -15.934 11.206 4.412 1.00 98.75 351 ILE A N 1
ATOM 2791 C CA . ILE A 1 351 ? -16.749 10.123 4.989 1.00 98.75 351 ILE A CA 1
ATOM 2792 C C . ILE A 1 351 ? -16.327 9.860 6.439 1.00 98.75 351 ILE A C 1
ATOM 2794 O O . ILE A 1 351 ? -17.187 9.850 7.318 1.00 98.75 351 ILE A O 1
ATOM 2798 N N . LEU A 1 352 ? -15.025 9.723 6.706 1.00 98.81 352 LEU A N 1
ATOM 2799 C CA . LEU A 1 352 ? -14.478 9.498 8.047 1.00 98.81 352 LEU A CA 1
ATOM 2800 C C . LEU A 1 352 ? -14.846 10.634 9.008 1.00 98.81 352 LEU A C 1
ATOM 2802 O O . LEU A 1 352 ? -15.247 10.378 10.141 1.00 98.81 352 LEU A O 1
ATOM 2806 N N . GLU A 1 353 ? -14.771 11.889 8.561 1.00 98.56 353 GLU A N 1
ATOM 2807 C CA . GLU A 1 353 ? -15.179 13.050 9.365 1.00 98.56 353 GLU A CA 1
ATOM 2808 C C . GLU A 1 353 ? -16.670 13.006 9.714 1.00 98.56 353 GLU A C 1
ATOM 2810 O O . GLU A 1 353 ? -17.056 13.210 10.869 1.00 98.56 353 GLU A O 1
ATOM 2815 N N . SER A 1 354 ? -17.509 12.678 8.731 1.00 98.50 354 SER A N 1
ATOM 2816 C CA . SER A 1 354 ? -18.958 12.567 8.912 1.00 98.50 354 SER A CA 1
ATOM 2817 C C . SER A 1 354 ? -19.327 11.418 9.856 1.00 98.50 354 SER A C 1
ATOM 2819 O O . SER A 1 354 ? -20.114 11.611 10.788 1.00 98.50 354 SER A O 1
ATOM 2821 N N . GLN A 1 355 ? -18.719 10.242 9.666 1.00 98.44 355 GLN A N 1
ATOM 2822 C CA . GLN A 1 355 ? -18.887 9.080 10.541 1.00 98.44 355 GLN A CA 1
ATOM 2823 C C . GLN A 1 355 ? -18.441 9.406 11.969 1.00 98.44 355 GLN A C 1
ATOM 2825 O O . GLN A 1 355 ? -19.183 9.154 12.915 1.00 98.44 355 GLN A O 1
ATOM 2830 N N . ALA A 1 356 ? -17.287 10.053 12.149 1.00 98.56 356 ALA A N 1
ATOM 2831 C CA . ALA A 1 356 ? -16.788 10.422 13.470 1.00 98.56 356 ALA A CA 1
ATOM 2832 C C . ALA A 1 356 ? -17.727 11.383 14.220 1.00 98.56 356 ALA A C 1
ATOM 2834 O O . ALA A 1 356 ? -17.915 11.251 15.432 1.00 98.56 356 ALA A O 1
ATOM 2835 N N . ILE A 1 357 ? -18.349 12.340 13.522 1.00 98.31 357 ILE A N 1
ATOM 2836 C CA . ILE A 1 357 ? -19.366 13.224 14.113 1.00 98.31 357 ILE A CA 1
ATOM 2837 C C . ILE A 1 357 ? -20.585 12.411 14.565 1.00 98.31 357 ILE A C 1
ATOM 2839 O O . ILE A 1 357 ? -21.062 12.598 15.691 1.00 98.31 357 ILE A O 1
ATOM 2843 N N . ALA A 1 358 ? -21.080 11.510 13.712 1.00 98.12 358 ALA A N 1
ATOM 2844 C CA . ALA A 1 358 ? -22.227 10.663 14.021 1.00 98.12 358 ALA A CA 1
ATOM 2845 C C . ALA A 1 358 ? -21.955 9.758 15.232 1.00 98.12 358 ALA A C 1
ATOM 2847 O O . ALA A 1 358 ? -22.756 9.734 16.165 1.00 98.12 358 ALA A O 1
ATOM 2848 N N . LEU A 1 359 ? -20.790 9.113 15.265 1.00 98.19 359 LEU A N 1
ATOM 2849 C CA . LEU A 1 359 ? -20.307 8.263 16.353 1.00 98.19 359 LEU A CA 1
ATOM 2850 C C . LEU A 1 359 ? -20.256 8.995 17.697 1.00 98.19 359 LEU A C 1
ATOM 2852 O O . LEU A 1 359 ? -20.884 8.587 18.676 1.00 98.19 359 LEU A O 1
ATOM 2856 N N . LYS A 1 360 ? -19.595 10.157 17.737 1.00 97.44 360 LYS A N 1
ATOM 2857 C CA . LYS A 1 360 ? -19.518 10.981 18.954 1.00 97.44 360 LYS A CA 1
ATOM 2858 C C . LYS A 1 360 ? -20.890 11.467 19.410 1.00 97.44 360 LYS A C 1
ATOM 2860 O O . LYS A 1 360 ? -21.139 11.570 20.612 1.00 97.44 360 LYS A O 1
ATOM 2865 N N . ARG A 1 361 ? -21.785 11.797 18.473 1.00 96.50 361 ARG A N 1
ATOM 2866 C CA . ARG A 1 361 ? -23.166 12.177 18.793 1.00 96.50 361 ARG A CA 1
ATOM 2867 C C . ARG A 1 361 ? -23.937 10.992 19.370 1.00 96.50 361 ARG A C 1
ATOM 2869 O O . ARG A 1 361 ? -24.607 11.180 20.380 1.00 96.50 361 ARG A O 1
ATOM 2876 N N . GLY A 1 362 ? -23.819 9.813 18.764 1.00 94.50 362 GLY A N 1
ATOM 2877 C CA . GLY A 1 362 ? -24.421 8.568 19.242 1.00 94.50 362 GLY A CA 1
ATOM 2878 C C . GLY A 1 362 ? -24.004 8.273 20.677 1.00 94.50 362 GLY A C 1
ATOM 2879 O O . GLY A 1 362 ? -24.858 8.200 21.556 1.00 94.50 362 GLY A O 1
ATOM 2880 N N . LYS A 1 363 ? -22.695 8.295 20.952 1.00 94.06 363 LYS A N 1
ATOM 2881 C CA . LYS A 1 363 ? -22.172 8.106 22.308 1.00 94.06 363 LYS A CA 1
ATOM 2882 C C . LYS A 1 363 ? -22.762 9.098 23.319 1.00 94.06 363 LYS A C 1
ATOM 2884 O O . LYS A 1 363 ? -23.191 8.696 24.398 1.00 94.06 363 LYS A O 1
ATOM 2889 N N . LYS A 1 364 ? -22.833 10.391 22.979 1.00 94.00 364 LYS A N 1
ATOM 2890 C CA . LYS A 1 364 ? -23.447 11.407 23.859 1.00 94.00 364 LYS A CA 1
ATOM 2891 C C . LYS A 1 364 ? -24.927 11.126 24.127 1.00 94.00 364 LYS A C 1
ATOM 2893 O O . LYS A 1 364 ? -25.406 11.382 25.231 1.00 94.00 364 LYS A O 1
ATOM 2898 N N . VAL A 1 365 ? -25.659 10.630 23.128 1.00 93.44 365 VAL A N 1
ATOM 2899 C CA . VAL A 1 365 ? -27.062 10.225 23.288 1.00 93.44 365 VAL A CA 1
ATOM 2900 C C . VAL A 1 365 ? -27.161 9.020 24.222 1.00 93.44 365 VAL A C 1
ATOM 2902 O O . VAL A 1 365 ? -27.962 9.065 25.153 1.00 93.44 365 VAL A O 1
ATOM 2905 N N . ASP A 1 366 ? -26.321 8.001 24.052 1.00 90.31 366 ASP A N 1
ATOM 2906 C CA . ASP A 1 366 ? -26.305 6.818 24.921 1.00 90.31 366 ASP A CA 1
ATOM 2907 C C . ASP A 1 366 ? -25.982 7.181 26.375 1.00 90.31 366 ASP A C 1
ATOM 2909 O O . ASP A 1 366 ? -26.670 6.746 27.302 1.00 90.31 366 ASP A O 1
ATOM 2913 N N . GLU A 1 367 ? -24.992 8.050 26.592 1.00 91.00 367 GLU A N 1
ATOM 2914 C CA . GLU A 1 367 ? -24.641 8.573 27.916 1.00 91.00 367 GLU A CA 1
ATOM 2915 C C . GLU A 1 367 ? -25.800 9.356 28.547 1.00 91.00 367 GLU A C 1
ATOM 2917 O O . GLU A 1 367 ? -26.123 9.163 29.725 1.00 91.00 367 GLU A O 1
ATOM 2922 N N . PHE A 1 368 ? -26.468 10.209 27.764 1.00 91.88 368 PHE A N 1
ATOM 2923 C CA . PHE A 1 368 ? -27.637 10.961 28.213 1.00 91.88 368 PHE A CA 1
ATOM 2924 C C . PHE A 1 368 ? -28.802 10.035 28.591 1.00 91.88 368 PHE A C 1
ATOM 2926 O O . PHE A 1 368 ? -29.416 10.202 29.652 1.00 91.88 368 PHE A O 1
ATOM 2933 N N . MET A 1 369 ? -29.086 9.029 27.763 1.00 90.19 369 MET A N 1
ATOM 2934 C CA . MET A 1 369 ? -30.146 8.051 28.007 1.00 90.19 369 MET A CA 1
ATOM 2935 C C . MET A 1 369 ? -29.841 7.188 29.234 1.00 90.19 369 MET A C 1
ATOM 2937 O O . MET A 1 369 ? -30.718 7.003 30.081 1.00 90.19 369 MET A O 1
ATOM 2941 N N . ALA A 1 370 ? -28.594 6.744 29.404 1.00 88.81 370 ALA A N 1
ATOM 2942 C CA . ALA A 1 370 ? -28.153 6.018 30.591 1.00 88.81 370 ALA A CA 1
ATOM 2943 C C . ALA A 1 370 ? -28.288 6.870 31.865 1.00 88.81 370 ALA A C 1
ATOM 2945 O O . ALA A 1 370 ? -28.774 6.387 32.892 1.00 88.81 370 ALA A O 1
ATOM 2946 N N . ALA A 1 371 ? -27.917 8.153 31.810 1.00 86.25 371 ALA A N 1
ATOM 2947 C CA . ALA A 1 371 ? -28.069 9.074 32.934 1.00 86.25 371 ALA A CA 1
ATOM 2948 C C . ALA A 1 371 ? -29.545 9.296 33.305 1.00 86.25 371 ALA A C 1
ATOM 2950 O O . ALA A 1 371 ? -29.896 9.271 34.488 1.00 86.25 371 ALA A O 1
ATOM 2951 N N . LYS A 1 372 ? -30.431 9.469 32.314 1.00 82.56 372 LYS A N 1
ATOM 2952 C CA . LYS A 1 372 ? -31.875 9.625 32.543 1.00 82.56 372 LYS A CA 1
ATOM 2953 C C . LYS A 1 372 ? -32.508 8.345 33.094 1.00 82.56 372 LYS A C 1
ATOM 2955 O O . LYS A 1 372 ? -33.284 8.419 34.044 1.00 82.56 372 LYS A O 1
ATOM 2960 N N . GLY A 1 373 ? -32.126 7.178 32.571 1.00 80.19 373 GLY A N 1
ATOM 2961 C CA . GLY A 1 373 ? -32.550 5.878 33.095 1.00 80.19 373 GLY A CA 1
ATOM 2962 C C . GLY A 1 373 ? -32.179 5.699 34.570 1.00 80.19 373 GLY A C 1
ATOM 2963 O O . GLY A 1 373 ? -33.035 5.352 35.381 1.00 80.19 373 GLY A O 1
ATOM 2964 N N . ARG A 1 374 ? -30.941 6.044 34.954 1.00 72.56 374 ARG A N 1
ATOM 2965 C CA . ARG A 1 374 ? -30.504 6.022 36.363 1.00 72.56 374 ARG A CA 1
ATOM 2966 C C . ARG A 1 374 ? -31.310 6.976 37.246 1.00 72.56 374 ARG A C 1
ATOM 2968 O O . ARG A 1 374 ? -31.686 6.587 38.348 1.00 72.56 374 ARG A O 1
ATOM 2975 N N . LYS A 1 375 ? -31.611 8.194 36.774 1.00 72.06 375 LYS A N 1
ATOM 2976 C CA . LYS A 1 375 ? -32.460 9.151 37.511 1.00 72.06 375 LYS A CA 1
ATOM 2977 C C . LYS A 1 375 ? -33.876 8.612 37.724 1.00 72.06 375 LYS A C 1
ATOM 2979 O O . LYS A 1 375 ? -34.399 8.734 38.827 1.00 72.06 375 LYS A O 1
ATOM 2984 N N . ASN A 1 376 ? -34.464 7.975 36.712 1.00 72.62 376 ASN A N 1
ATOM 2985 C CA . ASN A 1 376 ? -35.790 7.367 36.826 1.00 72.62 376 ASN A CA 1
ATOM 2986 C C . ASN A 1 376 ? -35.803 6.227 37.856 1.00 72.62 376 ASN A C 1
ATOM 2988 O O . ASN A 1 376 ? -36.687 6.187 38.707 1.00 72.62 376 ASN A O 1
ATOM 2992 N N . VAL A 1 377 ? -34.800 5.340 37.832 1.00 67.56 377 VAL A N 1
ATOM 2993 C CA . VAL A 1 377 ? -34.672 4.249 38.815 1.00 67.56 377 VAL A CA 1
ATOM 2994 C C . VAL A 1 377 ? -34.459 4.796 40.229 1.00 67.56 377 VAL A C 1
ATOM 2996 O O . VAL A 1 377 ? -35.126 4.350 41.157 1.00 67.56 377 VAL A O 1
ATOM 2999 N N . ALA A 1 378 ? -33.589 5.795 40.404 1.00 66.62 378 ALA A N 1
ATOM 3000 C CA . ALA A 1 378 ? -33.369 6.434 41.702 1.00 66.62 378 ALA A CA 1
ATOM 3001 C C . ALA A 1 378 ? -34.640 7.112 42.242 1.00 66.62 378 ALA A C 1
ATOM 3003 O O . ALA A 1 378 ? -34.915 7.022 43.436 1.00 66.62 378 ALA A O 1
ATOM 3004 N N . GLY A 1 379 ? -35.439 7.734 41.368 1.00 69.56 379 GLY A N 1
ATOM 3005 C CA . GLY A 1 379 ? -36.746 8.289 41.721 1.00 69.56 379 GLY A CA 1
ATOM 3006 C C . GLY A 1 379 ? -37.717 7.219 42.220 1.00 69.56 379 GLY A C 1
ATOM 3007 O O . GLY A 1 379 ? -38.288 7.374 43.294 1.00 69.56 379 GLY A O 1
ATOM 3008 N N . ILE A 1 380 ? -37.840 6.099 41.497 1.00 71.25 380 ILE A N 1
ATOM 3009 C CA . ILE A 1 380 ? -38.703 4.970 41.887 1.00 71.25 380 ILE A CA 1
ATOM 3010 C C . ILE A 1 380 ? -38.257 4.373 43.229 1.00 71.25 380 ILE A C 1
ATOM 3012 O O . ILE A 1 380 ? -39.079 4.191 44.126 1.00 71.25 380 ILE A O 1
ATOM 3016 N N . VAL A 1 381 ? -36.959 4.107 43.402 1.00 67.56 381 VAL A N 1
ATOM 3017 C CA . VAL A 1 381 ? -36.413 3.564 44.657 1.00 67.56 381 VAL A CA 1
ATOM 3018 C C . VAL A 1 381 ? -36.613 4.550 45.810 1.00 67.56 381 VAL A C 1
ATOM 3020 O O . VAL A 1 381 ? -37.044 4.142 46.885 1.00 67.56 381 VAL A O 1
ATOM 3023 N N . GLY A 1 382 ? -36.376 5.846 45.590 1.00 71.50 382 GLY A N 1
ATOM 3024 C CA . GLY A 1 382 ? -36.613 6.891 46.587 1.00 71.50 382 GLY A CA 1
ATOM 3025 C C . GLY A 1 382 ? -38.077 6.972 47.025 1.00 71.50 382 GLY A C 1
ATOM 3026 O O . GLY A 1 382 ? -38.351 7.068 48.220 1.00 71.50 382 GLY A O 1
ATOM 3027 N N . SER A 1 383 ? -39.024 6.855 46.088 1.00 69.69 383 SER A N 1
ATOM 3028 C CA . SER A 1 383 ? -40.457 6.796 46.401 1.00 69.69 383 SER A CA 1
ATOM 3029 C C . SER A 1 383 ? -40.824 5.553 47.213 1.00 69.69 383 SER A C 1
ATOM 3031 O O . SER A 1 383 ? -41.556 5.668 48.193 1.00 69.69 383 SER A O 1
ATOM 3033 N N . ILE A 1 384 ? -40.286 4.380 46.863 1.00 75.19 384 ILE A N 1
ATOM 3034 C CA . ILE A 1 384 ? -40.526 3.135 47.611 1.00 75.19 384 ILE A CA 1
ATOM 3035 C C . ILE A 1 384 ? -39.979 3.252 49.039 1.00 75.19 384 ILE A C 1
ATOM 3037 O O . ILE A 1 384 ? -40.697 2.966 49.995 1.00 75.19 384 ILE A O 1
ATOM 3041 N N . VAL A 1 385 ? -38.741 3.726 49.203 1.00 76.62 385 VAL A N 1
ATOM 3042 C CA . VAL A 1 385 ? -38.125 3.922 50.526 1.00 76.62 385 VAL A CA 1
ATOM 3043 C C . VAL A 1 385 ? -38.913 4.943 51.352 1.00 76.62 385 VAL A C 1
ATOM 3045 O O . VAL A 1 385 ? -39.154 4.711 52.535 1.00 76.62 385 VAL A O 1
ATOM 3048 N N . GLY A 1 386 ? -39.378 6.034 50.736 1.00 75.56 386 GLY A N 1
ATOM 3049 C CA . GLY A 1 386 ? -40.222 7.034 51.392 1.00 75.56 386 GLY A CA 1
ATOM 3050 C C . GLY A 1 386 ? -41.556 6.464 51.884 1.00 75.56 386 GLY A C 1
ATOM 3051 O O . GLY A 1 386 ? -41.930 6.690 53.034 1.00 75.56 386 GLY A O 1
ATOM 3052 N N . ILE A 1 387 ? -42.247 5.669 51.059 1.00 81.38 387 ILE A N 1
ATOM 3053 C CA . ILE A 1 387 ? -43.506 5.006 51.438 1.00 81.38 387 ILE A CA 1
ATOM 3054 C C . ILE A 1 387 ? -43.276 4.034 52.601 1.00 81.38 387 ILE A C 1
ATOM 3056 O O . ILE A 1 387 ? -44.024 4.054 53.579 1.00 81.38 387 ILE A O 1
ATOM 3060 N N . VAL A 1 388 ? -42.219 3.220 52.536 1.00 81.88 388 VAL A N 1
ATOM 3061 C CA . VAL A 1 388 ? -41.870 2.275 53.608 1.00 81.88 388 VAL A CA 1
ATOM 3062 C C . VAL A 1 388 ? -41.547 3.013 54.909 1.00 81.88 388 VAL A C 1
ATOM 3064 O O . VAL A 1 388 ? -42.020 2.608 55.970 1.00 81.88 388 VAL A O 1
ATOM 3067 N N . ALA A 1 389 ? -40.810 4.125 54.848 1.00 79.56 389 ALA A N 1
ATOM 3068 C CA . ALA A 1 389 ? -40.498 4.939 56.019 1.00 79.56 389 ALA A CA 1
ATOM 3069 C C . ALA A 1 389 ? -41.758 5.545 56.660 1.00 79.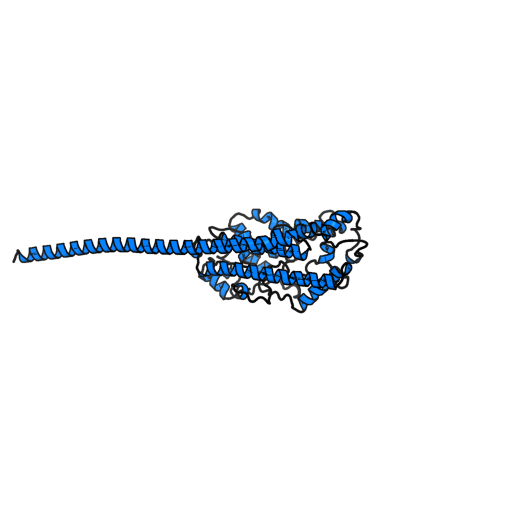56 389 ALA A C 1
ATOM 3071 O O . ALA A 1 389 ? -41.905 5.480 57.879 1.00 79.56 389 ALA A O 1
ATOM 3072 N N . VAL A 1 390 ? -42.696 6.068 55.860 1.00 83.44 390 VAL A N 1
ATOM 3073 C CA . VAL A 1 390 ? -43.975 6.610 56.356 1.00 83.44 390 VAL A CA 1
ATOM 3074 C C . VAL A 1 390 ? -44.827 5.520 57.009 1.00 83.44 390 VAL A C 1
ATOM 3076 O O . VAL A 1 390 ? -45.370 5.742 58.091 1.00 83.44 390 VAL A O 1
ATOM 3079 N N . LEU A 1 391 ? -44.907 4.330 56.408 1.00 80.69 391 LEU A N 1
ATOM 3080 C CA . LEU A 1 391 ? -45.637 3.193 56.980 1.00 80.69 391 LEU A CA 1
ATOM 3081 C C . LEU A 1 391 ? -45.016 2.721 58.303 1.00 80.69 391 LEU A C 1
ATOM 3083 O O . LEU A 1 391 ? -45.738 2.494 59.272 1.00 80.69 391 LEU A O 1
ATOM 3087 N N . MET A 1 392 ? -43.686 2.635 58.372 1.00 80.06 392 MET A N 1
ATOM 3088 C CA . MET A 1 392 ? -42.949 2.281 59.590 1.00 80.06 392 MET A CA 1
ATOM 3089 C C . MET A 1 392 ? -43.161 3.313 60.706 1.00 80.06 392 MET A C 1
ATOM 3091 O O . MET A 1 392 ? -43.417 2.943 61.852 1.00 80.06 392 MET A O 1
ATOM 3095 N N . PHE A 1 393 ? -43.111 4.608 60.379 1.00 79.31 393 PHE A N 1
ATOM 3096 C CA . PHE A 1 393 ? -43.343 5.686 61.344 1.00 79.31 393 PHE A CA 1
ATOM 3097 C C . PHE A 1 393 ? -44.800 5.718 61.821 1.00 79.31 393 PHE A C 1
ATOM 3099 O O . PHE A 1 393 ? -45.062 5.876 63.013 1.00 79.31 393 PHE A O 1
ATOM 3106 N N . GLY A 1 394 ? -45.753 5.503 60.909 1.00 78.75 394 GLY A N 1
ATOM 3107 C CA . GLY A 1 394 ? -47.173 5.370 61.227 1.00 78.75 394 GLY A CA 1
ATOM 3108 C C . GLY A 1 394 ? -47.453 4.183 62.151 1.00 78.75 394 GLY A C 1
ATOM 3109 O O . GLY A 1 394 ? -48.164 4.336 63.144 1.00 78.75 394 GLY A O 1
ATOM 3110 N N . ALA A 1 395 ? -46.837 3.026 61.894 1.00 77.06 395 ALA A N 1
ATOM 3111 C CA . ALA A 1 395 ? -46.945 1.846 62.749 1.00 77.06 395 ALA A CA 1
ATOM 3112 C C . ALA A 1 395 ? -46.322 2.071 64.139 1.00 77.06 395 ALA A C 1
ATOM 3114 O O . ALA A 1 395 ? -46.914 1.684 65.148 1.00 77.06 395 ALA A O 1
ATOM 3115 N N . ALA A 1 396 ? -45.170 2.746 64.215 1.00 76.56 396 ALA A N 1
ATOM 3116 C CA . ALA A 1 396 ? -44.524 3.097 65.480 1.00 76.56 396 ALA A CA 1
ATOM 3117 C C . ALA A 1 396 ? -45.364 4.085 66.310 1.00 76.56 396 ALA A C 1
ATOM 3119 O O . ALA A 1 396 ? -45.532 3.899 67.516 1.00 76.56 396 ALA A O 1
ATOM 3120 N N . LEU A 1 397 ? -45.949 5.102 65.669 1.00 76.75 397 LEU A N 1
ATOM 3121 C CA . LEU A 1 397 ? -46.862 6.050 66.314 1.00 76.75 397 LEU A CA 1
ATOM 3122 C C . LEU A 1 397 ? -48.157 5.378 66.778 1.00 76.75 397 LEU A C 1
ATOM 3124 O O . LEU A 1 397 ? -48.633 5.665 67.875 1.00 76.75 397 LEU A O 1
ATOM 3128 N N . TRP A 1 398 ? -48.711 4.461 65.981 1.00 75.75 398 TRP A N 1
ATOM 3129 C CA . TRP A 1 398 ? -49.893 3.685 66.354 1.00 75.75 398 TRP A CA 1
ATOM 3130 C C . TRP A 1 398 ? -49.621 2.767 67.552 1.00 75.75 398 TRP A C 1
ATOM 3132 O O . TRP A 1 398 ? -50.419 2.727 68.490 1.00 75.75 398 TRP A O 1
ATOM 3142 N N . LYS A 1 399 ? -48.459 2.100 67.571 1.00 76.69 399 LYS A N 1
ATOM 3143 C CA . LYS A 1 399 ? -48.002 1.290 68.707 1.00 76.69 399 LYS A CA 1
ATOM 3144 C C . LYS A 1 399 ? -47.851 2.136 69.977 1.00 76.69 399 LYS A C 1
ATOM 3146 O O . LYS A 1 399 ? -48.424 1.781 71.002 1.00 76.69 399 LYS A O 1
ATOM 3151 N N . LYS A 1 400 ? -47.191 3.297 69.884 1.00 75.38 400 LYS A N 1
ATOM 3152 C CA . LYS A 1 400 ? -47.030 4.234 71.010 1.00 75.38 400 LYS A CA 1
ATOM 3153 C C . LYS A 1 400 ? -48.376 4.736 71.546 1.00 75.38 400 LYS A C 1
ATOM 3155 O O . LYS A 1 400 ? -48.557 4.808 72.755 1.00 75.38 400 LYS A O 1
ATOM 3160 N N . ARG A 1 401 ? -49.342 5.034 70.664 1.00 72.00 401 ARG A N 1
ATOM 3161 C CA . ARG A 1 401 ? -50.706 5.442 71.056 1.00 72.00 401 ARG A CA 1
ATOM 3162 C C . ARG A 1 401 ? -51.451 4.344 71.818 1.00 72.00 401 ARG A C 1
ATOM 3164 O O . ARG A 1 401 ? -52.131 4.650 72.794 1.00 72.00 401 ARG A O 1
ATOM 3171 N N . ARG A 1 402 ? -51.317 3.086 71.383 1.00 70.50 402 ARG A N 1
ATOM 3172 C CA . ARG A 1 402 ? -51.893 1.919 72.070 1.00 70.50 402 ARG A CA 1
ATOM 3173 C C . ARG A 1 402 ? -51.276 1.689 73.446 1.00 70.50 402 ARG A C 1
ATOM 3175 O O . ARG A 1 402 ? -52.002 1.364 74.376 1.00 70.50 402 ARG A O 1
ATOM 3182 N N . GLU A 1 403 ? -49.969 1.884 73.583 1.00 69.50 403 GLU A N 1
ATOM 3183 C CA . GLU A 1 403 ? -49.274 1.756 74.869 1.00 69.50 403 GLU A CA 1
ATOM 3184 C C . GLU A 1 403 ? -49.706 2.850 75.863 1.00 69.50 403 GLU A C 1
ATOM 3186 O O . GLU A 1 403 ? -49.905 2.548 77.032 1.00 69.50 403 GLU A O 1
ATOM 3191 N N . THR A 1 404 ? -49.969 4.081 75.403 1.00 64.88 404 THR A N 1
ATOM 3192 C CA . THR A 1 404 ? -50.482 5.179 76.254 1.00 64.88 404 THR A CA 1
ATOM 3193 C C . THR A 1 404 ? -51.974 5.110 76.597 1.00 64.88 404 THR A C 1
ATOM 3195 O O . THR A 1 404 ? -52.415 5.843 77.469 1.00 64.88 404 THR A O 1
ATOM 3198 N N . GLN A 1 405 ? -52.777 4.294 75.902 1.00 58.66 405 GLN A N 1
ATOM 3199 C CA . GLN A 1 405 ? -54.202 4.094 76.230 1.00 58.66 405 GLN A CA 1
ATOM 3200 C C . GLN A 1 405 ? -54.439 2.947 77.225 1.00 58.66 405 GLN A C 1
ATOM 3202 O O . GLN A 1 405 ? -55.549 2.808 77.729 1.00 58.66 405 GLN A O 1
ATOM 3207 N N . ASN A 1 406 ? -53.411 2.136 77.493 1.00 54.59 406 ASN A N 1
ATOM 3208 C CA . ASN A 1 406 ? -53.460 0.993 78.408 1.00 54.59 406 ASN A CA 1
ATOM 3209 C C . ASN A 1 406 ? -52.709 1.248 79.735 1.00 54.59 406 ASN A C 1
ATOM 3211 O O . ASN A 1 406 ? -52.492 0.305 80.495 1.00 54.59 406 ASN A O 1
ATOM 3215 N N . SER A 1 407 ? -52.313 2.497 80.001 1.00 48.22 407 SER A N 1
ATOM 3216 C CA . SER A 1 407 ? -51.797 3.001 81.285 1.00 48.22 407 SER A CA 1
ATOM 3217 C C . SER A 1 407 ? -52.763 4.031 81.843 1.00 48.22 407 SER A C 1
ATOM 3219 O O . SER A 1 407 ? -53.021 3.998 83.062 1.00 48.22 407 SER A O 1
#